Protein AF-A0A7V3CXF3-F1 (afdb_monomer)

Nearest PDB structures (foldseek):
  3x17-assembly2_A  TM=8.374E-01  e=2.819E-24  uncultured bacterium
  5u2o-assembly1_A  TM=8.347E-01  e=1.249E-23  Thermobacillus composti KWC4
  1ia6-assembly1_A  TM=8.194E-01  e=7.425E-21  Ruminiclostridium cellulolyticum
  1ia7-assembly1_A  TM=7.893E-01  e=3.977E-21  Ruminiclostridium cellulolyticum
  3wc3-assembly1_A  TM=7.893E-01  e=5.871E-19  Eisenia fetida

Mean predicted aligned error: 3.69 Å

Solvent-accessible surface area (backbone atoms only — not comparable to full-atom values): 25284 Å² total; per-residue (Å²): 58,27,35,63,88,79,66,44,77,74,51,86,82,77,86,73,71,71,68,39,61,56,66,78,37,77,69,36,75,80,84,88,59,80,89,67,74,72,70,46,47,30,27,46,64,59,92,94,48,67,54,73,76,47,75,43,63,80,59,82,45,64,63,51,29,62,33,24,51,47,29,55,37,50,28,33,26,12,95,58,79,32,45,96,54,66,69,20,43,84,36,35,22,52,21,34,32,44,95,91,42,78,40,84,56,65,54,76,49,50,37,27,45,28,40,44,38,57,77,38,30,42,39,62,49,43,30,49,23,27,32,34,36,51,45,36,32,73,74,41,42,84,61,42,58,53,46,88,85,68,79,89,52,28,50,51,57,59,53,26,44,41,33,50,55,20,51,56,33,24,52,71,46,94,93,40,28,47,39,23,31,45,62,75,66,66,74,74,73,59,88,51,50,64,64,68,40,88,50,34,77,63,17,43,20,19,40,38,63,14,30,34,54,34,8,36,44,13,22,28,24,17,51,46,18,51,48,28,42,75,73,66,69,37,55,71,63,13,49,50,28,38,51,52,17,54,58,52,45,69,42,56,89,79,44,49,58,66,43,61,56,55,87,66,67,91,53,52,93,57,26,34,24,30,34,8,27,13,22,40,29,40,18,76,64,65,72,44,66,67,30,43,52,49,13,50,55,24,39,70,71,41,49,56,62,79,62,34,53,96,61,40,50,28,62,58,27,26,55,60,41,24,79,78,46,60,73,36,48,51,38,48,48,53,29,50,54,57,28,50,63,38,15,77,79,43,93,52,22,50,34,65,80,56,33,80,36,31,42,40,25,29,42,36,49,30,40,46,47,53,54,47,34,73,76,65,46,88,71,94,52,61,65,39,22,50,23,22,52,37,31,44,56,21,48,44,80,79,51,38,5,35,36,22,90,40,69,97,39,43,48,76,35,44,16,28,33,59,30,54,82,68,74,51,46,60,21,36,32,33,16,26,33,20,28,36,66,67,52,61,74,66,64,64,78,64,87,71,78,74,89,53,62,73,49,37,36,65,58,48,27,68,50,79,34,48,60,33,61,58,25,14,23,28,34,50,52,43,28,23,51,43,30,40,41,39,35,70,65,38,77,114

Secondary structure (DSSP, 8-state):
-EETTT--B-------S----BTTBS-------TT----EEEE-EETTEEPPPEEE-TTTTTTHHHHHHHHHHHHB-SSS--SSS----TTEEEEEEETTEEE--------SB--SSSS-EEHHHHHHHHHHHHHHHHH-HHHH---SS-SSS-HHHHHHHHHHHHHHHHS-BTTBEEEEES-GGGGGS-S--GGG-TTTT-EEEEEE--HHHHHHHHHHHHHHHHHHHHTS--HHHHHHHHHHHHHHHGGGGTS-S----SSSTT--S-SHHHHHHHHHHHHHHH--HHHHHHHHHHHHHH---SS-SSS--HHHHHHHHHTTSGGGHHHHHHHHHHHHHHGGGSTT---S---TTHHHHHHHHHHHHHHHHHHHSS-S-HHHHHHHHHHHTT-STT--BSBTT-SSSB--S-S-HHHHHHT--TT-B----B-HHHHHHTT---SS--TTGGG--SS-B----TT-TTTS---HHHHHHHHHHHHHHS--

Foldseek 3Di:
DAFPPPRHDDDDDDFDDFLADAQLRGTDGDDDPVVPQDWGWDWDDDPPDIDDIDTRDQFQLPPLLVLLLLLLLCFKEAPLNRDLADHFLQQWACWEAEPNDIDRDRFGLTIFGQFWQFNKDFLLSLLLLLLLLLCLCVVCVVLQQDDPVPPNGGSSVSSSVRSVVSQLRQPVDQQKGFGMKAAPVRVVPDFDGRRPPPCSNPIHTYIDAALQSLLSLLLSLLSQLCCCVPPVVNNVSSVVSLVVSVRSLVCHVPHHHWDCIGHNPPTAPGNLLSLLSSLLSNCVRPVDVVSVVSNVVSLVVLAAQLFDDSRRRNLNSLLSVCVVVVCSLVSLVVSLVQLQVQLSVDSLRGSDFFDQQSLLRLLVNLLSVVSSCVNPPDDPRVSSNVSSVVCCQQSALQSEHQFFPHDPHYQQQAQHNSSVVVSHRRRFGWSAWAAPVVQVVVVQPFDDPAPSVSRDDRRGDAGSTNSPCRGRMGGSSSSSSSSSNSSVSRDD

Structure (mmCIF, N/CA/C/O backbone):
data_AF-A0A7V3CXF3-F1
#
_entry.id   AF-A0A7V3CXF3-F1
#
loop_
_atom_site.group_PDB
_atom_site.id
_atom_site.type_symbol
_atom_site.label_atom_id
_atom_site.label_alt_id
_atom_site.label_comp_id
_atom_site.label_asym_id
_atom_site.label_entity_id
_atom_site.label_seq_id
_atom_site.pdbx_PDB_ins_code
_atom_site.Cartn_x
_atom_site.Cartn_y
_atom_site.Cartn_z
_atom_site.occupancy
_atom_site.B_iso_or_equiv
_atom_site.auth_seq_id
_atom_site.auth_comp_id
_atom_site.auth_asym_id
_atom_site.auth_atom_id
_atom_site.pdbx_PDB_model_num
ATOM 1 N N . LEU A 1 1 ? -23.046 -2.459 29.192 1.00 96.31 1 LEU A N 1
ATOM 2 C CA . LEU A 1 1 ? -22.482 -3.523 28.338 1.00 96.31 1 LEU A CA 1
ATOM 3 C C . LEU A 1 1 ? -23.139 -4.835 28.716 1.00 96.31 1 LEU A C 1
ATOM 5 O O . LEU A 1 1 ? -23.207 -5.139 29.905 1.00 96.31 1 LEU A O 1
ATOM 9 N N . TYR A 1 2 ? -23.632 -5.564 27.727 1.00 97.75 2 TYR A N 1
ATOM 10 C CA . TYR A 1 2 ? -24.371 -6.812 27.895 1.00 97.75 2 TYR A CA 1
ATOM 11 C C . TYR A 1 2 ? -23.725 -7.911 27.053 1.00 97.75 2 TYR A C 1
ATOM 13 O O . TYR A 1 2 ? -23.184 -7.617 25.987 1.00 97.75 2 TYR A O 1
ATOM 21 N N . GLU A 1 3 ? -23.772 -9.154 27.523 1.00 97.31 3 GLU A N 1
ATOM 22 C CA . GLU A 1 3 ? -23.402 -10.328 26.725 1.00 97.31 3 GLU A CA 1
ATOM 23 C C . GLU A 1 3 ? -24.569 -10.704 25.803 1.00 97.31 3 GLU A C 1
ATOM 25 O O . GLU A 1 3 ? -25.704 -10.855 26.249 1.00 97.31 3 GLU A O 1
ATOM 30 N N . SER A 1 4 ? -24.298 -10.851 24.506 1.00 95.31 4 SER A N 1
ATOM 31 C CA . SER A 1 4 ? -25.329 -10.928 23.461 1.00 95.31 4 SER A CA 1
ATOM 32 C C . SER A 1 4 ? -26.201 -12.180 23.551 1.00 95.31 4 SER A C 1
ATOM 34 O O . SER A 1 4 ? -27.377 -12.118 23.213 1.00 95.31 4 SER A O 1
ATOM 36 N N . ARG A 1 5 ? -25.649 -13.314 24.005 1.00 92.69 5 ARG A N 1
ATOM 37 C CA . ARG A 1 5 ? -26.392 -14.586 24.089 1.00 92.69 5 ARG A CA 1
ATOM 38 C C . ARG A 1 5 ? -27.307 -14.657 25.307 1.00 92.69 5 ARG A C 1
ATOM 40 O O . ARG A 1 5 ? -28.454 -15.063 25.184 1.00 92.69 5 ARG A O 1
ATOM 47 N N . SER A 1 6 ? -26.793 -14.286 26.476 1.00 94.75 6 SER A N 1
ATOM 48 C CA . SER A 1 6 ? -27.526 -14.387 27.742 1.00 94.75 6 SER A CA 1
ATOM 49 C C . SER A 1 6 ? -28.366 -13.146 28.054 1.00 94.75 6 SER A C 1
ATOM 51 O O . SER A 1 6 ? -29.237 -13.206 28.913 1.00 94.75 6 SER A O 1
ATOM 53 N N . ASN A 1 7 ? -28.098 -12.014 27.388 1.00 93.38 7 ASN A N 1
ATOM 54 C CA . ASN A 1 7 ? -28.567 -10.680 27.778 1.00 93.38 7 ASN A CA 1
ATOM 55 C C . ASN A 1 7 ? -28.180 -10.290 29.218 1.00 93.38 7 ASN A C 1
ATOM 57 O O . ASN A 1 7 ? -28.751 -9.357 29.786 1.00 93.38 7 ASN A O 1
ATOM 61 N N . ASN A 1 8 ? -27.176 -10.949 29.805 1.00 95.88 8 ASN A N 1
ATOM 62 C CA . ASN A 1 8 ? -26.684 -10.597 31.129 1.00 95.88 8 ASN A CA 1
ATOM 63 C C . ASN A 1 8 ? -25.902 -9.285 31.074 1.00 95.88 8 ASN A C 1
ATOM 65 O O . ASN A 1 8 ? -25.060 -9.064 30.197 1.00 95.88 8 ASN A O 1
ATOM 69 N N . LYS A 1 9 ? -26.159 -8.411 32.048 1.00 96.19 9 LYS A N 1
ATOM 70 C CA . LYS A 1 9 ? -25.417 -7.163 32.218 1.00 96.19 9 LYS A CA 1
ATOM 71 C C . LYS A 1 9 ? -24.015 -7.474 32.744 1.00 96.19 9 LYS A C 1
ATOM 73 O O . LYS A 1 9 ? -23.868 -8.015 33.831 1.00 96.19 9 LYS A O 1
ATOM 78 N N . ILE A 1 10 ? -22.993 -7.095 31.981 1.00 96.38 10 ILE A N 1
ATOM 79 C CA . ILE A 1 10 ? -21.582 -7.372 32.296 1.00 96.38 10 ILE A CA 1
ATOM 80 C C . ILE A 1 10 ? -20.945 -6.212 33.051 1.00 96.38 10 ILE A C 1
ATOM 82 O O . ILE A 1 10 ? -20.228 -6.410 34.023 1.00 96.38 10 ILE A O 1
ATOM 86 N N . SER A 1 11 ? -21.194 -4.987 32.592 1.00 95.56 11 SER A N 1
ATOM 87 C CA . SER A 1 11 ? -20.655 -3.782 33.217 1.00 95.56 11 SER A CA 1
ATOM 88 C C . SER A 1 11 ? -21.504 -2.558 32.872 1.00 95.56 11 SER A C 1
ATOM 90 O O . SER A 1 11 ? -22.204 -2.535 31.849 1.00 95.56 11 SER A O 1
ATOM 92 N N . SER A 1 12 ? -21.442 -1.538 33.725 1.00 94.38 12 SER A N 1
ATOM 93 C CA . SER A 1 12 ? -22.037 -0.218 33.493 1.00 94.38 12 SER A CA 1
ATOM 94 C C . SER A 1 12 ? -20.931 0.796 33.251 1.00 94.38 12 SER A C 1
ATOM 96 O O . SER A 1 12 ? -19.895 0.745 33.904 1.00 94.38 12 SER A O 1
ATOM 98 N N . PHE A 1 13 ? -21.177 1.729 32.340 1.00 93.44 13 PHE A N 1
ATOM 99 C CA . PHE A 1 13 ? -20.264 2.822 32.041 1.00 93.44 13 PHE A CA 1
ATOM 100 C C . PHE A 1 13 ? -21.049 4.123 32.122 1.00 93.44 13 PHE A C 1
ATOM 102 O O . PHE A 1 13 ? -22.197 4.170 31.676 1.00 93.44 13 PHE A O 1
ATOM 109 N N . THR A 1 14 ? -20.429 5.151 32.685 1.00 90.31 14 THR A N 1
ATOM 110 C CA . THR A 1 14 ? -20.984 6.502 32.728 1.00 90.31 14 THR A CA 1
ATOM 111 C C . THR A 1 14 ? -20.320 7.323 31.635 1.00 90.31 14 THR A C 1
ATOM 113 O O . THR A 1 14 ? -19.108 7.236 31.432 1.00 90.31 14 THR A O 1
ATOM 116 N N . PHE A 1 15 ? -21.113 8.107 30.910 1.00 88.00 15 PHE A N 1
ATOM 117 C CA . PHE A 1 15 ? -20.568 9.109 30.007 1.00 88.00 15 PHE A CA 1
ATOM 118 C C . PHE A 1 15 ? -19.926 10.210 30.847 1.00 88.00 15 PHE A C 1
ATOM 120 O O . PHE A 1 15 ? -20.622 10.963 31.518 1.00 88.00 15 PHE A O 1
ATOM 127 N N . ASN A 1 16 ? -18.596 10.247 30.845 1.00 83.56 16 ASN A N 1
ATOM 128 C CA . ASN A 1 16 ? -17.837 11.229 31.607 1.00 83.56 16 ASN A CA 1
ATOM 129 C C . ASN A 1 16 ? -17.717 12.528 30.792 1.00 83.56 16 ASN A C 1
ATOM 131 O O . ASN A 1 16 ? -18.638 13.336 30.737 1.00 83.56 16 ASN A O 1
ATOM 135 N N . HIS A 1 17 ? -16.583 12.722 30.118 1.00 89.38 17 HIS A N 1
ATOM 136 C CA . HIS A 1 17 ? -16.267 13.961 29.417 1.00 89.38 17 HIS A CA 1
ATOM 137 C C . HIS A 1 17 ? -16.883 14.006 28.010 1.00 89.38 17 HIS A C 1
ATOM 139 O O . HIS A 1 17 ? -16.576 13.146 27.177 1.00 89.38 17 HIS A O 1
ATOM 145 N N . ASN A 1 18 ? -17.716 15.021 27.747 1.00 92.06 18 ASN A N 1
ATOM 146 C CA . ASN A 1 18 ? -18.178 15.345 26.397 1.00 92.06 18 ASN A CA 1
ATOM 147 C C . ASN A 1 18 ? -16.980 15.785 25.543 1.00 92.06 18 ASN A C 1
ATOM 149 O O . ASN A 1 18 ? -16.303 16.747 25.885 1.00 92.06 18 ASN A O 1
ATOM 153 N N . GLN A 1 19 ? -16.755 15.100 24.427 1.00 90.06 19 GLN A N 1
ATOM 154 C CA . GLN A 1 19 ? -15.694 15.375 23.455 1.00 90.06 19 GLN A CA 1
ATOM 155 C C . GLN A 1 19 ? -16.075 16.485 22.460 1.00 90.06 19 GLN A C 1
ATOM 157 O O . GLN A 1 19 ? -15.346 16.730 21.505 1.00 90.06 19 GLN A O 1
ATOM 162 N N . GLY A 1 20 ? -17.224 17.135 22.665 1.00 90.38 20 GLY A N 1
ATOM 163 C CA . GLY A 1 20 ? -17.731 18.207 21.817 1.00 90.38 20 GLY A CA 1
ATOM 164 C C . GLY A 1 20 ? -18.677 17.710 20.728 1.00 90.38 20 GLY A C 1
ATOM 165 O O . GLY A 1 20 ? -19.193 16.586 20.774 1.00 90.38 20 GLY A O 1
ATOM 166 N N . SER A 1 21 ? -18.931 18.579 19.756 1.00 90.31 21 SER A N 1
ATOM 167 C CA . SER A 1 21 ? -19.761 18.260 18.604 1.00 90.31 21 SER A CA 1
ATOM 168 C C . SER A 1 21 ? -18.962 17.555 17.506 1.00 90.31 21 SER A C 1
ATOM 170 O O . SER A 1 21 ? -17.755 17.741 17.361 1.00 90.31 21 SER A O 1
ATOM 172 N N . TYR A 1 22 ? -19.648 16.741 16.712 1.00 89.44 22 TYR A N 1
ATOM 173 C CA . TYR A 1 22 ? -19.110 16.161 15.488 1.00 89.44 22 TYR A CA 1
ATOM 174 C C . TYR A 1 22 ? -20.177 16.221 14.398 1.00 89.44 22 TYR A C 1
ATOM 176 O O . TYR A 1 22 ? -21.242 15.630 14.559 1.00 89.44 22 TYR A O 1
ATOM 184 N N . GLY A 1 23 ? -19.922 16.924 13.293 1.00 85.75 23 GLY A N 1
ATOM 185 C CA . GLY A 1 23 ? -20.941 17.150 12.262 1.00 85.75 23 GLY A CA 1
ATOM 186 C C . GLY A 1 23 ? -22.230 17.713 12.866 1.00 85.75 23 GLY A C 1
ATOM 187 O O . GLY A 1 23 ? -22.199 18.721 13.565 1.00 85.75 23 GLY A O 1
ATOM 188 N N . ASN A 1 24 ? -23.352 17.019 12.657 1.00 85.56 24 ASN A N 1
ATOM 189 C CA . ASN A 1 24 ? -24.656 17.403 13.212 1.00 85.56 24 ASN A CA 1
ATOM 190 C C . ASN A 1 24 ? -24.915 16.882 14.643 1.00 85.56 24 ASN A C 1
ATOM 192 O O . ASN A 1 24 ? -25.997 17.089 15.194 1.00 85.56 24 ASN A O 1
ATOM 196 N N . PHE A 1 25 ? -23.962 16.172 15.251 1.00 88.88 25 PHE A N 1
ATOM 197 C CA . PHE A 1 25 ? -24.082 15.641 16.608 1.00 88.88 25 PHE A CA 1
ATOM 198 C C . PHE A 1 25 ? -23.555 16.664 17.616 1.00 88.88 25 PHE A C 1
ATOM 200 O O . PHE A 1 25 ? -22.371 16.977 17.619 1.00 88.88 25 PHE A O 1
ATOM 207 N N . MET A 1 26 ? -24.425 17.162 18.499 1.00 90.88 26 MET A N 1
ATOM 208 C CA . MET A 1 26 ? -24.084 18.176 19.515 1.00 90.88 26 MET A CA 1
ATOM 209 C C . MET A 1 26 ? -23.173 17.651 20.637 1.00 90.88 26 MET A C 1
ATOM 211 O O . MET A 1 26 ? -22.471 18.426 21.283 1.00 90.88 26 MET A O 1
ATOM 215 N N . PHE A 1 27 ? -23.206 16.341 20.886 1.00 91.94 27 PHE A N 1
ATOM 216 C CA . PHE A 1 27 ? -22.497 15.707 21.992 1.00 91.94 27 PHE A CA 1
ATOM 217 C C . PHE A 1 27 ? -21.865 14.402 21.531 1.00 91.94 27 PHE A C 1
ATOM 219 O O . PHE A 1 27 ? -22.528 13.574 20.901 1.00 91.94 27 PHE A O 1
ATOM 226 N N . SER A 1 28 ? -20.607 14.202 21.905 1.00 92.25 28 SER A N 1
ATOM 227 C CA . SER A 1 28 ? -19.829 13.024 21.539 1.00 92.25 28 SER A CA 1
ATOM 228 C C . SER A 1 28 ? -19.158 12.456 22.781 1.00 92.25 28 SER A C 1
ATOM 230 O O . SER A 1 28 ? -18.563 13.187 23.566 1.00 92.25 28 SER A O 1
ATOM 232 N N . TYR A 1 29 ? -19.227 11.141 22.975 1.00 91.88 29 TYR A N 1
ATOM 233 C CA . TYR A 1 29 ? -18.668 10.482 24.157 1.00 91.88 29 TYR A CA 1
ATOM 234 C C . TYR A 1 29 ? -17.882 9.239 23.759 1.00 91.88 29 TYR A C 1
ATOM 236 O O . TYR A 1 29 ? -18.259 8.520 22.835 1.00 91.88 29 TYR A O 1
ATOM 244 N N . VAL A 1 30 ? -16.807 8.961 24.497 1.00 90.88 30 VAL A N 1
ATOM 245 C CA . VAL A 1 30 ? -15.996 7.750 24.337 1.00 90.88 30 VAL A CA 1
ATOM 246 C C . VAL A 1 30 ? -16.149 6.890 25.583 1.00 90.88 30 VAL A C 1
ATOM 248 O O . VAL A 1 30 ? -16.007 7.374 26.704 1.00 90.88 30 VAL A O 1
ATOM 251 N N . ILE A 1 31 ? -16.425 5.604 25.378 1.00 91.31 31 ILE A N 1
ATOM 252 C CA . ILE A 1 31 ? -16.395 4.599 26.439 1.00 91.31 31 ILE A CA 1
ATOM 253 C C . ILE A 1 31 ? -15.106 3.795 26.287 1.00 91.31 31 ILE A C 1
ATOM 255 O O . ILE A 1 31 ? -14.908 3.132 25.269 1.00 91.31 31 ILE A O 1
ATOM 259 N N . ASP A 1 32 ? -14.263 3.820 27.317 1.00 91.31 32 ASP A N 1
ATOM 260 C CA . ASP A 1 32 ? -13.175 2.859 27.474 1.00 91.31 32 ASP A CA 1
ATOM 261 C C . ASP A 1 32 ? -13.681 1.649 28.267 1.00 91.31 32 ASP A C 1
ATOM 263 O O . ASP A 1 32 ? -14.006 1.736 29.454 1.00 91.31 32 ASP A O 1
ATOM 267 N N . PHE A 1 33 ? -13.768 0.510 27.585 1.00 94.50 33 PHE A N 1
ATOM 268 C CA . PHE A 1 33 ? -14.167 -0.767 28.165 1.00 94.50 33 PHE A CA 1
ATOM 269 C C . PHE A 1 33 ? -13.016 -1.779 28.189 1.00 94.50 33 PHE A C 1
ATOM 271 O O . PHE A 1 33 ? -13.271 -2.972 28.326 1.00 94.50 33 PHE A O 1
ATOM 278 N N . SER A 1 34 ? -11.758 -1.329 28.125 1.00 93.06 34 SER A N 1
ATOM 279 C CA . SER A 1 34 ? -10.562 -2.190 28.072 1.00 93.06 34 SER A CA 1
ATOM 280 C C . SER A 1 34 ? -10.416 -3.126 29.278 1.00 93.06 34 SER A C 1
ATOM 282 O O . SER A 1 34 ? -9.748 -4.152 29.194 1.00 93.06 34 SER A O 1
ATOM 284 N N . LYS A 1 35 ? -11.072 -2.813 30.406 1.00 94.56 35 LYS A N 1
ATOM 285 C CA . LYS A 1 35 ? -11.153 -3.710 31.575 1.00 94.56 35 LYS A CA 1
ATOM 286 C C . LYS A 1 35 ? -11.996 -4.967 31.319 1.00 94.56 35 LYS A C 1
ATOM 288 O O . LYS A 1 35 ? -11.904 -5.923 32.082 1.00 94.56 35 LYS A O 1
ATOM 293 N N . VAL A 1 36 ? -12.826 -4.976 30.277 1.00 95.12 36 VAL A N 1
ATOM 294 C CA . VAL A 1 36 ? -13.612 -6.141 29.862 1.00 95.12 36 VAL A CA 1
ATOM 295 C C . VAL A 1 36 ? -12.777 -6.952 28.880 1.00 95.12 36 VAL A C 1
ATOM 297 O O . VAL A 1 36 ? -12.648 -6.593 27.717 1.00 95.12 36 VAL A O 1
ATOM 300 N N . ASN A 1 37 ? -12.208 -8.051 29.364 1.00 94.38 37 ASN A N 1
ATOM 301 C CA . ASN A 1 37 ? -11.302 -8.917 28.603 1.00 94.38 37 ASN A CA 1
ATOM 302 C C . ASN A 1 37 ? -11.827 -10.354 28.443 1.00 94.38 37 ASN A C 1
ATOM 304 O O . ASN A 1 37 ? -11.186 -11.180 27.795 1.00 94.38 37 ASN A O 1
ATOM 308 N N . LYS A 1 38 ? -12.997 -10.663 29.020 1.00 95.62 38 LYS A N 1
ATOM 309 C CA . LYS A 1 38 ? -13.645 -11.960 28.832 1.00 95.62 38 LYS A CA 1
ATOM 310 C C . LYS A 1 38 ? -14.015 -12.113 27.357 1.00 95.62 38 LYS A C 1
ATOM 312 O O . LYS A 1 38 ? -14.607 -11.215 26.761 1.00 95.62 38 LYS A O 1
ATOM 317 N N . LYS A 1 39 ? -13.659 -13.262 26.779 1.00 96.56 39 LYS A N 1
ATOM 318 C CA . LYS A 1 39 ? -14.028 -13.603 25.406 1.00 96.56 39 LYS A CA 1
ATOM 319 C C . LYS A 1 39 ? -15.537 -13.787 25.304 1.00 96.56 39 LYS A C 1
ATOM 321 O O . LYS A 1 39 ? -16.145 -14.433 26.159 1.00 96.56 39 LYS A O 1
ATOM 326 N N . GLY A 1 40 ? -16.127 -13.250 24.246 1.00 96.44 40 GLY A N 1
ATOM 327 C CA . GLY A 1 40 ? -17.567 -13.298 24.044 1.00 96.44 40 GLY A CA 1
ATOM 328 C C . GLY A 1 40 ? -18.043 -12.318 22.987 1.00 96.44 40 GLY A C 1
ATOM 329 O O . GLY A 1 40 ? -17.259 -11.624 22.339 1.00 96.44 40 GLY A O 1
ATOM 330 N N . GLU A 1 41 ? -19.356 -12.273 22.821 1.00 97.00 41 GLU A N 1
ATOM 331 C CA . GLU A 1 41 ? -20.027 -11.324 21.945 1.00 97.00 41 GLU A CA 1
ATOM 332 C C . GLU A 1 41 ? -20.873 -10.385 22.795 1.00 97.00 41 GLU A C 1
ATOM 334 O O . GLU A 1 41 ? -21.667 -10.833 23.624 1.00 97.00 41 GLU A O 1
ATOM 339 N N . TYR A 1 42 ? -20.729 -9.083 22.590 1.00 97.44 42 TYR A N 1
ATOM 340 C CA . TYR A 1 42 ? -21.271 -8.053 23.465 1.00 97.44 42 TYR A CA 1
ATOM 341 C C . TYR A 1 42 ? -21.984 -6.961 22.681 1.00 97.44 42 TYR A C 1
ATOM 343 O O . TYR A 1 42 ? -21.714 -6.759 21.503 1.00 97.44 42 TYR A O 1
ATOM 351 N N . TYR A 1 43 ? -22.855 -6.220 23.359 1.00 96.69 43 TYR A N 1
ATOM 352 C CA . TYR A 1 43 ? -23.434 -4.982 22.845 1.00 96.69 43 TYR A CA 1
ATOM 353 C C . TYR A 1 43 ? -23.567 -3.931 23.958 1.00 96.69 43 TYR A C 1
ATOM 355 O O . TYR A 1 43 ? -23.687 -4.240 25.154 1.00 96.69 43 TYR A O 1
ATOM 363 N N . PHE A 1 44 ? -23.546 -2.655 23.578 1.00 96.25 44 PHE A N 1
ATOM 364 C CA . PHE A 1 44 ? -23.897 -1.546 24.460 1.00 96.25 44 PHE A CA 1
ATOM 365 C C . PHE A 1 44 ? -25.393 -1.260 24.376 1.00 96.25 44 PHE A C 1
ATOM 367 O O . PHE A 1 44 ? -25.991 -1.344 23.309 1.00 96.25 44 PHE A O 1
ATOM 374 N N . GLN A 1 45 ? -25.995 -0.889 25.503 1.00 95.88 45 GLN A N 1
ATOM 375 C CA . GLN A 1 45 ? -27.376 -0.422 25.554 1.00 95.88 45 GLN A CA 1
ATOM 376 C C . GLN A 1 45 ? -27.441 0.864 26.367 1.00 95.88 45 GLN A C 1
ATOM 378 O O . GLN A 1 45 ? -26.900 0.918 27.475 1.00 95.88 45 GLN A O 1
ATOM 383 N N . PHE A 1 46 ? -28.116 1.866 25.809 1.00 92.81 46 PHE A N 1
ATOM 384 C CA . PHE A 1 46 ? -28.386 3.158 26.429 1.00 92.81 46 PHE A CA 1
ATOM 385 C C . PHE A 1 46 ? -29.869 3.502 26.243 1.00 92.81 46 PHE A C 1
ATOM 387 O O . PHE A 1 46 ? -30.350 3.667 25.120 1.00 92.81 46 PHE A O 1
ATOM 394 N N . GLY A 1 47 ? -30.623 3.541 27.345 1.00 91.56 47 GLY A N 1
ATOM 395 C CA . GLY A 1 47 ? -32.084 3.601 27.294 1.00 91.56 47 GLY A CA 1
ATOM 396 C C . GLY A 1 47 ? -32.664 2.441 26.473 1.00 91.56 47 GLY A C 1
ATOM 397 O O . GLY A 1 47 ? -32.395 1.269 26.756 1.00 91.56 47 GLY A O 1
ATOM 398 N N . LYS A 1 48 ? -33.440 2.777 25.436 1.00 94.75 48 LYS A N 1
ATOM 399 C CA . LYS A 1 48 ? -34.027 1.814 24.485 1.00 94.75 48 LYS A CA 1
ATOM 400 C C . LYS A 1 48 ? -33.104 1.470 23.305 1.00 94.75 48 LYS A C 1
ATOM 402 O O . LYS A 1 48 ? -33.423 0.561 22.547 1.00 94.75 48 LYS A O 1
ATOM 407 N N . GLN A 1 49 ? -31.984 2.177 23.138 1.00 94.44 49 GLN A N 1
ATOM 408 C CA . GLN A 1 49 ? -31.078 2.001 22.001 1.00 94.44 49 GLN A CA 1
ATOM 409 C C . GLN A 1 49 ? -30.024 0.933 22.294 1.00 94.44 49 GLN A C 1
ATOM 411 O O . GLN A 1 49 ? -29.475 0.885 23.398 1.00 94.44 49 GLN A O 1
ATOM 416 N N . LYS A 1 50 ? -29.713 0.105 21.294 1.00 94.75 50 LYS A N 1
ATOM 417 C CA . LYS A 1 50 ? -28.649 -0.907 21.343 1.00 94.75 50 LYS A CA 1
ATOM 418 C C . LYS A 1 50 ? -27.627 -0.640 20.241 1.00 94.75 50 LYS A C 1
ATOM 420 O O . LYS A 1 50 ? -28.006 -0.293 19.126 1.00 94.75 50 LYS A O 1
ATOM 425 N N . SER A 1 51 ? -26.343 -0.820 20.544 1.00 92.56 51 SER A N 1
ATOM 426 C CA . SER A 1 51 ? -25.310 -0.895 19.511 1.00 92.56 51 SER A CA 1
ATOM 427 C C . SER A 1 51 ? -25.447 -2.193 18.718 1.00 92.56 51 SER A C 1
ATOM 429 O O . SER A 1 51 ? -26.108 -3.139 19.152 1.00 92.56 51 SER A O 1
ATOM 431 N N . PHE A 1 52 ? -24.733 -2.284 17.598 1.00 90.94 52 PHE A N 1
ATOM 432 C CA . PHE A 1 52 ? -24.447 -3.583 16.999 1.00 90.94 52 PHE A CA 1
ATOM 433 C C . PHE A 1 52 ? -23.631 -4.454 17.959 1.00 90.94 52 PHE A C 1
ATOM 435 O O . PHE A 1 52 ? -22.888 -3.939 18.806 1.00 90.94 52 PHE A O 1
ATOM 442 N N . SER A 1 53 ? -23.786 -5.769 17.816 1.00 93.56 53 SER A N 1
ATOM 443 C CA . SER A 1 53 ? -22.961 -6.736 18.528 1.00 93.56 53 SER A CA 1
ATOM 444 C C . SER A 1 53 ? -21.526 -6.719 18.001 1.00 93.56 53 SER A C 1
ATOM 446 O O . SER A 1 53 ? -21.293 -6.567 16.800 1.00 93.56 53 SER A O 1
ATOM 448 N N . PHE A 1 54 ? -20.565 -6.890 18.903 1.00 93.69 54 PHE A N 1
ATOM 449 C CA . PHE A 1 54 ? -19.138 -6.974 18.606 1.00 93.69 54 PHE A CA 1
ATOM 450 C C . PHE A 1 54 ? -18.483 -8.085 19.426 1.00 93.69 54 PHE A C 1
ATOM 452 O O . PHE A 1 54 ? -18.973 -8.468 20.489 1.00 93.69 54 PHE A O 1
ATOM 459 N N . LYS A 1 55 ? -17.362 -8.612 18.933 1.00 94.69 55 LYS A N 1
ATOM 460 C CA . LYS A 1 55 ? -16.647 -9.724 19.567 1.00 94.69 55 LYS A CA 1
ATOM 461 C C . LYS A 1 55 ? -15.417 -9.232 20.319 1.00 94.69 55 LYS A C 1
ATOM 463 O O . LYS A 1 55 ? -14.687 -8.379 19.826 1.00 94.69 55 LYS A O 1
ATOM 468 N N . ILE A 1 56 ? -15.164 -9.840 21.472 1.00 96.00 56 ILE A N 1
ATOM 469 C CA . ILE A 1 56 ? -13.861 -9.843 22.140 1.00 96.00 56 ILE A CA 1
ATOM 470 C C . ILE A 1 56 ? -13.323 -11.265 21.985 1.00 96.00 56 ILE A C 1
ATOM 472 O O . ILE A 1 56 ? -13.922 -12.215 22.490 1.00 96.00 56 ILE A O 1
ATOM 476 N N . SER A 1 57 ? -12.247 -11.422 21.219 1.00 94.94 57 SER A N 1
ATOM 477 C CA . SER A 1 57 ? -11.609 -12.710 20.933 1.00 94.94 57 SER A CA 1
ATOM 478 C C . SER A 1 57 ? -10.163 -12.492 20.490 1.00 94.94 57 SER A C 1
ATOM 480 O O . SER A 1 57 ? -9.808 -11.396 20.056 1.00 94.94 57 SER A O 1
ATOM 482 N N . ASP A 1 58 ? -9.352 -13.546 20.531 1.00 93.25 58 ASP A N 1
ATOM 483 C CA . ASP A 1 58 ? -7.949 -13.504 20.092 1.00 93.25 58 ASP A CA 1
ATOM 484 C C . ASP A 1 58 ? -7.816 -13.477 18.563 1.00 93.25 58 ASP A C 1
ATOM 486 O O . ASP A 1 58 ? -6.738 -13.202 18.041 1.00 93.25 58 ASP A O 1
ATOM 490 N N . ASN A 1 59 ? -8.908 -13.760 17.849 1.00 91.94 59 ASN A N 1
ATOM 491 C CA . ASN A 1 59 ? -8.913 -14.015 16.416 1.00 91.94 59 ASN A CA 1
ATOM 492 C C . ASN A 1 59 ? -9.837 -13.096 15.599 1.00 91.94 59 ASN A C 1
ATOM 494 O O . ASN A 1 59 ? -10.262 -13.434 14.499 1.00 91.94 59 ASN A O 1
ATOM 498 N N . VAL A 1 60 ? -10.147 -11.904 16.114 1.00 93.50 60 VAL A N 1
ATOM 499 C CA . VAL A 1 60 ? -11.070 -10.955 15.457 1.00 93.50 60 VAL A CA 1
ATOM 500 C C . VAL A 1 60 ? -10.580 -10.413 14.105 1.00 93.50 60 VAL A C 1
ATOM 502 O O . VAL A 1 60 ? -11.373 -9.821 13.378 1.00 93.50 60 VAL A O 1
ATOM 505 N N . PHE A 1 61 ? -9.304 -10.617 13.762 1.00 94.81 61 PHE A N 1
ATOM 506 C CA . PHE A 1 61 ? -8.703 -10.193 12.490 1.00 94.81 61 PHE A CA 1
ATOM 507 C C . PHE A 1 61 ? -8.399 -11.356 11.533 1.00 94.81 61 PHE A C 1
ATOM 509 O O . PHE A 1 61 ? -7.853 -11.126 10.452 1.00 94.81 61 PHE A O 1
ATOM 516 N N . GLU A 1 62 ? -8.718 -12.600 11.909 1.00 92.38 62 GLU A N 1
ATOM 517 C CA . GLU A 1 62 ? -8.535 -13.752 11.020 1.00 92.38 62 GLU A CA 1
ATOM 518 C C . GLU A 1 62 ? -9.309 -13.571 9.707 1.00 92.38 62 GLU A C 1
ATOM 520 O O . GLU A 1 62 ? -10.417 -13.037 9.675 1.00 92.38 62 GLU A O 1
ATOM 525 N N . GLY A 1 63 ? -8.700 -14.008 8.603 1.00 93.19 63 GLY A N 1
ATOM 526 C CA . GLY A 1 63 ? -9.283 -13.938 7.263 1.00 93.19 63 GLY A CA 1
ATOM 527 C C . GLY A 1 63 ? -9.157 -12.584 6.556 1.00 93.19 63 GLY A C 1
ATOM 528 O O . GLY A 1 63 ? -9.259 -12.563 5.332 1.00 93.19 63 GLY A O 1
ATOM 529 N N . ILE A 1 64 ? -8.874 -11.475 7.261 1.00 96.38 64 ILE A N 1
ATOM 530 C CA . ILE A 1 64 ? -8.743 -10.148 6.623 1.00 96.38 64 ILE A CA 1
ATOM 531 C C . ILE A 1 64 ? -7.604 -10.145 5.598 1.00 96.38 64 ILE A C 1
ATOM 533 O O . ILE A 1 64 ? -7.830 -9.828 4.435 1.00 96.38 64 ILE A O 1
ATOM 537 N N . ALA A 1 65 ? -6.392 -10.539 6.007 1.00 96.00 65 ALA A N 1
ATOM 538 C CA . ALA A 1 65 ? -5.233 -10.586 5.110 1.00 96.00 65 ALA A CA 1
ATOM 539 C C . ALA A 1 65 ? -5.447 -11.543 3.926 1.00 96.00 65 ALA A C 1
ATOM 541 O O . ALA A 1 65 ? -5.058 -11.226 2.807 1.00 96.00 65 ALA A O 1
ATOM 542 N N . ASP A 1 66 ? -6.113 -12.676 4.163 1.00 94.69 66 ASP A N 1
ATOM 543 C CA . ASP A 1 66 ? -6.414 -13.649 3.118 1.00 94.69 66 ASP A CA 1
ATOM 544 C C . ASP A 1 66 ? -7.357 -13.058 2.050 1.00 94.69 66 ASP A C 1
ATOM 546 O O . ASP A 1 66 ? -7.103 -13.206 0.859 1.00 94.69 66 ASP A O 1
ATOM 550 N N . SER A 1 67 ? -8.419 -12.351 2.456 1.00 96.56 67 SER A N 1
ATOM 551 C CA . SER A 1 67 ? -9.337 -11.699 1.512 1.00 96.56 67 SER A CA 1
ATOM 552 C C . SER A 1 67 ? -8.676 -10.520 0.798 1.00 96.56 67 SER A C 1
ATOM 554 O O . SER A 1 67 ? -8.854 -10.355 -0.403 1.00 96.56 67 SER A O 1
ATOM 556 N N . LEU A 1 68 ? -7.854 -9.733 1.501 1.00 97.81 68 LEU A N 1
ATOM 557 C CA . LEU A 1 68 ? -7.055 -8.669 0.882 1.00 97.81 68 LEU A CA 1
ATOM 558 C C . LEU A 1 68 ? -6.099 -9.214 -0.193 1.00 97.81 68 LEU A C 1
ATOM 560 O O . LEU A 1 68 ? -5.818 -8.501 -1.152 1.00 97.81 68 LEU A O 1
ATOM 564 N N . LEU A 1 69 ? -5.616 -10.454 -0.056 1.00 97.56 69 LEU A N 1
ATOM 565 C CA . LEU A 1 69 ? -4.814 -11.133 -1.077 1.00 97.56 69 LEU A CA 1
ATOM 566 C C . LEU A 1 69 ? -5.669 -11.604 -2.268 1.00 97.56 69 LEU A C 1
ATOM 568 O O . LEU A 1 69 ? -5.206 -11.568 -3.403 1.00 97.56 69 LEU A O 1
ATOM 572 N N . GLU A 1 70 ? -6.931 -11.993 -2.051 1.00 97.69 70 GLU A N 1
ATOM 573 C CA . GLU A 1 70 ? -7.864 -12.296 -3.151 1.00 97.69 70 GLU A CA 1
ATOM 574 C C . GLU A 1 70 ? -8.106 -11.085 -4.058 1.00 97.69 70 GLU A C 1
ATOM 576 O O . GLU A 1 70 ? -8.273 -11.275 -5.261 1.00 97.69 70 GLU A O 1
ATOM 581 N N . PHE A 1 71 ? -8.058 -9.857 -3.526 1.00 98.56 71 PHE A N 1
ATOM 582 C CA . PHE A 1 71 ? -8.112 -8.644 -4.348 1.00 98.56 71 PHE A CA 1
ATOM 583 C C . PHE A 1 71 ? -7.008 -8.637 -5.412 1.00 98.56 71 PHE A C 1
ATOM 585 O O . PHE A 1 71 ? -7.301 -8.417 -6.580 1.00 98.56 71 PHE A O 1
ATOM 592 N N . PHE A 1 72 ? -5.763 -8.976 -5.057 1.00 98.75 72 PHE A N 1
ATOM 593 C CA . PHE A 1 72 ? -4.673 -9.064 -6.037 1.00 98.75 72 PHE A CA 1
ATOM 594 C C . PHE A 1 72 ? -4.971 -10.078 -7.140 1.00 98.75 72 PHE A C 1
ATOM 596 O O . PHE A 1 72 ? -4.719 -9.793 -8.306 1.00 98.75 72 PHE A O 1
ATOM 603 N N . LYS A 1 73 ? -5.582 -11.220 -6.796 1.00 98.38 73 LYS A N 1
ATOM 604 C CA . LYS A 1 73 ? -6.014 -12.216 -7.785 1.00 98.38 73 LYS A CA 1
ATOM 605 C C . LYS A 1 73 ? -7.078 -11.665 -8.734 1.00 98.38 73 LYS A C 1
ATOM 607 O O . LYS A 1 73 ? -7.081 -12.064 -9.893 1.00 98.38 73 LYS A O 1
ATOM 612 N N . VAL A 1 74 ? -7.954 -10.769 -8.271 1.00 98.69 74 VAL A N 1
ATOM 613 C CA . VAL A 1 74 ? -8.915 -10.049 -9.129 1.00 98.69 74 VAL A CA 1
ATOM 614 C C . VAL A 1 74 ? -8.215 -9.023 -10.020 1.00 98.69 74 VAL A C 1
ATOM 616 O O . VAL A 1 74 ? -8.648 -8.832 -11.145 1.00 98.69 74 VAL A O 1
ATOM 619 N N . GLN A 1 75 ? -7.124 -8.408 -9.558 1.00 98.88 75 GLN A N 1
ATOM 620 C CA . GLN A 1 75 ? -6.363 -7.430 -10.346 1.00 98.88 75 GLN A CA 1
ATOM 621 C C . GLN A 1 75 ? -5.463 -8.050 -11.416 1.00 98.88 75 GLN A C 1
ATOM 623 O O . GLN A 1 75 ? -4.882 -7.331 -12.225 1.00 98.88 75 GLN A O 1
ATOM 628 N N . ARG A 1 76 ? -5.252 -9.366 -11.390 1.00 98.81 76 ARG A N 1
ATOM 629 C CA . ARG A 1 76 ? -4.308 -10.057 -12.272 1.00 98.81 76 ARG A CA 1
ATOM 630 C C . ARG A 1 76 ? -4.633 -9.802 -13.751 1.00 98.81 76 ARG A C 1
ATOM 632 O O . ARG A 1 76 ? -5.734 -10.051 -14.216 1.00 98.81 76 ARG A O 1
ATOM 639 N N . CYS A 1 77 ? -3.646 -9.351 -14.517 1.00 98.75 77 CYS A N 1
ATOM 640 C CA . CYS A 1 77 ? -3.773 -9.084 -15.951 1.00 98.75 77 CYS A CA 1
ATOM 641 C C . CYS A 1 77 ? -3.004 -10.136 -16.774 1.00 98.75 77 CYS A C 1
ATOM 643 O O . CYS A 1 77 ? -2.048 -10.728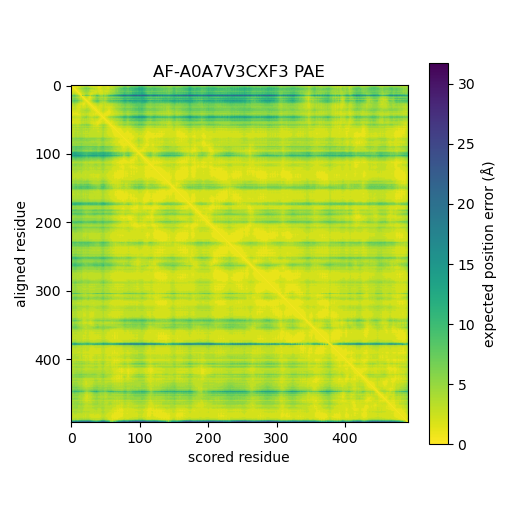 -16.273 1.00 98.75 77 CYS A O 1
ATOM 645 N N . GLY A 1 78 ? -3.362 -10.376 -18.039 1.00 98.19 78 GLY A N 1
ATOM 646 C CA . GLY A 1 78 ? -2.666 -11.333 -18.912 1.00 98.19 78 GLY A CA 1
ATOM 647 C C . GLY A 1 78 ? -2.815 -12.802 -18.490 1.00 98.19 78 GLY A C 1
ATOM 648 O O . GLY A 1 78 ? -3.788 -13.194 -17.848 1.00 98.19 78 GLY A O 1
ATOM 649 N N . TYR A 1 79 ? -1.841 -13.638 -18.865 1.00 97.44 79 TYR A N 1
ATOM 650 C CA . TYR A 1 79 ? -1.827 -15.087 -18.601 1.00 97.44 79 TYR A CA 1
ATOM 651 C C . TYR A 1 79 ? -1.451 -15.430 -17.148 1.00 97.44 79 TYR A C 1
ATOM 653 O O . TYR A 1 79 ? -0.478 -16.131 -16.882 1.00 97.44 79 TYR A O 1
ATOM 661 N N . THR A 1 80 ? -2.208 -14.907 -16.189 1.00 97.69 80 THR A N 1
ATOM 662 C CA . THR A 1 80 ? -1.901 -14.964 -14.747 1.00 97.69 80 THR A CA 1
ATOM 663 C C . THR A 1 80 ? -2.953 -15.725 -13.937 1.00 97.69 80 THR A C 1
ATOM 665 O O . THR A 1 80 ? -2.866 -15.789 -12.711 1.00 97.69 80 THR A O 1
ATOM 668 N N . SER A 1 81 ? -3.919 -16.356 -14.615 1.00 96.88 81 SER A N 1
ATOM 669 C CA . SER A 1 81 ? -5.076 -17.030 -14.004 1.00 96.88 81 SER A CA 1
ATOM 670 C C . SER A 1 81 ? -5.849 -16.105 -13.049 1.00 96.88 81 SER A C 1
ATOM 672 O O . SER A 1 81 ? -5.845 -16.334 -11.834 1.00 96.88 81 SER A O 1
ATOM 674 N N . PRO A 1 82 ? -6.455 -15.023 -13.572 1.00 97.88 82 PRO A N 1
ATOM 675 C CA . PRO A 1 82 ? -7.187 -14.071 -12.752 1.00 97.88 82 PRO A CA 1
ATOM 676 C C . PRO A 1 82 ? -8.424 -14.665 -12.078 1.00 97.88 82 PRO A C 1
ATOM 678 O O . PRO A 1 82 ? -9.049 -15.614 -12.552 1.00 97.88 82 PRO A O 1
ATOM 681 N N . LEU A 1 83 ? -8.800 -14.063 -10.954 1.00 97.81 83 LEU A N 1
ATOM 682 C CA . LEU A 1 83 ? -10.047 -14.342 -10.260 1.00 97.81 83 LEU A CA 1
ATOM 683 C C . LEU A 1 83 ? -11.153 -13.437 -10.820 1.00 97.81 83 LEU A C 1
ATOM 685 O O . LEU A 1 83 ? -10.979 -12.233 -10.946 1.00 97.81 83 LEU A O 1
ATOM 689 N N . MET A 1 84 ? -12.336 -14.009 -11.069 1.00 98.12 84 MET A N 1
ATOM 690 C CA . MET A 1 84 ? -13.561 -13.289 -11.466 1.00 98.12 84 MET A CA 1
ATOM 691 C C . MET A 1 84 ? -13.583 -12.683 -12.879 1.00 98.12 84 MET A C 1
ATOM 693 O O . MET A 1 84 ? -14.584 -12.057 -13.243 1.00 98.12 84 MET A O 1
ATOM 697 N N . HIS A 1 85 ? -12.576 -12.923 -13.707 1.00 98.56 85 HIS A N 1
ATOM 698 C CA . HIS A 1 85 ? -12.586 -12.570 -15.125 1.00 98.56 85 HIS A CA 1
ATOM 699 C C . HIS A 1 85 ? -11.679 -13.511 -15.925 1.00 98.56 85 HIS A C 1
ATOM 701 O O . HIS A 1 85 ? -10.922 -14.276 -15.330 1.00 98.56 85 HIS A O 1
ATOM 707 N N . ASP A 1 86 ? -11.788 -13.482 -17.252 1.00 98.38 86 ASP A N 1
ATOM 708 C CA . ASP A 1 86 ? -10.943 -14.294 -18.133 1.00 98.38 86 ASP A CA 1
ATOM 709 C C . ASP A 1 86 ? -9.607 -13.582 -18.420 1.00 98.38 86 ASP A C 1
ATOM 711 O O . ASP A 1 86 ? -9.394 -12.431 -18.032 1.00 98.38 86 ASP A O 1
ATOM 715 N N . VAL A 1 87 ? -8.685 -14.259 -19.111 1.00 98.31 87 VAL A N 1
ATOM 716 C CA . VAL A 1 87 ? -7.429 -13.647 -19.579 1.00 98.31 87 VAL A CA 1
ATOM 717 C C . VAL A 1 87 ? -7.724 -12.373 -20.383 1.00 98.31 87 VAL A C 1
ATOM 719 O O . VAL A 1 87 ? -8.562 -12.374 -21.281 1.00 98.31 87 VAL A O 1
ATOM 722 N N . CYS A 1 88 ? -7.002 -11.291 -20.084 1.00 98.38 88 CYS A N 1
ATOM 723 C CA . CYS A 1 88 ? -7.218 -9.967 -20.670 1.00 98.38 88 CYS A CA 1
ATOM 724 C C . CYS A 1 88 ? -5.907 -9.295 -21.105 1.00 98.38 88 CYS A C 1
ATOM 726 O O . CYS A 1 88 ? -4.834 -9.657 -20.626 1.00 98.38 88 CYS A O 1
ATOM 728 N N . HIS A 1 89 ? -6.009 -8.280 -21.972 1.00 97.88 89 HIS A N 1
ATOM 729 C CA . HIS A 1 89 ? -4.902 -7.403 -22.399 1.00 97.88 89 HIS A CA 1
ATOM 730 C C . HIS A 1 89 ? -3.616 -8.146 -22.814 1.00 97.88 89 HIS A C 1
ATOM 732 O O . HIS A 1 89 ? -2.505 -7.809 -22.413 1.00 97.88 89 HIS A O 1
ATOM 738 N N . ILE A 1 90 ? -3.759 -9.167 -23.661 1.00 96.62 90 ILE A N 1
ATOM 739 C CA . ILE A 1 90 ? -2.626 -9.940 -24.204 1.00 96.62 90 ILE A CA 1
ATOM 740 C C . ILE A 1 90 ? -1.797 -9.164 -25.245 1.00 96.62 90 ILE A C 1
ATOM 742 O O . ILE A 1 90 ? -0.835 -9.695 -25.790 1.00 96.62 90 ILE A O 1
ATOM 746 N N . SER A 1 91 ? -2.175 -7.915 -25.522 1.00 95.62 91 SER A N 1
ATOM 747 C CA . SER A 1 91 ? -1.503 -6.989 -26.437 1.00 95.62 91 SER A CA 1
ATOM 748 C C . SER A 1 91 ? -1.122 -5.688 -25.724 1.00 95.62 91 SER A C 1
ATOM 750 O O . SER A 1 91 ? -1.272 -4.600 -26.266 1.00 95.62 91 SER A O 1
ATOM 752 N N . ASP A 1 92 ? -0.653 -5.784 -24.480 1.00 97.06 92 ASP A N 1
ATOM 753 C CA . ASP A 1 92 ? -0.058 -4.640 -23.789 1.00 97.06 92 ASP A CA 1
ATOM 754 C C . ASP A 1 92 ? 1.197 -4.126 -24.519 1.00 97.06 92 ASP A C 1
ATOM 756 O O . ASP A 1 92 ? 1.969 -4.913 -25.063 1.00 97.06 92 ASP A O 1
ATOM 760 N N . ALA A 1 93 ? 1.414 -2.805 -24.483 1.00 96.94 93 ALA A N 1
ATOM 761 C CA . ALA A 1 93 ? 2.500 -2.105 -25.176 1.00 96.94 93 AL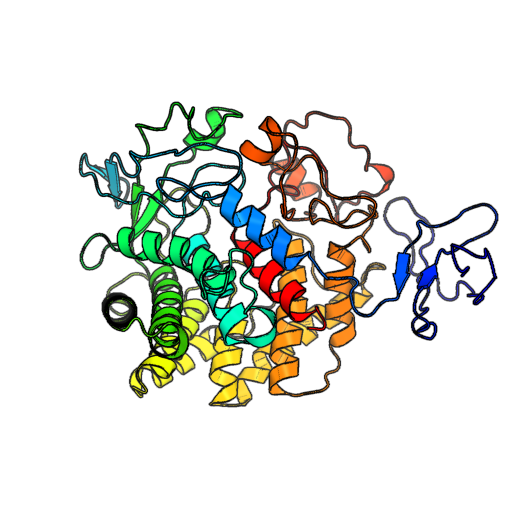A A CA 1
ATOM 762 C C . ALA A 1 93 ? 2.469 -2.267 -26.710 1.00 96.94 93 ALA A C 1
ATOM 764 O O . ALA A 1 93 ? 3.484 -2.576 -27.342 1.00 96.94 93 ALA A O 1
ATOM 765 N N . THR A 1 94 ? 1.310 -1.996 -27.325 1.00 96.50 94 THR A N 1
ATOM 766 C CA . THR A 1 94 ? 1.145 -1.944 -28.796 1.00 96.50 94 THR A CA 1
ATOM 767 C C . THR A 1 94 ? 1.931 -0.814 -29.467 1.00 96.50 94 THR A C 1
ATOM 769 O O . THR A 1 94 ? 2.145 -0.827 -30.677 1.00 96.50 94 THR A O 1
ATOM 772 N N . SER A 1 95 ? 2.368 0.170 -28.688 1.00 97.44 95 SER A N 1
ATOM 773 C CA . SER A 1 95 ? 3.302 1.218 -29.086 1.00 97.44 95 SER A CA 1
ATOM 774 C C . SER A 1 95 ? 4.064 1.714 -27.859 1.00 97.44 95 SER A C 1
ATOM 776 O O . SER A 1 95 ? 3.608 1.534 -26.725 1.00 97.44 95 SER A O 1
ATOM 778 N N . LEU A 1 96 ? 5.221 2.347 -28.072 1.00 98.06 96 LEU A N 1
ATOM 779 C CA . LEU A 1 96 ? 6.005 2.958 -26.996 1.00 98.06 96 LEU A CA 1
ATOM 780 C C . LEU A 1 96 ? 6.004 4.475 -27.098 1.00 98.06 96 LEU A C 1
ATOM 782 O O . LEU A 1 96 ? 6.323 5.018 -28.156 1.00 98.06 96 LEU A O 1
ATOM 786 N N . ILE A 1 97 ? 5.723 5.140 -25.980 1.00 97.81 97 ILE A N 1
ATOM 787 C CA . ILE A 1 97 ? 5.768 6.592 -25.824 1.00 97.81 97 ILE A CA 1
ATOM 788 C C . ILE A 1 97 ? 6.967 6.955 -24.948 1.00 97.81 97 ILE A C 1
ATOM 790 O O . ILE A 1 97 ? 7.017 6.622 -23.766 1.00 97.81 97 ILE A O 1
ATOM 794 N N . GLU A 1 98 ? 7.924 7.684 -25.511 1.00 95.75 98 GLU A N 1
ATOM 795 C CA . GLU A 1 98 ? 9.109 8.164 -24.796 1.00 95.75 98 GLU A CA 1
ATOM 796 C C . GLU A 1 98 ? 9.310 9.649 -25.092 1.00 95.75 98 GLU A C 1
ATOM 798 O O . GLU A 1 98 ? 9.306 10.070 -26.250 1.00 95.75 98 GLU A O 1
ATOM 803 N N . ASN A 1 99 ? 9.455 10.471 -24.047 1.00 91.06 99 ASN A N 1
ATOM 804 C CA . ASN A 1 99 ? 9.588 11.930 -24.175 1.00 91.06 99 ASN A CA 1
ATOM 805 C C . ASN A 1 99 ? 8.492 12.568 -25.061 1.00 91.06 99 ASN A C 1
ATOM 807 O O . ASN A 1 99 ? 8.767 13.446 -25.879 1.00 91.06 99 ASN A O 1
ATOM 811 N N . GLY A 1 100 ? 7.253 12.080 -24.928 1.00 89.94 100 GLY A N 1
ATOM 812 C CA . GLY A 1 100 ? 6.090 12.551 -25.689 1.00 89.94 100 GLY A CA 1
ATOM 813 C C . GLY A 1 100 ? 6.030 12.083 -27.147 1.00 89.94 100 GLY A C 1
ATOM 814 O O . GLY A 1 100 ? 5.121 12.484 -27.868 1.00 89.94 100 GLY A O 1
ATOM 815 N N . LYS A 1 101 ? 6.967 11.241 -27.602 1.00 94.25 101 LYS A N 1
ATOM 816 C CA . LYS A 1 101 ? 6.990 10.705 -28.967 1.00 94.25 101 LYS A CA 1
ATOM 817 C C . LYS A 1 101 ? 6.584 9.239 -28.970 1.00 94.25 101 LYS A C 1
ATOM 819 O O . LYS A 1 101 ? 7.206 8.427 -28.290 1.00 94.25 101 LYS A O 1
ATOM 824 N N . ALA A 1 102 ? 5.566 8.915 -29.761 1.00 94.75 102 ALA A N 1
ATOM 825 C CA . ALA A 1 102 ? 5.141 7.543 -29.989 1.00 94.75 102 ALA A CA 1
ATOM 826 C C . ALA A 1 102 ? 6.008 6.863 -31.061 1.00 94.75 102 ALA A C 1
ATOM 828 O O . ALA A 1 102 ? 6.403 7.477 -32.053 1.00 94.75 102 ALA A O 1
ATOM 829 N N . THR A 1 103 ? 6.269 5.574 -30.875 1.00 94.62 103 THR A N 1
ATOM 830 C CA . THR A 1 103 ? 6.926 4.691 -31.842 1.00 94.62 103 THR A CA 1
ATOM 831 C C . THR A 1 103 ? 6.093 3.427 -32.015 1.00 94.62 103 THR A C 1
ATOM 833 O O . THR A 1 103 ? 5.459 2.971 -31.067 1.00 94.62 103 THR A O 1
ATOM 836 N N . GLN A 1 104 ? 6.139 2.810 -33.196 1.00 92.00 104 GLN A N 1
ATOM 837 C CA . GLN A 1 104 ? 5.456 1.534 -33.462 1.00 92.00 104 GLN A CA 1
ATOM 838 C C . GLN A 1 104 ? 6.200 0.315 -32.884 1.00 92.00 104 GLN A C 1
ATOM 840 O O . GLN A 1 104 ? 5.902 -0.823 -33.235 1.00 92.00 104 GLN A O 1
ATOM 845 N N . LYS A 1 105 ? 7.203 0.532 -32.021 1.00 94.44 105 LYS A N 1
ATOM 846 C CA . LYS A 1 105 ? 7.884 -0.563 -31.330 1.00 94.44 105 LYS A CA 1
ATOM 847 C C . LYS A 1 105 ? 6.907 -1.196 -30.340 1.00 94.44 105 LYS A C 1
ATOM 849 O O . LYS A 1 105 ? 6.278 -0.483 -29.566 1.00 94.44 105 LYS A O 1
ATOM 854 N N . THR A 1 106 ? 6.842 -2.521 -30.343 1.00 95.12 106 THR A N 1
ATOM 855 C CA . THR A 1 106 ? 6.085 -3.323 -29.377 1.00 95.12 106 THR A CA 1
ATOM 856 C C . THR A 1 106 ? 7.041 -4.098 -28.482 1.00 95.12 106 THR A C 1
ATOM 858 O O . THR A 1 106 ? 8.116 -4.506 -28.933 1.00 95.12 106 THR A O 1
ATOM 861 N N . VAL A 1 107 ? 6.654 -4.343 -27.233 1.00 96.38 107 VAL A N 1
ATOM 862 C CA . VAL A 1 107 ? 7.384 -5.232 -26.315 1.00 96.38 107 VAL A CA 1
ATOM 863 C C . VAL A 1 107 ? 6.401 -6.067 -25.498 1.00 96.38 107 VAL A C 1
ATOM 865 O O . VAL A 1 107 ? 5.285 -5.626 -25.256 1.00 96.38 107 VAL A O 1
ATOM 868 N N . ASP A 1 108 ? 6.795 -7.269 -25.070 1.00 96.62 108 ASP A N 1
ATOM 869 C CA . ASP A 1 108 ? 5.950 -8.060 -24.170 1.00 96.62 108 ASP A CA 1
ATOM 870 C C . ASP A 1 108 ? 6.055 -7.522 -22.741 1.00 96.62 108 ASP A C 1
ATOM 872 O O . ASP A 1 108 ? 7.089 -7.645 -22.086 1.00 96.62 108 ASP A O 1
ATOM 876 N N . VAL A 1 109 ? 4.957 -6.940 -22.265 1.00 97.25 109 VAL A N 1
ATOM 877 C CA . VAL A 1 109 ? 4.790 -6.447 -20.887 1.00 97.25 109 VAL A CA 1
ATOM 878 C C . VAL A 1 109 ? 3.496 -7.012 -20.277 1.00 97.25 109 VAL A C 1
ATOM 880 O O . VAL A 1 109 ? 2.897 -6.452 -19.354 1.00 97.25 109 VAL A O 1
ATOM 883 N N . THR A 1 110 ? 3.040 -8.158 -20.791 1.00 97.56 110 THR A N 1
ATOM 884 C CA . THR A 1 110 ? 1.855 -8.863 -20.290 1.00 97.56 110 THR A CA 1
ATOM 885 C C . THR A 1 110 ? 2.051 -9.343 -18.844 1.00 97.56 110 THR A C 1
ATOM 887 O O . THR A 1 110 ? 3.169 -9.438 -18.325 1.00 97.56 110 THR A O 1
ATOM 890 N N . GLY A 1 111 ? 0.949 -9.619 -18.142 1.00 98.25 111 GLY A N 1
ATOM 891 C CA . GLY A 1 111 ? 0.988 -9.984 -16.723 1.00 98.25 111 GLY A CA 1
ATOM 892 C C . GLY A 1 111 ? 0.798 -8.792 -15.782 1.00 98.25 111 GLY A C 1
ATOM 893 O O . GLY A 1 111 ? 0.376 -7.709 -16.203 1.00 98.25 111 GLY A O 1
ATOM 894 N N . GLY A 1 112 ? 1.165 -8.987 -14.515 1.00 98.56 112 GLY A N 1
ATOM 895 C CA . GLY A 1 112 ? 1.068 -7.966 -13.472 1.00 98.56 112 GLY A CA 1
ATOM 896 C C . GLY A 1 112 ? -0.365 -7.749 -13.002 1.00 98.56 112 GLY A C 1
ATOM 897 O O . GLY A 1 112 ? -1.210 -8.638 -13.132 1.00 98.56 112 GLY A O 1
ATOM 898 N N . TRP A 1 113 ? -0.625 -6.556 -12.474 1.00 98.88 113 TRP A N 1
ATOM 899 C CA . TRP A 1 113 ? -1.924 -6.177 -11.934 1.00 98.88 113 TRP A CA 1
ATOM 900 C C . TRP A 1 113 ? -2.441 -4.895 -12.580 1.00 98.88 113 TRP A C 1
ATOM 902 O O . TRP A 1 113 ? -1.657 -3.989 -12.865 1.00 98.88 113 TRP A O 1
ATOM 912 N N . HIS A 1 114 ? -3.755 -4.814 -12.772 1.00 98.81 114 HIS A N 1
ATOM 913 C CA . HIS A 1 114 ? -4.456 -3.538 -12.875 1.00 98.81 114 HIS A CA 1
ATOM 914 C C . HIS A 1 114 ? -4.243 -2.755 -11.572 1.00 98.81 114 HIS A C 1
ATOM 916 O O . HIS A 1 114 ? -4.332 -3.326 -10.480 1.00 98.81 114 HIS A O 1
ATOM 922 N N . ASP A 1 115 ? -3.910 -1.472 -11.670 1.00 98.38 115 ASP A N 1
ATOM 923 C CA . ASP A 1 115 ? -3.478 -0.673 -10.519 1.00 98.38 115 ASP A CA 1
ATOM 924 C C . ASP A 1 115 ? -4.599 -0.458 -9.496 1.00 98.38 115 ASP A C 1
ATOM 926 O O . ASP A 1 115 ? -4.394 -0.592 -8.280 1.00 98.38 115 ASP A O 1
ATOM 930 N N . ALA A 1 116 ? -5.790 -0.149 -10.005 1.00 97.81 116 ALA A N 1
ATOM 931 C CA . ALA A 1 116 ? -6.925 0.253 -9.196 1.00 97.81 116 ALA A CA 1
ATOM 932 C C . ALA A 1 116 ? -8.253 -0.241 -9.798 1.00 97.81 116 ALA A C 1
ATOM 934 O O . ALA A 1 116 ? -8.370 -1.409 -10.175 1.00 97.81 116 ALA A O 1
ATOM 935 N N . GLY A 1 117 ? -9.280 0.611 -9.852 1.00 97.44 117 GLY A N 1
ATOM 936 C CA . GLY A 1 117 ? -10.547 0.289 -10.506 1.00 97.44 117 GLY A CA 1
ATOM 937 C C . GLY A 1 117 ? -10.472 0.299 -12.035 1.00 97.44 117 GLY A C 1
ATOM 938 O O . GLY A 1 117 ? -11.323 -0.320 -12.688 1.00 97.44 117 GLY A O 1
ATOM 939 N N . ASP A 1 118 ? -9.468 0.986 -12.581 1.00 97.25 118 ASP A N 1
ATOM 940 C CA . ASP A 1 118 ? -9.107 1.038 -13.998 1.00 97.25 118 ASP A CA 1
ATOM 941 C C . ASP A 1 118 ? -8.289 -0.189 -14.442 1.00 97.25 118 ASP A C 1
ATOM 943 O O . ASP A 1 118 ? -8.014 -1.089 -13.648 1.00 97.25 118 ASP A O 1
ATOM 947 N N . TYR A 1 119 ? -7.924 -0.256 -15.725 1.00 98.25 119 TYR A N 1
ATOM 948 C CA . TYR A 1 119 ? -7.031 -1.302 -16.241 1.00 98.25 119 TYR A CA 1
ATOM 949 C C . TYR A 1 119 ? -5.624 -0.812 -16.567 1.00 98.25 119 TYR A C 1
ATOM 951 O O . TYR A 1 119 ? -4.896 -1.480 -17.311 1.00 98.25 119 TYR A O 1
ATOM 959 N N . VAL A 1 120 ? -5.211 0.331 -16.023 1.00 98.12 120 VAL A N 1
ATOM 960 C CA . VAL A 1 120 ? -3.854 0.854 -16.194 1.00 98.12 120 VAL A CA 1
ATOM 961 C C . VAL A 1 120 ? -2.893 0.048 -15.318 1.00 98.12 120 VAL A C 1
ATOM 963 O O . VAL A 1 120 ? -3.244 -0.422 -14.237 1.00 98.12 120 VAL A O 1
ATOM 966 N N . LYS A 1 121 ? -1.662 -0.162 -15.794 1.00 98.62 121 LYS A N 1
ATOM 967 C CA . LYS A 1 121 ? -0.601 -0.825 -15.014 1.00 98.62 121 LYS A CA 1
ATOM 968 C C . LYS A 1 121 ? 0.555 0.130 -14.825 1.00 98.62 121 LYS A C 1
ATOM 970 O O . LYS A 1 121 ? 1.005 0.734 -15.796 1.00 98.62 121 LYS A O 1
ATOM 975 N N . ILE A 1 122 ? 1.056 0.253 -13.601 1.00 98.56 122 ILE A N 1
ATOM 976 C CA . ILE A 1 122 ? 2.024 1.293 -13.242 1.00 98.56 122 ILE A CA 1
ATOM 977 C C . ILE A 1 122 ? 3.216 0.665 -12.523 1.00 98.56 122 ILE A C 1
ATOM 979 O O . ILE A 1 122 ? 3.066 -0.121 -11.584 1.00 98.56 122 ILE A O 1
ATOM 983 N N . LEU A 1 123 ? 4.427 1.017 -12.964 1.00 98.56 123 LEU A N 1
ATOM 984 C CA . LEU A 1 123 ? 5.668 0.451 -12.433 1.00 98.56 123 LEU A CA 1
ATOM 985 C C . LEU A 1 123 ? 5.839 0.764 -10.957 1.00 98.56 123 LEU A C 1
ATOM 987 O O . LEU A 1 123 ? 6.177 -0.114 -10.167 1.00 98.56 123 LEU A O 1
ATOM 991 N N . ASN A 1 124 ? 5.601 2.021 -10.596 1.00 98.06 124 ASN A N 1
ATOM 992 C CA . ASN A 1 124 ? 5.847 2.521 -9.254 1.00 98.06 124 ASN A CA 1
ATOM 993 C C . ASN A 1 124 ? 5.005 1.775 -8.207 1.00 98.06 124 ASN A C 1
ATOM 995 O O . ASN A 1 124 ? 5.523 1.287 -7.201 1.00 98.06 124 ASN A O 1
ATOM 999 N N . THR A 1 125 ? 3.710 1.629 -8.478 1.00 98.56 125 THR A N 1
ATOM 1000 C CA . THR A 1 125 ? 2.758 0.959 -7.591 1.00 98.56 125 THR A CA 1
ATOM 1001 C C . THR A 1 125 ? 2.921 -0.552 -7.607 1.00 98.56 125 THR A C 1
ATOM 1003 O O . THR A 1 125 ? 2.854 -1.168 -6.543 1.00 98.56 125 THR A O 1
ATOM 1006 N N . THR A 1 126 ? 3.212 -1.155 -8.764 1.00 98.88 126 THR A N 1
ATOM 1007 C CA . THR A 1 126 ? 3.485 -2.595 -8.868 1.00 98.88 126 THR A CA 1
ATOM 1008 C C . THR A 1 126 ? 4.753 -2.963 -8.105 1.00 98.88 126 THR A C 1
ATOM 1010 O O . THR A 1 126 ? 4.735 -3.908 -7.316 1.00 98.88 126 THR A O 1
ATOM 1013 N N . ALA A 1 127 ? 5.836 -2.194 -8.262 1.00 98.88 127 ALA A N 1
ATOM 1014 C CA . ALA A 1 127 ? 7.079 -2.395 -7.520 1.00 98.88 127 ALA A CA 1
ATOM 1015 C C . ALA A 1 127 ? 6.858 -2.235 -6.012 1.00 98.88 127 ALA A C 1
ATOM 1017 O O . ALA A 1 127 ? 7.213 -3.126 -5.244 1.00 98.88 127 ALA A O 1
ATOM 1018 N N . PHE A 1 128 ? 6.197 -1.157 -5.583 1.00 98.88 128 PHE A N 1
ATOM 1019 C CA . PHE A 1 128 ? 5.873 -0.949 -4.172 1.00 98.88 128 PHE A CA 1
ATOM 1020 C C . PHE A 1 128 ? 5.012 -2.077 -3.588 1.00 98.88 128 PHE A C 1
ATOM 1022 O O . PHE A 1 128 ? 5.326 -2.606 -2.522 1.00 98.88 128 PHE A O 1
ATOM 1029 N N . SER A 1 129 ? 3.948 -2.474 -4.286 1.00 98.94 129 SER A N 1
ATOM 1030 C CA . SER A 1 129 ? 3.029 -3.514 -3.811 1.00 98.94 129 SER A CA 1
ATOM 1031 C C . SER A 1 129 ? 3.730 -4.866 -3.729 1.00 98.94 129 SER A C 1
ATOM 1033 O O . SER A 1 129 ? 3.624 -5.551 -2.715 1.00 98.94 129 SER A O 1
ATOM 1035 N N . THR A 1 130 ? 4.542 -5.200 -4.736 1.00 98.94 130 THR A N 1
ATOM 1036 C CA . THR A 1 130 ? 5.396 -6.395 -4.726 1.00 98.94 130 THR A CA 1
ATOM 1037 C C . THR A 1 130 ? 6.358 -6.362 -3.543 1.00 98.94 130 THR A C 1
ATOM 1039 O O . THR A 1 130 ? 6.412 -7.321 -2.776 1.00 98.94 130 THR A O 1
ATOM 1042 N N . TYR A 1 131 ? 7.068 -5.247 -3.332 1.00 98.94 131 TYR A N 1
ATOM 1043 C CA . TYR A 1 131 ? 7.955 -5.079 -2.182 1.00 98.94 131 TYR A CA 1
ATOM 1044 C C . TYR A 1 131 ? 7.209 -5.299 -0.864 1.00 98.94 131 TYR A C 1
ATOM 1046 O O . TYR A 1 131 ? 7.708 -6.010 -0.002 1.00 98.94 131 TYR A O 1
ATOM 1054 N N . MET A 1 132 ? 6.011 -4.738 -0.703 1.00 98.94 132 MET A N 1
ATOM 1055 C CA . MET A 1 132 ? 5.214 -4.875 0.517 1.00 98.94 132 MET A CA 1
ATOM 1056 C C . MET A 1 132 ? 4.762 -6.318 0.786 1.00 98.94 132 MET A C 1
ATOM 1058 O O . MET A 1 132 ? 4.824 -6.754 1.937 1.00 98.94 132 MET A O 1
ATOM 1062 N N . LEU A 1 133 ? 4.370 -7.077 -0.245 1.00 98.94 133 LEU A N 1
ATOM 1063 C CA . LEU A 1 133 ? 4.044 -8.507 -0.116 1.00 98.94 133 LEU A CA 1
ATOM 1064 C C . LEU A 1 133 ? 5.273 -9.318 0.327 1.00 98.94 133 LEU A C 1
ATOM 1066 O O . LEU A 1 133 ? 5.205 -10.093 1.284 1.00 98.94 133 LEU A O 1
ATOM 1070 N N . LEU A 1 134 ? 6.422 -9.081 -0.312 1.00 98.94 134 LEU A N 1
ATOM 1071 C CA . LEU A 1 134 ? 7.694 -9.715 0.046 1.00 98.94 134 LEU A CA 1
ATOM 1072 C C . LEU A 1 134 ? 8.150 -9.328 1.456 1.00 98.94 134 LEU A C 1
ATOM 1074 O O . LEU A 1 134 ? 8.602 -10.171 2.230 1.00 98.94 134 LEU A O 1
ATOM 1078 N N . PHE A 1 135 ? 8.014 -8.052 1.805 1.00 98.94 135 PHE A N 1
ATOM 1079 C CA . PHE A 1 135 ? 8.414 -7.505 3.093 1.00 98.94 135 PHE A CA 1
ATOM 1080 C C . PHE A 1 135 ? 7.541 -8.040 4.225 1.00 98.94 135 PHE A C 1
ATOM 1082 O O . PHE A 1 135 ? 8.064 -8.322 5.298 1.00 98.94 135 PHE A O 1
ATOM 1089 N N . ALA A 1 136 ? 6.239 -8.236 4.002 1.00 98.81 136 ALA A N 1
ATOM 1090 C CA . ALA A 1 136 ? 5.362 -8.887 4.971 1.00 98.81 136 ALA A CA 1
ATOM 1091 C C . ALA A 1 136 ? 5.858 -10.298 5.317 1.00 98.81 136 ALA A C 1
ATOM 1093 O O . ALA A 1 136 ? 6.017 -10.619 6.500 1.00 98.81 136 ALA A O 1
ATOM 1094 N N . TYR A 1 137 ? 6.185 -11.098 4.297 1.00 98.56 137 TYR A N 1
ATOM 1095 C CA . TYR A 1 137 ? 6.752 -12.431 4.482 1.00 98.56 137 TYR A CA 1
ATOM 1096 C C . TYR A 1 137 ? 8.118 -12.397 5.185 1.00 98.56 137 TYR A C 1
ATOM 1098 O O . TYR A 1 137 ? 8.308 -13.098 6.175 1.00 98.56 137 TYR A O 1
ATOM 1106 N N . ASP A 1 138 ? 9.050 -11.552 4.740 1.00 98.44 138 ASP A N 1
ATOM 1107 C CA . ASP A 1 138 ? 10.383 -11.422 5.350 1.00 98.44 138 ASP A CA 1
ATOM 1108 C C . ASP A 1 138 ? 10.330 -10.920 6.806 1.00 98.44 138 ASP A C 1
ATOM 1110 O O . ASP A 1 138 ? 11.095 -11.367 7.662 1.00 98.44 138 ASP A O 1
ATOM 1114 N N . PHE A 1 139 ? 9.401 -10.014 7.121 1.00 98.44 139 PHE A N 1
ATOM 1115 C CA . PHE A 1 139 ? 9.257 -9.420 8.450 1.00 98.44 139 PHE A CA 1
ATOM 1116 C C . PHE A 1 139 ? 8.724 -10.410 9.496 1.00 98.44 139 PHE A C 1
ATOM 1118 O O . PHE A 1 139 ? 9.180 -10.403 10.646 1.00 98.44 139 PHE A O 1
ATOM 1125 N N . ALA A 1 140 ? 7.744 -11.237 9.123 1.00 97.19 140 ALA A N 1
ATOM 1126 C CA . ALA A 1 140 ? 7.079 -12.174 10.027 1.00 97.19 140 ALA A CA 1
ATOM 1127 C C . ALA A 1 140 ? 6.669 -13.468 9.299 1.00 97.19 140 ALA A C 1
ATOM 1129 O O . ALA A 1 140 ? 5.470 -13.735 9.167 1.00 97.19 140 ALA A O 1
ATOM 1130 N N . PRO A 1 141 ? 7.628 -14.305 8.860 1.00 95.44 141 PRO A N 1
ATOM 1131 C CA . PRO A 1 141 ? 7.345 -15.461 8.006 1.00 95.44 141 PRO A CA 1
ATOM 1132 C C . PRO A 1 141 ? 6.296 -16.396 8.610 1.00 95.44 141 PRO A C 1
ATOM 1134 O O . PRO A 1 141 ? 5.403 -16.850 7.903 1.00 95.44 141 PRO A O 1
ATOM 1137 N N . GLN A 1 142 ? 6.298 -16.600 9.927 1.00 94.19 142 GLN A N 1
ATOM 1138 C CA . GLN A 1 142 ? 5.314 -17.427 10.633 1.00 94.19 142 GLN A CA 1
ATOM 1139 C C . GLN A 1 142 ? 3.855 -16.972 10.446 1.00 94.19 142 GLN A C 1
ATOM 1141 O O . GLN A 1 142 ? 2.945 -17.791 10.497 1.00 94.19 142 GLN A O 1
ATOM 1146 N N . LYS A 1 143 ? 3.609 -15.679 10.194 1.00 94.88 143 LYS A N 1
ATOM 1147 C CA . LYS A 1 143 ? 2.254 -15.139 9.980 1.00 94.88 143 LYS A CA 1
ATOM 1148 C C . LYS A 1 143 ? 1.800 -15.239 8.523 1.00 94.88 143 LYS A C 1
ATOM 1150 O O . LYS A 1 143 ? 0.598 -15.306 8.260 1.00 94.88 143 LYS A O 1
ATOM 1155 N N . PHE A 1 144 ? 2.758 -15.287 7.599 1.00 95.94 144 PHE A N 1
ATOM 1156 C CA . PHE A 1 144 ? 2.547 -15.192 6.153 1.00 95.94 144 PHE A CA 1
ATOM 1157 C C . PHE A 1 144 ? 2.964 -16.454 5.376 1.00 95.94 144 PHE A C 1
ATOM 1159 O O . PHE A 1 144 ? 2.938 -16.440 4.154 1.00 95.94 144 PHE A O 1
ATOM 1166 N N . SER A 1 145 ? 3.310 -17.551 6.059 1.00 94.00 145 SER A N 1
ATOM 1167 C CA . SER A 1 145 ? 3.651 -18.848 5.438 1.00 94.00 145 SER A CA 1
ATOM 1168 C C . SER A 1 145 ? 2.430 -19.730 5.150 1.00 94.00 145 SER A C 1
ATOM 1170 O O . SER A 1 145 ? 2.562 -20.945 5.046 1.00 94.00 145 SER A O 1
ATOM 1172 N N . PHE A 1 146 ? 1.228 -19.153 5.088 1.00 91.62 146 PHE A N 1
ATOM 1173 C CA . PHE A 1 146 ? 0.040 -19.929 4.749 1.00 91.62 146 PHE A CA 1
ATOM 1174 C C . PHE A 1 146 ? 0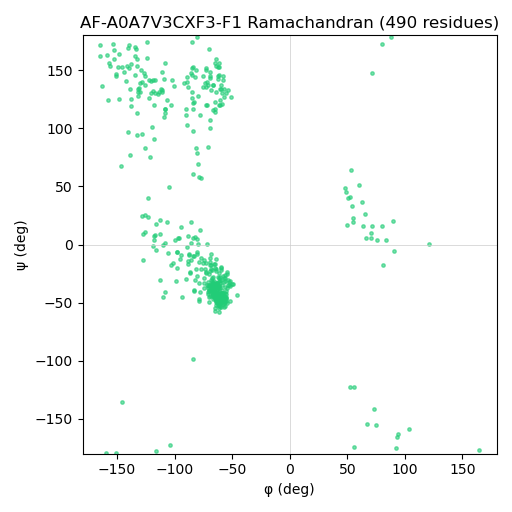.085 -20.325 3.271 1.00 91.62 146 PHE A C 1
ATOM 1176 O O . PHE A 1 146 ? 0.426 -19.512 2.415 1.00 91.62 146 PHE A O 1
ATOM 1183 N N . ASP A 1 147 ? -0.277 -21.573 3.011 1.00 93.31 147 ASP A N 1
ATOM 1184 C CA . ASP A 1 147 ? -0.320 -22.189 1.690 1.00 93.31 147 ASP A CA 1
ATOM 1185 C C . ASP A 1 147 ? -1.675 -22.898 1.576 1.00 93.31 147 ASP A C 1
ATOM 1187 O O . ASP A 1 147 ? -1.880 -23.999 2.103 1.00 93.31 147 ASP A O 1
ATOM 1191 N N . LYS A 1 148 ? -2.663 -22.207 0.999 1.00 91.44 148 LYS A N 1
ATOM 1192 C CA . LYS A 1 148 ? -4.034 -22.738 0.917 1.00 91.44 148 LYS A CA 1
ATOM 1193 C C . LYS A 1 148 ? -4.187 -23.730 -0.226 1.00 91.44 148 LYS A C 1
ATOM 1195 O O . LYS A 1 148 ? -5.066 -24.592 -0.152 1.00 91.44 148 LYS A O 1
ATOM 1200 N N . ASN A 1 149 ? -3.377 -23.596 -1.274 1.00 90.94 149 ASN A N 1
ATOM 1201 C CA . ASN A 1 149 ? -3.435 -24.460 -2.451 1.00 90.94 149 ASN A CA 1
ATOM 1202 C C . ASN A 1 149 ? -2.573 -25.735 -2.299 1.00 90.94 149 ASN A C 1
ATOM 1204 O O . ASN A 1 149 ? -2.732 -26.661 -3.094 1.00 90.94 149 ASN A O 1
ATOM 1208 N N . LYS A 1 150 ? -1.765 -25.819 -1.231 1.00 94.00 150 LYS A N 1
ATOM 1209 C CA . LYS A 1 150 ? -0.923 -26.953 -0.823 1.00 94.00 150 LYS A CA 1
ATOM 1210 C C . LYS A 1 150 ? 0.171 -27.300 -1.832 1.00 94.00 150 LYS A C 1
ATOM 1212 O O . LYS A 1 150 ? 0.463 -28.482 -2.033 1.00 94.00 150 LYS A O 1
ATOM 1217 N N . ASN A 1 151 ? 0.766 -26.305 -2.482 1.00 92.56 151 ASN A N 1
ATOM 1218 C CA . ASN A 1 151 ? 1.856 -26.513 -3.439 1.00 92.56 151 ASN A CA 1
ATOM 1219 C C . ASN A 1 151 ? 3.265 -26.318 -2.836 1.00 92.56 151 ASN A C 1
ATOM 1221 O O . ASN A 1 151 ? 4.258 -26.424 -3.558 1.00 92.56 151 ASN A O 1
ATOM 1225 N N . ASN A 1 152 ? 3.356 -26.110 -1.520 1.00 92.38 152 ASN A N 1
ATOM 1226 C CA . ASN A 1 152 ? 4.560 -25.838 -0.731 1.00 92.38 152 ASN A CA 1
ATOM 1227 C C . ASN A 1 152 ? 5.183 -24.450 -0.947 1.00 92.38 152 ASN A C 1
ATOM 1229 O O . ASN A 1 152 ? 6.328 -24.223 -0.547 1.00 92.38 152 ASN A O 1
ATOM 1233 N N . VAL A 1 153 ? 4.448 -23.509 -1.537 1.00 95.44 153 VAL A N 1
ATOM 1234 C CA . VAL A 1 153 ? 4.838 -22.103 -1.649 1.00 95.44 153 VAL A CA 1
ATOM 1235 C C . VAL A 1 153 ? 3.817 -21.262 -0.883 1.00 95.44 153 VAL A C 1
ATOM 1237 O O . VAL A 1 153 ? 2.618 -21.419 -1.074 1.00 95.44 153 VAL A O 1
ATOM 1240 N N . PRO A 1 154 ? 4.249 -20.346 0.001 1.00 97.00 154 PRO A N 1
ATOM 1241 C CA . PRO A 1 154 ? 3.324 -19.413 0.629 1.00 97.00 154 PRO A CA 1
ATOM 1242 C C . PRO A 1 154 ? 2.530 -18.615 -0.415 1.00 97.00 154 PRO A C 1
ATOM 1244 O O . PRO A 1 154 ? 3.136 -17.976 -1.279 1.00 97.00 154 PRO A O 1
ATOM 1247 N N . ASP A 1 155 ? 1.201 -18.560 -0.279 1.00 97.19 155 ASP A N 1
ATOM 1248 C CA . ASP A 1 155 ? 0.299 -17.883 -1.229 1.00 97.19 155 ASP A CA 1
ATOM 1249 C C . ASP A 1 155 ? 0.734 -16.423 -1.499 1.00 97.19 155 ASP A C 1
ATOM 1251 O O . ASP A 1 155 ? 0.599 -15.904 -2.606 1.00 97.19 155 ASP A O 1
ATOM 1255 N N . ILE A 1 156 ? 1.274 -15.736 -0.482 1.00 98.31 156 ILE A N 1
ATOM 1256 C CA . ILE A 1 156 ? 1.759 -14.352 -0.608 1.00 98.31 156 ILE A CA 1
ATOM 1257 C C . ILE A 1 156 ? 2.980 -14.229 -1.532 1.00 98.31 156 ILE A C 1
ATOM 1259 O O . ILE A 1 156 ? 3.138 -13.212 -2.206 1.00 98.31 156 ILE A O 1
ATOM 1263 N N . LEU A 1 157 ? 3.845 -15.249 -1.571 1.00 98.56 157 LEU A N 1
ATOM 1264 C CA . LEU A 1 157 ? 5.023 -15.279 -2.438 1.00 98.56 157 LEU A CA 1
ATOM 1265 C C . LEU A 1 157 ? 4.646 -15.646 -3.870 1.00 98.56 157 LEU A C 1
ATOM 1267 O O . LEU A 1 157 ? 5.247 -15.115 -4.802 1.00 98.56 157 LEU A O 1
ATOM 1271 N N . GLU A 1 158 ? 3.629 -16.488 -4.058 1.00 97.88 158 GLU A N 1
ATOM 1272 C CA . GLU A 1 158 ? 3.040 -16.710 -5.381 1.00 97.88 158 GLU A CA 1
ATOM 1273 C C . GLU A 1 158 ? 2.451 -15.429 -5.952 1.00 97.88 158 GLU A C 1
ATOM 1275 O O . GLU A 1 158 ? 2.678 -15.107 -7.116 1.00 97.88 158 GLU A O 1
ATOM 1280 N N . GLU A 1 159 ? 1.712 -14.675 -5.137 1.00 98.75 159 GLU A N 1
ATOM 1281 C CA . GLU A 1 159 ? 1.175 -13.397 -5.584 1.00 98.75 159 GLU A CA 1
ATOM 1282 C C . GLU A 1 159 ? 2.318 -12.424 -5.881 1.00 98.75 159 GLU A C 1
ATOM 1284 O O . GLU A 1 159 ? 2.377 -11.868 -6.973 1.00 98.75 159 GLU A O 1
ATOM 1289 N N . ALA A 1 160 ? 3.309 -12.295 -4.992 1.00 98.81 160 ALA A N 1
ATOM 1290 C CA . ALA A 1 160 ? 4.477 -11.453 -5.251 1.00 98.81 160 ALA A CA 1
ATOM 1291 C C . ALA A 1 160 ? 5.223 -11.840 -6.544 1.00 98.81 160 ALA A C 1
ATOM 1293 O O . ALA A 1 160 ? 5.750 -10.962 -7.228 1.00 98.81 160 ALA A O 1
ATOM 1294 N N . LYS A 1 161 ? 5.230 -13.124 -6.929 1.00 98.69 161 LYS A N 1
ATOM 1295 C CA . LYS A 1 161 ? 5.818 -13.591 -8.192 1.00 98.69 161 LYS A CA 1
ATOM 1296 C C . LYS A 1 161 ? 5.132 -12.995 -9.423 1.00 98.69 161 LYS A C 1
ATOM 1298 O O . LYS A 1 161 ? 5.833 -12.686 -10.381 1.00 98.69 161 LYS A O 1
ATOM 1303 N N . ILE A 1 162 ? 3.816 -12.759 -9.390 1.00 98.88 162 ILE A N 1
ATOM 1304 C CA . ILE A 1 162 ? 3.085 -12.082 -10.480 1.00 98.88 162 ILE A CA 1
ATOM 1305 C C . ILE A 1 162 ? 3.641 -10.673 -10.710 1.00 98.88 162 ILE A C 1
ATOM 1307 O O . ILE A 1 162 ? 3.902 -10.281 -11.850 1.00 98.88 162 ILE A O 1
ATOM 1311 N N . GLY A 1 163 ? 3.869 -9.935 -9.622 1.00 98.88 163 GLY A N 1
ATOM 1312 C CA . GLY A 1 163 ? 4.488 -8.614 -9.661 1.00 98.88 163 GLY A CA 1
ATOM 1313 C C . GLY A 1 163 ? 5.934 -8.661 -10.150 1.00 98.88 163 GLY A C 1
ATOM 1314 O O . GLY A 1 163 ? 6.296 -7.915 -11.056 1.00 98.88 163 GLY A O 1
ATOM 1315 N N . LEU A 1 164 ? 6.751 -9.578 -9.619 1.00 98.94 164 LEU A N 1
ATOM 1316 C CA . LEU A 1 164 ? 8.150 -9.744 -10.038 1.00 98.94 164 LEU A CA 1
ATOM 1317 C C . LEU A 1 164 ? 8.283 -10.090 -11.524 1.00 98.94 164 LEU A C 1
ATOM 1319 O O . LEU A 1 164 ? 9.123 -9.511 -12.209 1.00 98.94 164 LEU A O 1
ATOM 1323 N N . ASP A 1 165 ? 7.438 -10.982 -12.039 1.00 98.81 165 ASP A N 1
ATOM 1324 C CA . ASP A 1 165 ? 7.445 -11.357 -13.455 1.00 98.81 165 ASP A CA 1
ATOM 1325 C C . ASP A 1 165 ? 7.105 -10.179 -14.356 1.00 98.81 165 ASP A C 1
ATOM 1327 O O . ASP A 1 165 ? 7.725 -9.990 -15.404 1.00 98.81 165 ASP A O 1
ATOM 1331 N N . TRP A 1 166 ? 6.147 -9.353 -13.942 1.00 98.81 166 TRP A N 1
ATOM 1332 C CA . TRP A 1 166 ? 5.831 -8.140 -14.675 1.00 98.81 166 TRP A CA 1
ATOM 1333 C C . TRP A 1 166 ? 6.959 -7.105 -14.590 1.00 98.81 166 TRP A C 1
ATOM 1335 O O . TRP A 1 166 ? 7.293 -6.504 -15.606 1.00 98.81 166 TRP A O 1
ATOM 1345 N N . LEU A 1 167 ? 7.612 -6.942 -13.435 1.00 98.88 167 LEU A N 1
ATOM 1346 C CA . LEU A 1 167 ? 8.761 -6.039 -13.290 1.00 98.88 167 LEU A CA 1
ATOM 1347 C C . LEU A 1 167 ? 9.953 -6.471 -14.159 1.00 98.88 167 LEU A C 1
ATOM 1349 O O . LEU A 1 167 ? 10.586 -5.614 -14.772 1.00 98.88 167 LEU A O 1
ATOM 1353 N N . HIS A 1 168 ? 10.231 -7.774 -14.275 1.00 98.38 168 HIS A N 1
ATOM 1354 C CA . HIS A 1 168 ? 11.251 -8.280 -15.201 1.00 98.38 168 HIS A CA 1
ATOM 1355 C C . HIS A 1 168 ? 10.917 -7.950 -16.658 1.00 98.38 168 HIS A C 1
ATOM 1357 O O . HIS A 1 168 ? 11.795 -7.507 -17.394 1.00 98.38 168 HIS A O 1
ATOM 1363 N N . ARG A 1 169 ? 9.652 -8.102 -17.073 1.00 98.25 169 ARG A N 1
ATOM 1364 C CA . ARG A 1 169 ? 9.209 -7.678 -18.413 1.00 98.25 169 ARG A CA 1
ATOM 1365 C C . ARG A 1 169 ? 9.267 -6.161 -18.594 1.00 98.25 169 ARG A C 1
ATOM 1367 O O . ARG A 1 169 ? 9.610 -5.685 -19.670 1.00 98.25 169 ARG A O 1
ATOM 1374 N N . ALA A 1 170 ? 8.967 -5.393 -17.548 1.00 98.25 170 ALA A N 1
ATOM 1375 C CA . ALA A 1 170 ? 9.031 -3.937 -17.580 1.00 98.25 170 ALA A CA 1
ATOM 1376 C C . ALA A 1 170 ? 10.470 -3.424 -17.745 1.00 98.25 170 ALA A C 1
ATOM 1378 O O . ALA A 1 170 ? 10.663 -2.367 -18.346 1.00 98.25 170 ALA A O 1
ATOM 1379 N N . TYR A 1 171 ? 11.483 -4.172 -17.294 1.00 97.75 171 TYR A N 1
ATOM 1380 C CA . TYR A 1 171 ? 12.887 -3.943 -17.651 1.00 97.75 171 TYR A CA 1
ATOM 1381 C C . TYR A 1 171 ? 13.248 -4.599 -18.995 1.00 97.75 171 TYR A C 1
ATOM 1383 O O . TYR A 1 171 ? 14.105 -5.475 -19.096 1.00 97.75 171 TYR A O 1
ATOM 1391 N N . PHE A 1 172 ? 12.560 -4.160 -20.048 1.00 94.75 172 PHE A N 1
ATOM 1392 C CA . PHE A 1 172 ? 12.583 -4.785 -21.373 1.00 94.75 172 PHE A CA 1
ATOM 1393 C C . PHE A 1 172 ? 13.883 -4.561 -22.165 1.00 94.75 172 PHE A C 1
ATOM 1395 O O . PHE A 1 172 ? 14.188 -5.307 -23.095 1.00 94.75 172 PHE A O 1
ATOM 1402 N N . GLU A 1 173 ? 14.634 -3.503 -21.854 1.00 93.38 173 GLU A N 1
ATOM 1403 C CA . GLU A 1 173 ? 15.847 -3.116 -22.573 1.00 93.38 173 GLU A CA 1
ATOM 1404 C C . GLU A 1 173 ? 16.832 -2.437 -21.616 1.00 93.38 173 GLU A C 1
ATOM 1406 O O . GLU A 1 173 ? 16.450 -1.818 -20.621 1.00 93.38 173 GLU A O 1
ATOM 1411 N N . LYS A 1 174 ? 18.130 -2.530 -21.925 1.00 91.12 174 LYS A N 1
ATOM 1412 C CA . LYS A 1 174 ? 19.187 -1.902 -21.130 1.00 91.12 174 LYS A CA 1
ATOM 1413 C C . LYS A 1 174 ? 18.868 -0.421 -20.886 1.00 91.12 174 LYS A C 1
ATOM 1415 O O . LYS A 1 174 ? 18.678 0.343 -21.826 1.00 91.12 174 LYS A O 1
ATOM 1420 N N . ASN A 1 175 ? 18.892 -0.023 -19.615 1.00 92.25 175 ASN A N 1
ATOM 1421 C CA . ASN A 1 175 ? 18.651 1.344 -19.144 1.00 92.25 175 ASN A CA 1
ATOM 1422 C C . ASN A 1 175 ? 17.243 1.911 -19.413 1.00 92.25 175 ASN A C 1
ATOM 1424 O O . ASN A 1 175 ? 17.068 3.124 -19.308 1.00 92.25 175 ASN A O 1
ATOM 1428 N N . ARG A 1 176 ? 16.247 1.080 -19.746 1.00 95.31 176 ARG A N 1
ATOM 1429 C CA . ARG A 1 176 ? 14.882 1.535 -20.052 1.00 95.31 176 ARG A CA 1
ATOM 1430 C C . ARG A 1 176 ? 13.859 0.722 -19.271 1.00 95.31 176 ARG A C 1
ATOM 1432 O O . ARG A 1 176 ? 13.946 -0.501 -19.224 1.00 95.31 176 ARG A O 1
ATOM 1439 N N . LEU A 1 177 ? 12.890 1.408 -18.672 1.00 97.81 177 LEU A N 1
ATOM 1440 C CA . LEU A 1 177 ? 11.766 0.788 -17.977 1.00 97.81 177 LEU A CA 1
ATOM 1441 C C . LEU A 1 177 ? 10.459 1.185 -18.652 1.00 97.81 177 LEU A C 1
ATOM 1443 O O . LEU A 1 177 ? 10.283 2.342 -19.037 1.00 97.81 177 LEU A O 1
ATOM 1447 N N . ILE A 1 178 ? 9.530 0.239 -18.734 1.00 98.50 178 ILE A N 1
ATOM 1448 C CA . ILE A 1 178 ? 8.116 0.561 -18.898 1.00 98.50 178 ILE A CA 1
ATOM 1449 C C . ILE A 1 178 ? 7.616 1.118 -17.573 1.00 98.50 178 ILE A C 1
ATOM 1451 O O . ILE A 1 178 ? 7.699 0.447 -16.547 1.00 98.50 178 ILE A O 1
ATOM 1455 N N . THR A 1 179 ? 7.120 2.349 -17.583 1.00 98.06 179 THR A N 1
ATOM 1456 C CA . THR A 1 179 ? 6.666 3.051 -16.376 1.00 98.06 179 THR A CA 1
ATOM 1457 C C . THR A 1 179 ? 5.159 2.985 -16.203 1.00 98.06 179 THR A C 1
ATOM 1459 O O . THR A 1 179 ? 4.677 2.919 -15.072 1.00 98.06 179 THR A O 1
ATOM 1462 N N . GLN A 1 180 ? 4.426 2.931 -17.313 1.00 98.50 180 GLN A N 1
ATOM 1463 C CA . GLN A 1 180 ? 2.975 2.826 -17.344 1.00 98.50 180 GLN A CA 1
ATOM 1464 C C . GLN A 1 180 ? 2.523 2.092 -18.610 1.00 98.50 180 GLN A C 1
ATOM 1466 O O . GLN A 1 180 ? 3.119 2.259 -19.672 1.00 98.50 180 GLN A O 1
ATOM 1471 N N . VAL A 1 181 ? 1.459 1.303 -18.505 1.00 98.44 181 VAL A N 1
ATOM 1472 C CA . VAL A 1 181 ? 0.768 0.660 -19.628 1.00 98.44 181 VAL A CA 1
ATOM 1473 C C . VAL A 1 181 ? -0.672 1.125 -19.630 1.00 98.44 181 VAL A C 1
ATOM 1475 O O . VAL A 1 181 ? -1.342 1.004 -18.605 1.00 98.44 181 VAL A O 1
ATOM 1478 N N . GLN A 1 182 ? -1.126 1.557 -20.802 1.00 97.12 182 GLN A N 1
ATOM 1479 C CA . GLN A 1 182 ? -2.365 2.277 -21.057 1.00 97.12 182 GLN A CA 1
ATOM 1480 C C . GLN A 1 182 ? -2.347 3.728 -20.546 1.00 97.12 182 GLN A C 1
ATOM 1482 O O . GLN A 1 182 ? -1.674 4.065 -19.572 1.00 97.12 182 GLN A O 1
ATOM 1487 N N . ASP A 1 183 ? -3.053 4.603 -21.254 1.00 95.06 183 ASP A N 1
ATOM 1488 C CA . ASP A 1 183 ? -3.242 6.015 -20.931 1.00 95.06 183 ASP A CA 1
ATOM 1489 C C . ASP A 1 183 ? -4.648 6.287 -20.350 1.00 95.06 183 ASP A C 1
ATOM 1491 O O . ASP A 1 183 ? -5.406 5.365 -20.050 1.00 95.06 183 ASP A O 1
ATOM 1495 N N . LEU A 1 184 ? -5.001 7.562 -20.152 1.00 93.62 184 LEU A N 1
ATOM 1496 C CA . LEU A 1 184 ? -6.265 7.948 -19.510 1.00 93.62 184 LEU A CA 1
ATOM 1497 C C . LEU A 1 184 ? -7.515 7.627 -20.343 1.00 93.62 184 LEU A C 1
ATOM 1499 O O . LEU A 1 184 ? -8.616 7.709 -19.803 1.00 93.62 184 LEU A O 1
ATOM 1503 N N . ARG A 1 185 ? -7.381 7.200 -21.610 1.00 96.00 185 ARG A N 1
ATOM 1504 C CA . ARG A 1 185 ? -8.526 6.727 -22.407 1.00 96.00 185 ARG A CA 1
ATOM 1505 C C . ARG A 1 185 ? -9.270 5.588 -21.721 1.00 96.00 185 ARG A C 1
ATOM 1507 O O . ARG A 1 185 ? -10.463 5.443 -21.960 1.00 96.00 185 ARG A O 1
ATOM 1514 N N . ASP A 1 186 ? -8.604 4.812 -20.859 1.00 95.44 186 ASP A N 1
ATOM 1515 C CA . ASP A 1 186 ? -9.238 3.751 -20.064 1.00 95.44 186 ASP A CA 1
ATOM 1516 C C . ASP A 1 186 ? -10.468 4.244 -19.285 1.00 95.44 186 ASP A C 1
ATOM 1518 O O . ASP A 1 186 ? -11.460 3.518 -19.169 1.00 95.44 186 ASP A O 1
ATOM 1522 N N . HIS A 1 187 ? -10.418 5.491 -18.805 1.00 93.31 187 HIS A N 1
ATOM 1523 C CA . HIS A 1 187 ? -11.447 6.109 -17.966 1.00 93.31 187 HIS A CA 1
ATOM 1524 C C . HIS A 1 187 ? -12.677 6.561 -18.770 1.00 93.31 187 HIS A C 1
ATOM 1526 O O . HIS A 1 187 ? -13.769 6.663 -18.211 1.00 93.31 187 HIS A O 1
ATOM 1532 N N . ASP A 1 188 ? -12.531 6.752 -20.084 1.00 93.75 188 ASP A N 1
ATOM 1533 C CA . ASP A 1 188 ? -13.584 7.265 -20.973 1.00 93.75 188 ASP A CA 1
ATOM 1534 C C . ASP A 1 188 ? -14.394 6.155 -21.668 1.00 93.75 188 ASP A C 1
ATOM 1536 O O . ASP A 1 188 ? -15.426 6.422 -22.286 1.00 93.75 188 ASP A O 1
ATOM 1540 N N . VAL A 1 189 ? -13.963 4.892 -21.565 1.00 94.94 189 VAL A N 1
ATOM 1541 C CA . VAL A 1 189 ? -14.645 3.748 -22.207 1.00 94.94 189 VAL A CA 1
ATOM 1542 C C . VAL A 1 189 ? -15.945 3.371 -21.489 1.00 94.94 189 VAL A C 1
ATOM 1544 O O . VAL A 1 189 ? -16.881 2.846 -22.097 1.00 94.94 189 VAL A O 1
ATOM 1547 N N . GLY A 1 190 ? -16.004 3.626 -20.182 1.00 93.69 190 GLY A N 1
ATOM 1548 C CA . GLY A 1 190 ? -17.067 3.164 -19.299 1.00 93.69 190 GLY A CA 1
ATOM 1549 C C . GLY A 1 190 ? -16.820 1.772 -18.706 1.00 93.69 190 GLY A C 1
ATOM 1550 O O . GLY A 1 190 ? -15.813 1.110 -18.955 1.00 93.69 190 GLY A O 1
ATOM 1551 N N . TRP A 1 191 ? -17.768 1.337 -17.872 1.00 96.00 191 TRP A N 1
ATOM 1552 C CA . TRP A 1 191 ? -17.679 0.104 -17.090 1.00 96.00 191 TRP A CA 1
ATOM 1553 C C . TRP A 1 191 ? -17.692 -1.147 -17.977 1.00 96.00 191 TRP A C 1
ATOM 1555 O O . TRP A 1 191 ? -18.711 -1.452 -18.602 1.00 96.00 191 TRP A O 1
ATOM 1565 N N . ARG A 1 192 ? -16.602 -1.920 -17.977 1.00 97.75 192 ARG A N 1
ATOM 1566 C CA . ARG A 1 192 ? -16.485 -3.159 -18.767 1.00 97.75 192 ARG A CA 1
ATOM 1567 C C . ARG A 1 192 ? -15.769 -4.270 -18.009 1.00 97.75 192 ARG A C 1
ATOM 1569 O O . ARG A 1 192 ? -15.246 -4.044 -16.930 1.00 97.75 192 ARG A O 1
ATOM 1576 N N . MET A 1 193 ? -15.823 -5.485 -18.549 1.00 98.38 193 MET A N 1
ATOM 1577 C CA . MET A 1 193 ? -14.939 -6.576 -18.125 1.00 98.38 193 MET A CA 1
ATOM 1578 C C . MET A 1 193 ? -13.622 -6.460 -18.906 1.00 98.38 193 MET A C 1
ATOM 1580 O O . MET A 1 193 ? -13.684 -6.085 -20.082 1.00 98.38 193 MET A O 1
ATOM 1584 N N . PRO A 1 194 ? -12.458 -6.797 -18.325 1.00 98.31 194 PRO A N 1
ATOM 1585 C CA . PRO A 1 194 ? -11.169 -6.561 -18.976 1.00 98.31 194 PRO A CA 1
ATOM 1586 C C . PRO A 1 194 ? -10.959 -7.448 -20.215 1.00 98.31 194 PRO A C 1
ATOM 1588 O O . PRO A 1 194 ? -10.345 -7.023 -21.187 1.00 98.31 194 PRO A O 1
ATOM 1591 N N . GLU A 1 195 ? -11.524 -8.658 -20.252 1.00 97.94 195 GLU A N 1
ATOM 1592 C CA . GLU A 1 195 ? -11.509 -9.532 -21.436 1.00 97.94 195 GLU A CA 1
ATOM 1593 C C . GLU A 1 195 ? -12.373 -9.002 -22.596 1.00 97.94 195 GLU A C 1
ATOM 1595 O O . GLU A 1 195 ? -12.293 -9.499 -23.718 1.00 97.94 195 GLU A O 1
ATOM 1600 N N . LYS A 1 196 ? -13.196 -7.980 -22.333 1.00 97.56 196 LYS A N 1
ATOM 1601 C CA . LYS A 1 196 ? -14.033 -7.276 -23.316 1.00 97.56 196 LYS A CA 1
ATOM 1602 C C . LYS A 1 196 ? -13.628 -5.810 -23.474 1.00 97.56 196 LYS A C 1
ATOM 1604 O O . LYS A 1 196 ? -14.427 -5.018 -23.970 1.00 97.56 196 LYS A O 1
ATOM 1609 N N . ASP A 1 197 ? -12.429 -5.436 -23.031 1.00 97.75 197 ASP A N 1
ATOM 1610 C CA . ASP A 1 197 ? -11.922 -4.077 -23.191 1.00 97.75 197 ASP A CA 1
ATOM 1611 C C . ASP A 1 197 ? -11.733 -3.754 -24.689 1.00 97.75 197 ASP A C 1
ATOM 1613 O O . ASP A 1 197 ? -10.898 -4.390 -25.338 1.00 97.75 197 ASP A O 1
ATOM 1617 N N . PRO A 1 198 ? -12.454 -2.770 -25.267 1.00 97.06 198 PRO A N 1
ATOM 1618 C CA . PRO A 1 198 ? -12.245 -2.366 -26.656 1.00 97.06 198 PRO A CA 1
ATOM 1619 C C . PRO A 1 198 ? -10.855 -1.763 -26.893 1.00 97.06 198 PRO A C 1
ATOM 1621 O O . PRO A 1 198 ? -10.382 -1.775 -28.027 1.00 97.06 198 PRO A O 1
ATOM 1624 N N . LEU A 1 199 ? -10.171 -1.290 -25.844 1.00 96.50 199 LEU A N 1
ATOM 1625 C CA . LEU A 1 199 ? -8.775 -0.869 -25.929 1.00 96.50 199 LEU A CA 1
ATOM 1626 C C . LEU A 1 199 ? -7.804 -2.055 -25.891 1.00 96.50 199 LEU A C 1
ATOM 1628 O O . LEU A 1 199 ? -6.606 -1.839 -25.965 1.00 96.50 199 LEU A O 1
ATOM 1632 N N . GLY A 1 200 ? -8.267 -3.308 -25.801 1.00 93.19 200 GLY A N 1
ATOM 1633 C CA . GLY A 1 200 ? -7.426 -4.495 -25.605 1.00 93.19 200 GLY A CA 1
ATOM 1634 C C . GLY A 1 200 ? -6.296 -4.694 -26.624 1.00 93.19 200 GLY A C 1
ATOM 1635 O O . GLY A 1 200 ? -5.298 -5.329 -26.287 1.00 93.19 200 GLY A O 1
ATOM 1636 N N . PHE A 1 201 ? -6.431 -4.117 -27.824 1.00 93.88 201 PHE A N 1
ATOM 1637 C CA . PHE A 1 201 ? -5.437 -4.131 -28.908 1.00 93.88 201 PHE A CA 1
ATOM 1638 C C . PHE A 1 201 ? -4.837 -2.744 -29.214 1.00 93.88 201 PHE A C 1
ATOM 1640 O O . PHE A 1 201 ? -4.128 -2.582 -30.204 1.00 93.88 201 PHE A O 1
ATOM 1647 N N . ASP A 1 202 ? -5.111 -1.743 -28.378 1.00 95.75 202 ASP A N 1
ATOM 1648 C CA . ASP A 1 202 ? -4.535 -0.398 -28.439 1.00 95.75 202 ASP A CA 1
ATOM 1649 C C . ASP A 1 202 ? -4.198 0.084 -27.019 1.00 95.75 202 ASP A C 1
ATOM 1651 O O . ASP A 1 202 ? -4.923 0.852 -26.380 1.00 95.75 202 ASP A O 1
ATOM 1655 N N . ARG A 1 203 ? -3.084 -0.443 -26.503 1.00 97.25 203 ARG A N 1
ATOM 1656 C CA . ARG A 1 203 ? -2.597 -0.209 -25.140 1.00 97.25 203 ARG A CA 1
ATOM 1657 C C . ARG A 1 203 ? -1.157 0.298 -25.214 1.00 97.25 203 ARG A C 1
ATOM 1659 O O . ARG A 1 203 ? -0.231 -0.512 -25.109 1.00 97.25 203 ARG A O 1
ATOM 1666 N N . PRO A 1 204 ? -0.931 1.605 -25.438 1.00 97.69 204 PRO A N 1
ATOM 1667 C CA . PRO A 1 204 ? 0.413 2.169 -25.471 1.00 97.69 204 PRO A CA 1
ATOM 1668 C C . PRO A 1 204 ? 1.106 1.993 -24.121 1.00 97.69 204 PRO A C 1
ATOM 1670 O O . PRO A 1 204 ? 0.461 1.940 -23.073 1.00 97.69 204 PRO A O 1
ATOM 1673 N N . ALA A 1 205 ? 2.432 1.936 -24.135 1.00 98.31 205 ALA A N 1
ATOM 1674 C CA . ALA A 1 205 ? 3.233 1.923 -22.923 1.00 98.31 205 ALA A CA 1
ATOM 1675 C C . ALA A 1 205 ? 4.218 3.090 -22.899 1.00 98.31 205 ALA A C 1
ATOM 1677 O O . ALA A 1 205 ? 4.816 3.457 -23.910 1.00 98.31 205 ALA A O 1
ATOM 1678 N N . TYR A 1 206 ? 4.395 3.671 -21.723 1.00 98.44 206 TYR A N 1
ATOM 1679 C CA . TYR A 1 206 ? 5.309 4.774 -21.489 1.00 98.44 206 TYR A CA 1
ATOM 1680 C C . TYR A 1 206 ? 6.668 4.248 -21.059 1.00 98.44 206 TYR A C 1
ATOM 1682 O O . TYR A 1 206 ? 6.764 3.311 -20.264 1.00 98.44 206 TYR A O 1
ATOM 1690 N N . VAL A 1 207 ? 7.717 4.871 -21.586 1.00 98.25 207 VAL A N 1
ATOM 1691 C CA . VAL A 1 207 ? 9.106 4.540 -21.280 1.00 98.25 207 VAL A CA 1
ATOM 1692 C C . VAL A 1 207 ? 9.736 5.681 -20.495 1.00 98.25 207 VAL A C 1
ATOM 1694 O O . VAL A 1 207 ? 9.617 6.853 -20.867 1.00 98.25 207 VAL A O 1
ATOM 1697 N N . GLY A 1 208 ? 10.438 5.334 -19.423 1.00 96.69 208 GLY A N 1
ATOM 1698 C CA . GLY A 1 208 ? 11.105 6.296 -18.557 1.00 96.69 208 GLY A CA 1
ATOM 1699 C C . GLY A 1 208 ? 12.124 5.646 -17.637 1.00 96.69 208 GLY A C 1
ATOM 1700 O O . GLY A 1 208 ? 12.246 4.423 -17.564 1.00 96.69 208 GLY A O 1
ATOM 1701 N N . ILE A 1 209 ? 12.893 6.485 -16.949 1.00 97.12 209 ILE A N 1
ATOM 1702 C CA . ILE A 1 209 ? 13.840 6.068 -15.915 1.00 97.12 209 ILE A CA 1
ATOM 1703 C C . ILE A 1 209 ? 14.230 7.269 -15.046 1.00 97.12 209 ILE A C 1
ATOM 1705 O O . ILE A 1 209 ? 14.500 8.367 -15.539 1.00 97.12 209 ILE A O 1
ATOM 1709 N N . GLY A 1 210 ? 14.271 7.058 -13.733 1.00 97.62 210 GLY A N 1
ATOM 1710 C CA . GLY A 1 210 ? 14.647 8.073 -12.751 1.00 97.62 210 GLY A CA 1
ATOM 1711 C C . GLY A 1 210 ? 14.956 7.439 -11.403 1.00 97.62 210 GLY A C 1
ATOM 1712 O O . GLY A 1 210 ? 14.587 6.286 -11.159 1.00 97.62 210 GLY A O 1
ATOM 1713 N N . LYS A 1 211 ? 15.647 8.170 -10.523 1.00 98.50 211 LYS A N 1
ATOM 1714 C CA . LYS A 1 211 ? 16.066 7.646 -9.209 1.00 98.50 211 LYS A CA 1
ATOM 1715 C C . LYS A 1 211 ? 14.881 7.141 -8.382 1.00 98.50 211 LYS A C 1
ATOM 1717 O O . LYS A 1 211 ? 15.001 6.114 -7.717 1.00 98.50 211 LYS A O 1
ATOM 1722 N N . ASN A 1 212 ? 13.729 7.808 -8.460 1.00 96.88 212 ASN A N 1
ATOM 1723 C CA . ASN A 1 212 ? 12.504 7.374 -7.785 1.00 96.88 212 ASN A CA 1
ATOM 1724 C C . ASN A 1 212 ? 12.058 5.955 -8.191 1.00 96.88 212 ASN A C 1
ATOM 1726 O O . ASN A 1 212 ? 11.733 5.149 -7.321 1.00 96.88 212 ASN A O 1
ATOM 1730 N N . LEU A 1 213 ? 12.120 5.615 -9.482 1.00 98.12 213 LEU A N 1
ATOM 1731 C CA . LEU A 1 213 ? 11.762 4.284 -9.989 1.00 98.12 213 LEU A CA 1
ATOM 1732 C C . LEU A 1 213 ? 12.874 3.255 -9.744 1.00 98.12 213 LEU A C 1
ATOM 1734 O O . LEU A 1 213 ? 12.603 2.131 -9.320 1.00 98.12 213 LEU A O 1
ATOM 1738 N N . ILE A 1 214 ? 14.133 3.657 -9.948 1.00 98.38 214 ILE A N 1
ATOM 1739 C CA . ILE A 1 214 ? 15.319 2.824 -9.699 1.00 98.38 214 ILE A CA 1
ATOM 1740 C C . ILE A 1 214 ? 15.332 2.313 -8.259 1.00 98.38 214 ILE A C 1
ATOM 1742 O O . ILE A 1 214 ? 15.585 1.128 -8.033 1.00 98.38 214 ILE A O 1
ATOM 1746 N N . GLY A 1 215 ? 15.066 3.192 -7.291 1.00 98.56 215 GLY A N 1
ATOM 1747 C CA . GLY A 1 215 ? 15.118 2.860 -5.873 1.00 98.56 215 GLY A CA 1
ATOM 1748 C C . GLY A 1 215 ? 14.152 1.737 -5.497 1.00 98.56 215 GLY A C 1
ATOM 1749 O O . GLY A 1 215 ? 14.577 0.711 -4.964 1.00 98.56 215 GLY A O 1
ATOM 1750 N N . ILE A 1 216 ? 12.867 1.886 -5.839 1.00 98.75 216 ILE A N 1
ATOM 1751 C CA . ILE A 1 216 ? 11.847 0.888 -5.487 1.00 98.75 216 ILE A CA 1
ATOM 1752 C C . ILE A 1 216 ? 11.987 -0.408 -6.296 1.00 98.75 216 ILE A C 1
ATOM 1754 O O . ILE A 1 216 ? 11.820 -1.493 -5.737 1.00 98.75 216 ILE A O 1
ATOM 1758 N N . TYR A 1 217 ? 12.378 -0.331 -7.574 1.00 98.88 217 TYR A N 1
ATOM 1759 C CA . TYR A 1 217 ? 12.675 -1.518 -8.381 1.00 98.88 217 TYR A CA 1
ATOM 1760 C C . TYR A 1 217 ? 13.818 -2.328 -7.757 1.00 98.88 217 TYR A C 1
ATOM 1762 O O . TYR A 1 217 ? 13.690 -3.529 -7.516 1.00 98.88 217 TYR A O 1
ATOM 1770 N N . SER A 1 218 ? 14.926 -1.654 -7.431 1.00 98.88 218 SER A N 1
ATOM 1771 C CA . SER A 1 218 ? 16.118 -2.294 -6.867 1.00 98.88 218 SER A CA 1
ATOM 1772 C C . SER A 1 218 ? 15.842 -2.886 -5.488 1.00 98.88 218 SER A C 1
ATOM 1774 O O . SER A 1 218 ? 16.323 -3.980 -5.196 1.00 98.88 218 SER A O 1
ATOM 1776 N N . ALA A 1 219 ? 15.034 -2.211 -4.663 1.00 98.94 219 ALA A N 1
ATOM 1777 C CA . ALA A 1 219 ? 14.587 -2.729 -3.372 1.00 98.94 219 ALA A CA 1
ATOM 1778 C C . ALA A 1 219 ? 13.813 -4.043 -3.523 1.00 98.94 219 ALA A C 1
ATOM 1780 O O . ALA A 1 219 ? 14.129 -5.039 -2.872 1.00 98.94 219 ALA A O 1
ATOM 1781 N N . THR A 1 220 ? 12.828 -4.044 -4.423 1.00 98.94 220 THR A N 1
ATOM 1782 C CA . THR A 1 220 ? 11.945 -5.186 -4.689 1.00 98.94 220 THR A CA 1
ATOM 1783 C C . THR A 1 220 ? 12.737 -6.395 -5.167 1.00 98.94 220 THR A C 1
ATOM 1785 O O . THR A 1 220 ? 12.663 -7.468 -4.568 1.00 98.94 220 THR A O 1
ATOM 1788 N N . MET A 1 221 ? 13.560 -6.205 -6.198 1.00 98.94 221 MET A N 1
ATOM 1789 C CA . MET A 1 221 ? 14.364 -7.275 -6.784 1.00 98.94 221 MET A CA 1
ATOM 1790 C C . MET A 1 221 ? 15.438 -7.801 -5.819 1.00 98.94 221 MET A C 1
ATOM 1792 O O . MET A 1 221 ? 15.689 -9.004 -5.759 1.00 98.94 221 MET A O 1
ATOM 1796 N N . SER A 1 222 ? 16.042 -6.931 -5.005 1.00 98.94 222 SER A N 1
ATOM 1797 C CA . SER A 1 222 ? 17.040 -7.351 -4.011 1.00 98.94 222 SER A CA 1
ATOM 1798 C C . SER A 1 222 ? 16.429 -8.182 -2.886 1.00 98.94 222 SER A C 1
ATOM 1800 O O . SER A 1 222 ? 17.048 -9.157 -2.455 1.00 98.94 222 SER A O 1
ATOM 1802 N N . LEU A 1 223 ? 15.226 -7.830 -2.423 1.00 98.94 223 LEU A N 1
ATOM 1803 C CA . LEU A 1 223 ? 14.496 -8.615 -1.428 1.00 98.94 223 LEU A CA 1
ATOM 1804 C C . LEU A 1 223 ? 14.034 -9.962 -2.009 1.00 98.94 223 LEU A C 1
ATOM 1806 O O . LEU A 1 223 ? 14.186 -10.992 -1.349 1.00 98.94 223 LEU A O 1
ATOM 1810 N N . ALA A 1 224 ? 13.558 -9.974 -3.258 1.00 98.94 224 ALA A N 1
ATOM 1811 C CA . ALA A 1 224 ? 13.211 -11.202 -3.971 1.00 98.94 224 ALA A CA 1
ATOM 1812 C C . ALA A 1 224 ? 14.408 -12.154 -4.093 1.00 98.94 224 ALA A C 1
ATOM 1814 O O . ALA A 1 224 ? 14.270 -13.335 -3.788 1.00 98.94 224 ALA A O 1
ATOM 1815 N N . TYR A 1 225 ? 15.603 -11.654 -4.429 1.00 98.88 225 TYR A N 1
ATOM 1816 C CA . TYR A 1 225 ? 16.815 -12.480 -4.460 1.00 98.88 225 TYR A CA 1
ATOM 1817 C C . TYR A 1 225 ? 17.017 -13.263 -3.156 1.00 98.88 225 TYR A C 1
ATOM 1819 O O . TYR A 1 225 ? 17.228 -14.474 -3.200 1.00 98.88 225 TYR A O 1
ATOM 1827 N N . ARG A 1 226 ? 16.913 -12.607 -1.993 1.00 98.56 226 ARG A N 1
ATOM 1828 C CA . ARG A 1 226 ? 17.124 -13.291 -0.706 1.00 98.56 226 ARG A CA 1
ATOM 1829 C C . ARG A 1 226 ? 16.045 -14.333 -0.439 1.00 98.56 226 ARG A C 1
ATOM 1831 O O . ARG A 1 226 ? 16.373 -15.461 -0.088 1.00 98.56 226 ARG A O 1
ATOM 1838 N N . ILE A 1 227 ? 14.775 -13.995 -0.673 1.00 98.56 227 ILE A N 1
ATOM 1839 C CA . ILE A 1 227 ? 13.655 -14.922 -0.455 1.00 98.56 227 ILE A CA 1
ATOM 1840 C C . ILE A 1 227 ? 13.759 -16.142 -1.382 1.00 98.56 227 ILE A C 1
ATOM 1842 O O . ILE A 1 227 ? 13.704 -17.276 -0.906 1.00 98.56 227 ILE A O 1
ATOM 1846 N N . TRP A 1 228 ? 13.957 -15.949 -2.689 1.00 98.44 228 TRP A N 1
ATOM 1847 C CA . TRP A 1 228 ? 14.015 -17.068 -3.637 1.00 98.44 228 TRP A CA 1
ATOM 1848 C C . TRP A 1 228 ? 15.256 -17.933 -3.444 1.00 98.44 228 TRP A C 1
ATOM 1850 O O . TRP A 1 228 ? 15.173 -19.152 -3.587 1.00 98.44 228 TRP A O 1
ATOM 1860 N N . LYS A 1 229 ? 16.389 -17.333 -3.067 1.00 97.69 229 LYS A N 1
ATOM 1861 C CA . LYS A 1 229 ? 17.615 -18.079 -2.778 1.00 97.69 229 LYS A CA 1
ATOM 1862 C C . LYS A 1 229 ? 17.503 -18.893 -1.491 1.00 97.69 229 LYS A C 1
ATOM 1864 O O . LYS A 1 229 ? 17.843 -20.068 -1.490 1.00 97.69 229 LYS A O 1
ATOM 1869 N N . GLU A 1 230 ? 17.057 -18.276 -0.399 1.00 94.00 230 GLU A N 1
ATOM 1870 C CA . GLU A 1 230 ? 17.127 -18.882 0.938 1.00 94.00 230 GLU A CA 1
ATOM 1871 C C . GLU A 1 230 ? 15.894 -19.707 1.306 1.00 94.00 230 GLU A C 1
ATOM 1873 O O . GLU A 1 230 ? 16.001 -20.628 2.114 1.00 94.00 230 GLU A O 1
ATOM 1878 N N . LYS A 1 231 ? 14.714 -19.358 0.777 1.00 92.69 231 LYS A N 1
ATOM 1879 C CA . LYS A 1 231 ? 13.437 -19.972 1.179 1.00 92.69 231 LYS A CA 1
ATOM 1880 C C . LYS A 1 231 ? 12.852 -20.887 0.123 1.00 92.69 231 LYS A C 1
ATOM 1882 O O . LYS A 1 231 ? 12.361 -21.950 0.478 1.00 92.69 231 LYS A O 1
ATOM 1887 N N . LEU A 1 232 ? 12.923 -20.496 -1.147 1.00 94.12 232 LEU A N 1
ATOM 1888 C CA . LEU A 1 232 ? 12.360 -21.289 -2.244 1.00 94.12 232 LEU A CA 1
ATOM 1889 C C . LEU A 1 232 ? 13.397 -22.163 -2.961 1.00 94.12 232 LEU A C 1
ATOM 1891 O O . LEU A 1 232 ? 13.019 -22.964 -3.807 1.00 94.12 232 LEU A O 1
ATOM 1895 N N . ASN A 1 233 ? 14.685 -22.026 -2.620 1.00 94.75 233 ASN A N 1
ATOM 1896 C CA . ASN A 1 233 ? 15.795 -22.750 -3.241 1.00 94.75 233 ASN A CA 1
ATOM 1897 C C . ASN A 1 233 ? 15.754 -22.703 -4.782 1.00 94.75 233 ASN A C 1
ATOM 1899 O O . ASN A 1 233 ? 15.930 -23.718 -5.453 1.00 94.75 233 ASN A O 1
ATOM 1903 N N . PHE A 1 234 ? 15.505 -21.512 -5.338 1.00 96.62 234 PHE A N 1
ATOM 1904 C CA . PHE A 1 234 ? 15.437 -21.289 -6.782 1.00 96.62 234 PHE A CA 1
ATOM 1905 C C . PHE A 1 234 ? 16.480 -20.241 -7.221 1.00 96.62 234 PHE A C 1
ATOM 1907 O O . PHE A 1 234 ? 16.152 -19.064 -7.431 1.00 96.62 234 PHE A O 1
ATOM 1914 N N . PRO A 1 235 ? 17.768 -20.632 -7.281 1.00 96.69 235 PRO A N 1
ATOM 1915 C CA . PRO A 1 235 ? 18.884 -19.704 -7.438 1.00 96.69 235 PRO A CA 1
ATOM 1916 C C . PRO A 1 235 ? 18.927 -19.010 -8.802 1.00 96.69 235 PRO A C 1
ATOM 1918 O O . PRO A 1 235 ? 19.414 -17.884 -8.875 1.00 96.69 235 PRO A O 1
ATOM 1921 N N . GLU A 1 236 ? 18.426 -19.621 -9.875 1.00 97.88 236 GLU A N 1
ATOM 1922 C CA . GLU A 1 236 ? 18.414 -19.033 -11.219 1.00 97.88 236 GLU A CA 1
ATOM 1923 C C . GLU A 1 236 ? 17.586 -17.746 -11.238 1.00 97.88 236 GLU A C 1
ATOM 1925 O O . GLU A 1 236 ? 18.094 -16.683 -11.603 1.00 97.88 236 GLU A O 1
ATOM 1930 N N . PHE A 1 237 ? 16.342 -17.826 -10.759 1.00 98.19 237 PHE A N 1
ATOM 1931 C CA . PHE A 1 237 ? 15.462 -16.666 -10.645 1.00 98.19 237 PHE A CA 1
ATOM 1932 C C . PHE A 1 237 ? 16.003 -15.651 -9.635 1.00 98.19 237 PHE A C 1
ATOM 1934 O O . PHE A 1 237 ? 16.060 -14.458 -9.926 1.00 98.19 237 PHE A O 1
ATOM 1941 N N . ALA A 1 238 ? 16.487 -16.112 -8.476 1.00 98.69 238 ALA A N 1
ATOM 1942 C CA . ALA A 1 238 ? 17.082 -15.222 -7.485 1.00 98.69 238 ALA A CA 1
ATOM 1943 C C . ALA A 1 238 ? 18.233 -14.393 -8.087 1.00 98.69 238 ALA A C 1
ATOM 1945 O O . ALA A 1 238 ? 18.276 -13.169 -7.935 1.00 98.69 238 ALA A O 1
ATOM 1946 N N . ASN A 1 239 ? 19.160 -15.045 -8.793 1.00 98.56 239 ASN A N 1
ATOM 1947 C CA . ASN A 1 239 ? 20.301 -14.387 -9.423 1.00 98.56 239 ASN A CA 1
ATOM 1948 C C . ASN A 1 239 ? 19.863 -13.420 -10.529 1.00 98.56 239 ASN A C 1
ATOM 1950 O O . ASN A 1 239 ? 20.476 -12.363 -10.676 1.00 98.56 239 ASN A O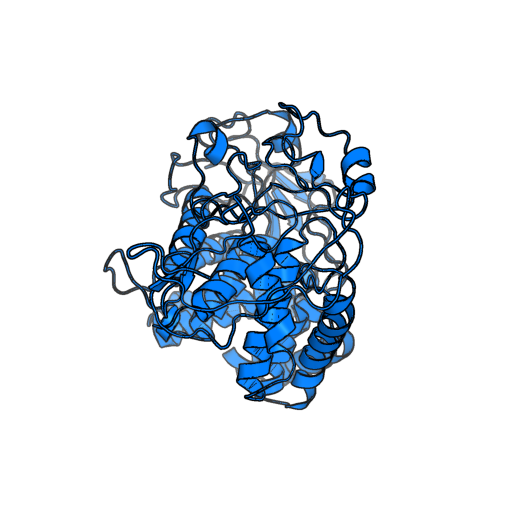 1
ATOM 1954 N N . GLN A 1 240 ? 18.797 -13.734 -11.272 1.00 98.38 240 GLN A N 1
ATOM 1955 C CA . GLN A 1 240 ? 18.198 -12.798 -12.223 1.00 98.38 240 GLN A CA 1
ATOM 1956 C C . GLN A 1 240 ? 17.717 -11.523 -11.517 1.00 98.38 240 GLN A C 1
ATOM 1958 O O . GLN A 1 240 ? 18.114 -10.429 -11.923 1.00 98.38 240 GLN A O 1
ATOM 1963 N N . CYS A 1 241 ? 16.961 -11.643 -10.418 1.00 98.81 241 CYS A N 1
ATOM 1964 C CA . CYS A 1 241 ? 16.523 -10.487 -9.632 1.00 98.81 241 CYS A CA 1
ATOM 1965 C C . CYS A 1 241 ? 17.711 -9.642 -9.151 1.00 98.81 241 CYS A C 1
ATOM 1967 O O . CYS A 1 241 ? 17.727 -8.426 -9.347 1.00 98.81 241 CYS A O 1
ATOM 1969 N N . LEU A 1 242 ? 18.744 -10.263 -8.569 1.00 98.81 242 LEU A N 1
ATOM 1970 C CA . LEU A 1 242 ? 19.908 -9.517 -8.078 1.00 98.81 242 LEU A CA 1
ATOM 1971 C C . LEU A 1 242 ? 20.664 -8.805 -9.208 1.00 98.81 242 LEU A C 1
ATOM 1973 O O . LEU A 1 242 ? 21.063 -7.649 -9.048 1.00 98.81 242 LEU A O 1
ATOM 1977 N N . ASN A 1 243 ? 20.850 -9.476 -10.345 1.00 98.44 243 ASN A N 1
ATOM 1978 C CA . ASN A 1 243 ? 21.522 -8.902 -11.507 1.00 98.44 243 ASN A CA 1
ATOM 1979 C C . ASN A 1 243 ? 20.767 -7.681 -12.041 1.00 98.44 243 ASN A C 1
ATOM 1981 O O . ASN A 1 243 ? 21.388 -6.654 -12.325 1.00 98.44 243 ASN A O 1
ATOM 1985 N N . ASP A 1 244 ? 19.443 -7.766 -12.152 1.00 98.31 244 ASP A N 1
ATOM 1986 C CA . ASP A 1 244 ? 18.616 -6.654 -12.619 1.00 98.31 244 ASP A CA 1
ATOM 1987 C C . ASP A 1 244 ? 18.628 -5.495 -11.619 1.00 98.31 244 ASP A C 1
ATOM 1989 O O . ASP A 1 244 ? 18.821 -4.346 -12.022 1.00 98.31 244 ASP A O 1
ATOM 1993 N N . ALA A 1 245 ? 18.535 -5.785 -10.315 1.00 98.75 245 ALA A N 1
ATOM 1994 C CA . ALA A 1 245 ? 18.649 -4.783 -9.256 1.00 98.75 245 ALA A CA 1
ATOM 1995 C C . ALA A 1 245 ? 19.977 -4.014 -9.342 1.00 98.75 245 ALA A C 1
ATOM 1997 O O . ALA A 1 245 ? 19.991 -2.784 -9.342 1.00 98.75 245 ALA A O 1
ATOM 1998 N N . GLN A 1 246 ? 21.103 -4.723 -9.462 1.00 98.69 246 GLN A N 1
ATOM 1999 C CA . GLN A 1 246 ? 22.427 -4.101 -9.549 1.00 98.69 246 GLN A CA 1
ATOM 2000 C C . GLN A 1 246 ? 22.602 -3.286 -10.834 1.00 98.69 246 GLN A C 1
ATOM 2002 O O . GLN A 1 246 ? 23.141 -2.177 -10.779 1.00 98.69 246 GLN A O 1
ATOM 2007 N N . LYS A 1 247 ? 22.141 -3.807 -11.980 1.00 98.06 247 LYS A N 1
ATOM 2008 C CA . LYS A 1 247 ? 22.217 -3.108 -13.272 1.00 98.06 247 LYS A CA 1
ATOM 2009 C C . LYS A 1 247 ? 21.421 -1.809 -13.242 1.00 98.06 247 LYS A C 1
ATOM 2011 O O . LYS A 1 247 ? 21.986 -0.764 -13.554 1.00 98.06 247 LYS A O 1
ATOM 2016 N N . ILE A 1 248 ? 20.157 -1.852 -12.827 1.00 97.62 248 ILE A N 1
ATOM 2017 C CA . ILE A 1 248 ? 19.313 -0.654 -12.770 1.00 97.62 248 ILE A CA 1
ATOM 2018 C C . ILE A 1 248 ? 19.848 0.342 -11.739 1.00 97.62 248 ILE A C 1
ATOM 2020 O O . ILE A 1 248 ? 19.997 1.521 -12.055 1.00 97.62 248 ILE A O 1
ATOM 2024 N N . TYR A 1 249 ? 20.222 -0.114 -10.540 1.00 98.62 249 TYR A N 1
ATOM 2025 C CA . TYR A 1 249 ? 20.761 0.773 -9.508 1.00 98.62 249 TYR A CA 1
ATOM 2026 C C . TYR A 1 249 ? 22.045 1.489 -9.943 1.00 98.62 249 TYR A C 1
ATOM 2028 O O . TYR A 1 249 ? 22.259 2.644 -9.570 1.00 98.62 249 TYR A O 1
ATOM 2036 N N . SER A 1 250 ? 22.887 0.850 -10.767 1.00 97.75 250 SER A N 1
ATOM 2037 C CA . SER A 1 250 ? 24.119 1.463 -11.293 1.00 97.75 250 SER A CA 1
ATOM 2038 C C . SER A 1 250 ? 23.873 2.737 -12.113 1.00 97.75 250 SER A C 1
ATOM 2040 O O . SER A 1 250 ? 24.772 3.568 -12.248 1.00 97.75 250 SER A O 1
ATOM 2042 N N . LEU A 1 251 ? 22.645 2.935 -12.603 1.00 97.38 251 LEU A N 1
ATOM 2043 C CA . LEU A 1 251 ? 22.251 4.097 -13.392 1.00 97.38 251 LEU A CA 1
ATOM 2044 C C . LEU A 1 251 ? 21.948 5.331 -12.544 1.00 97.38 251 LEU A C 1
ATOM 2046 O O . LEU A 1 251 ? 21.760 6.405 -13.108 1.00 97.38 251 LEU A O 1
ATOM 2050 N N . ASN A 1 252 ? 21.933 5.225 -11.209 1.00 95.12 252 ASN A N 1
ATOM 2051 C CA . ASN A 1 252 ? 21.482 6.311 -10.334 1.00 95.12 252 ASN A CA 1
ATOM 2052 C C . ASN A 1 252 ? 22.232 7.642 -10.541 1.00 95.12 252 ASN A C 1
ATOM 2054 O O . ASN A 1 252 ? 21.639 8.699 -10.350 1.00 95.12 252 ASN A O 1
ATOM 2058 N N . LYS A 1 253 ? 23.499 7.611 -10.978 1.00 94.88 253 LYS A N 1
ATOM 2059 C CA . LYS A 1 253 ? 24.304 8.817 -11.248 1.00 94.88 253 LYS A CA 1
ATOM 2060 C C . LYS A 1 253 ? 24.083 9.415 -12.642 1.00 94.88 253 LYS A C 1
ATOM 2062 O O . LYS A 1 253 ? 24.580 10.502 -12.910 1.00 94.88 253 LYS A O 1
ATOM 2067 N N . PHE A 1 254 ? 23.370 8.712 -13.521 1.00 96.50 254 PHE A N 1
ATOM 2068 C CA . PHE A 1 254 ? 23.232 9.029 -14.948 1.00 96.50 254 PHE A CA 1
ATOM 2069 C C . PHE A 1 254 ? 21.788 9.325 -15.370 1.00 96.50 254 PHE A C 1
ATOM 2071 O O . PHE A 1 254 ? 21.520 9.507 -16.555 1.00 96.50 254 PHE A O 1
ATOM 2078 N N . VAL A 1 255 ? 20.854 9.353 -14.420 1.00 97.00 255 VAL A N 1
ATOM 2079 C CA . VAL A 1 255 ? 19.434 9.610 -14.674 1.00 97.00 255 VAL A CA 1
ATOM 2080 C C . VAL A 1 255 ? 18.943 10.791 -13.849 1.00 97.00 255 VAL A C 1
ATOM 2082 O O . VAL A 1 255 ? 19.543 11.161 -12.838 1.00 97.00 255 VAL A O 1
ATOM 2085 N N . LYS A 1 256 ? 17.821 11.367 -14.277 1.00 96.81 256 LYS A N 1
ATOM 2086 C CA . LYS A 1 256 ? 17.106 12.399 -13.524 1.00 96.81 256 LYS A CA 1
ATOM 2087 C C . LYS A 1 256 ? 16.628 11.878 -12.167 1.00 96.81 256 LYS A C 1
ATOM 2089 O O . LYS A 1 256 ? 16.400 10.683 -11.970 1.00 96.81 256 LYS A O 1
ATOM 2094 N N . ASP A 1 257 ? 16.433 12.809 -11.248 1.00 97.81 257 ASP A N 1
ATOM 2095 C CA . ASP A 1 257 ? 15.974 12.524 -9.892 1.00 97.81 257 ASP A CA 1
ATOM 2096 C C . ASP A 1 257 ? 14.562 11.926 -9.876 1.00 97.81 257 ASP A C 1
ATOM 2098 O O . ASP A 1 257 ? 14.346 10.850 -9.315 1.00 97.81 257 ASP A O 1
ATOM 2102 N N . ILE A 1 258 ? 13.622 12.591 -10.548 1.00 97.62 258 ILE A N 1
ATOM 2103 C CA . ILE A 1 258 ? 12.227 12.165 -10.653 1.00 97.62 258 ILE A CA 1
ATOM 2104 C C . ILE A 1 258 ? 11.899 11.888 -12.116 1.00 97.62 258 ILE A C 1
ATOM 2106 O O . ILE A 1 258 ? 11.985 12.774 -12.968 1.00 97.62 258 ILE A O 1
ATOM 2110 N N . ASP A 1 259 ? 11.513 10.650 -12.409 1.00 96.75 259 ASP A N 1
ATOM 2111 C CA . ASP A 1 259 ? 10.810 10.326 -13.639 1.00 96.75 259 ASP A CA 1
ATOM 2112 C C . ASP A 1 259 ? 9.309 10.566 -13.475 1.00 96.75 259 ASP A C 1
ATOM 2114 O O . ASP A 1 259 ? 8.698 10.134 -12.499 1.00 96.75 259 ASP A O 1
ATOM 2118 N N . SER A 1 260 ? 8.753 11.276 -14.453 1.00 95.56 260 SER A N 1
ATOM 2119 C CA . SER A 1 260 ? 7.341 11.625 -14.568 1.00 95.56 260 SER A CA 1
ATOM 2120 C C . SER A 1 260 ? 6.763 11.186 -15.919 1.00 95.56 260 SER A C 1
ATOM 2122 O O . SER A 1 260 ? 5.863 11.841 -16.445 1.00 95.56 260 SER A O 1
ATOM 2124 N N . SER A 1 261 ? 7.348 10.164 -16.551 1.00 95.75 261 SER A N 1
ATOM 2125 C CA . SER A 1 261 ? 6.749 9.555 -17.743 1.00 95.75 261 SER A CA 1
ATOM 2126 C C . SER A 1 261 ? 5.414 8.896 -17.377 1.00 95.75 261 SER A C 1
ATOM 2128 O O . SER A 1 261 ? 5.185 8.559 -16.217 1.00 95.75 261 SER A O 1
ATOM 2130 N N . GLY A 1 262 ? 4.524 8.739 -18.357 1.00 95.06 262 GLY A N 1
ATOM 2131 C CA . GLY A 1 262 ? 3.142 8.329 -18.108 1.00 95.06 262 GLY A CA 1
ATOM 2132 C C . GLY A 1 262 ? 2.171 9.498 -18.202 1.00 95.06 262 GLY A C 1
ATOM 2133 O O . GLY A 1 262 ? 2.463 10.528 -18.815 1.00 95.06 262 GLY A O 1
ATOM 2134 N N . THR A 1 263 ? 1.007 9.339 -17.581 1.00 94.19 263 THR A N 1
ATOM 2135 C CA . THR A 1 263 ? -0.090 10.320 -17.620 1.00 94.19 263 THR A CA 1
ATOM 2136 C C . THR A 1 263 ? -0.090 11.283 -16.429 1.00 94.19 263 THR A C 1
ATOM 2138 O O . THR A 1 263 ? -1.076 11.970 -16.182 1.00 94.19 263 THR A O 1
ATOM 2141 N N . GLY A 1 264 ? 1.019 11.356 -15.685 1.00 91.81 264 GLY A N 1
ATOM 2142 C CA . GLY A 1 264 ? 1.167 12.238 -14.521 1.00 91.81 264 GLY A CA 1
ATOM 2143 C C . GLY A 1 264 ? 0.603 11.671 -13.214 1.00 91.81 264 GLY A C 1
ATOM 2144 O O . GLY A 1 264 ? 0.645 12.347 -12.187 1.00 91.81 264 GLY A O 1
ATOM 2145 N N . VAL A 1 265 ? 0.118 10.429 -13.227 1.00 91.38 265 VAL A N 1
ATOM 2146 C CA . VAL A 1 265 ? -0.282 9.690 -12.025 1.00 91.38 265 VAL A CA 1
ATOM 2147 C C . VAL A 1 265 ? 0.938 9.072 -11.338 1.00 91.38 265 VAL A C 1
ATOM 2149 O O . VAL A 1 265 ? 1.929 8.741 -11.983 1.00 91.38 265 VAL A O 1
ATOM 2152 N N . TYR A 1 266 ? 0.878 8.924 -10.013 1.00 93.94 266 TYR A N 1
ATOM 2153 C CA . TYR A 1 266 ? 1.930 8.275 -9.218 1.00 93.94 266 TYR A CA 1
ATOM 2154 C C . TYR A 1 266 ? 3.358 8.846 -9.401 1.00 93.94 266 TYR A C 1
ATOM 2156 O O . TYR A 1 266 ? 4.352 8.118 -9.291 1.00 93.94 266 TYR A O 1
ATOM 2164 N N . VAL A 1 267 ? 3.469 10.160 -9.643 1.00 96.31 267 VAL A N 1
ATOM 2165 C CA . VAL A 1 267 ? 4.751 10.879 -9.744 1.00 96.31 267 VAL A CA 1
ATOM 2166 C C . VAL A 1 267 ? 5.266 11.269 -8.361 1.00 96.31 267 VAL A C 1
ATOM 2168 O O . VAL A 1 267 ? 4.659 12.066 -7.645 1.00 96.31 267 VAL A O 1
ATOM 2171 N N . ASP A 1 268 ? 6.419 10.721 -7.991 1.00 96.81 268 ASP A N 1
ATOM 2172 C CA . ASP A 1 268 ? 7.049 10.987 -6.702 1.00 96.81 268 ASP A CA 1
ATOM 2173 C C . ASP A 1 268 ? 7.433 12.457 -6.515 1.00 96.81 268 ASP A C 1
ATOM 2175 O O . ASP A 1 268 ? 7.956 13.107 -7.418 1.00 96.81 268 ASP A O 1
ATOM 2179 N N . LYS A 1 269 ? 7.266 12.964 -5.289 1.00 95.69 269 LYS A N 1
ATOM 2180 C CA . LYS A 1 269 ? 7.787 14.286 -4.897 1.00 95.69 269 LYS A CA 1
ATOM 2181 C C . LYS A 1 269 ? 9.269 14.251 -4.517 1.00 95.69 269 LYS A C 1
ATOM 2183 O O . LYS A 1 269 ? 9.925 15.287 -4.505 1.00 95.69 269 LYS A O 1
ATOM 2188 N N . SER A 1 270 ? 9.785 13.076 -4.159 1.00 96.81 270 SER A N 1
ATOM 2189 C CA . SER A 1 270 ? 11.160 12.867 -3.707 1.00 96.81 270 SER A CA 1
ATOM 2190 C C . SER A 1 270 ? 11.629 11.460 -4.067 1.00 96.81 270 SER A C 1
ATOM 2192 O O . SER A 1 270 ? 10.854 10.510 -4.048 1.00 96.81 270 SER A O 1
ATOM 2194 N N . PHE A 1 271 ? 12.919 11.314 -4.366 1.00 97.94 271 PHE A N 1
ATOM 2195 C CA . PHE A 1 271 ? 13.540 10.022 -4.668 1.00 97.94 271 PHE A CA 1
ATOM 2196 C C . PHE A 1 271 ? 14.341 9.450 -3.491 1.00 97.94 271 PHE A C 1
ATOM 2198 O O . PHE A 1 271 ? 14.671 8.263 -3.502 1.00 97.94 271 PHE A O 1
ATOM 2205 N N . ASN A 1 272 ? 14.673 10.274 -2.489 1.00 98.56 272 ASN A N 1
ATOM 2206 C CA . ASN A 1 272 ? 15.636 9.917 -1.442 1.00 98.56 272 ASN A CA 1
ATOM 2207 C C . ASN A 1 272 ? 15.206 8.665 -0.666 1.00 98.56 272 ASN A C 1
ATOM 2209 O O . ASN A 1 272 ? 15.997 7.743 -0.510 1.00 98.56 272 ASN A O 1
ATOM 2213 N N . GLY A 1 273 ? 13.938 8.573 -0.259 1.00 98.38 273 GLY A N 1
ATOM 2214 C CA . GLY A 1 273 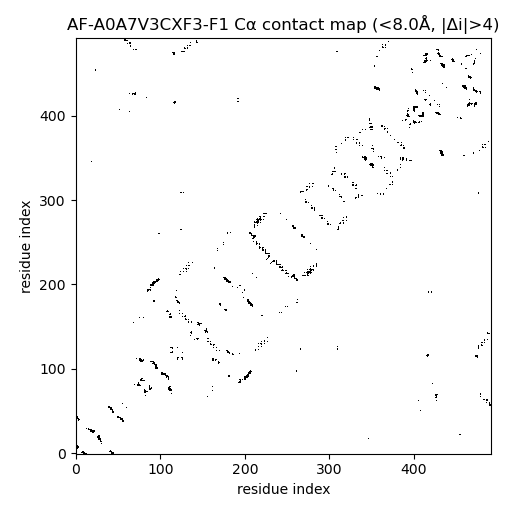? 13.409 7.406 0.451 1.00 98.38 273 GLY A CA 1
ATOM 2215 C C . GLY A 1 273 ? 13.538 6.094 -0.309 1.00 98.38 273 GLY A C 1
ATOM 2216 O O . GLY A 1 273 ? 14.024 5.094 0.220 1.00 98.38 273 GLY A O 1
ATOM 2217 N N . LYS A 1 274 ? 13.129 6.104 -1.581 1.00 98.62 274 LYS A N 1
ATOM 2218 C CA . LYS A 1 274 ? 13.182 4.927 -2.456 1.00 98.62 274 LYS A CA 1
ATOM 2219 C C . LYS A 1 274 ? 14.616 4.532 -2.770 1.00 98.62 274 LYS A C 1
ATOM 2221 O O . LYS A 1 274 ? 14.925 3.344 -2.771 1.00 98.62 274 LYS A O 1
ATOM 2226 N N . MET A 1 275 ? 15.502 5.503 -2.985 1.00 98.88 275 MET A N 1
ATOM 2227 C CA . MET A 1 275 ? 16.929 5.235 -3.162 1.00 98.88 275 MET A CA 1
ATOM 2228 C C . MET A 1 275 ? 17.564 4.664 -1.893 1.00 98.88 275 MET A C 1
ATOM 2230 O O . MET A 1 275 ? 18.303 3.689 -1.989 1.00 98.88 275 MET A O 1
ATOM 2234 N N . ALA A 1 276 ? 17.226 5.193 -0.713 1.00 98.88 276 ALA A N 1
ATOM 2235 C CA . ALA A 1 276 ? 17.675 4.645 0.563 1.00 98.88 276 ALA A CA 1
ATOM 2236 C C . ALA A 1 276 ? 17.223 3.190 0.740 1.00 98.88 276 ALA A C 1
ATOM 2238 O O . ALA A 1 276 ? 18.023 2.337 1.128 1.00 98.88 276 ALA A O 1
ATOM 2239 N N . LEU A 1 277 ? 15.962 2.896 0.401 1.00 98.94 277 LEU A N 1
ATOM 2240 C CA . LEU A 1 277 ? 15.409 1.547 0.457 1.00 98.94 277 LEU A CA 1
ATOM 2241 C C . LEU A 1 277 ? 16.115 0.604 -0.528 1.00 98.94 277 LEU A C 1
ATOM 2243 O O . LEU A 1 277 ? 16.557 -0.472 -0.138 1.00 98.94 277 LEU A O 1
ATOM 2247 N N . GLY A 1 278 ? 16.278 1.016 -1.786 1.00 98.88 278 GLY A N 1
ATOM 2248 C CA . GLY A 1 278 ? 16.983 0.226 -2.797 1.00 98.88 278 GLY A CA 1
ATOM 2249 C C . GLY A 1 278 ? 18.427 -0.075 -2.406 1.00 98.88 278 GLY A C 1
ATOM 2250 O O . GLY A 1 278 ? 18.880 -1.213 -2.523 1.00 98.88 278 GLY A O 1
ATOM 2251 N N . ALA A 1 279 ? 19.132 0.924 -1.878 1.00 98.94 279 ALA A N 1
ATOM 2252 C CA . ALA A 1 279 ? 20.515 0.804 -1.446 1.00 98.94 279 ALA A CA 1
ATOM 2253 C C . ALA A 1 279 ? 20.673 -0.126 -0.232 1.00 98.94 279 ALA A C 1
ATOM 2255 O O . ALA A 1 279 ? 21.529 -1.010 -0.250 1.00 98.94 279 ALA A O 1
ATOM 2256 N N . VAL A 1 280 ? 19.839 0.010 0.810 1.00 98.94 280 VAL A N 1
ATOM 2257 C CA . VAL A 1 280 ? 19.945 -0.871 1.988 1.00 98.94 280 VAL A CA 1
ATOM 2258 C C . VAL A 1 280 ? 19.572 -2.310 1.638 1.00 98.94 280 VAL A C 1
ATOM 2260 O O . VAL A 1 280 ? 20.210 -3.239 2.122 1.00 98.94 280 VAL A O 1
ATOM 2263 N N . GLU A 1 281 ? 18.599 -2.518 0.753 1.00 98.94 281 GLU A N 1
ATOM 2264 C CA . GLU A 1 281 ? 18.227 -3.856 0.296 1.00 98.94 281 GLU A CA 1
ATOM 2265 C C . GLU A 1 281 ? 19.335 -4.511 -0.541 1.00 98.94 281 GLU A C 1
ATOM 2267 O O . GLU A 1 281 ? 19.639 -5.686 -0.337 1.00 98.94 281 GLU A O 1
ATOM 2272 N N . LEU A 1 282 ? 20.010 -3.751 -1.411 1.00 98.94 282 LEU A N 1
ATOM 2273 C CA . LEU A 1 282 ? 21.209 -4.217 -2.116 1.00 98.94 282 LEU A CA 1
ATOM 2274 C C . LEU A 1 282 ? 22.346 -4.544 -1.146 1.00 98.94 282 LEU A C 1
ATOM 2276 O O . LEU A 1 282 ? 22.990 -5.583 -1.290 1.00 98.94 282 LEU A O 1
ATOM 2280 N N . TYR A 1 283 ? 22.575 -3.703 -0.134 1.00 98.94 283 TYR A N 1
ATOM 2281 C CA . TYR A 1 283 ? 23.557 -3.989 0.909 1.00 98.94 283 TYR A CA 1
ATOM 2282 C C . TYR A 1 283 ? 23.249 -5.309 1.620 1.00 98.94 283 TYR A C 1
ATOM 2284 O O . TYR A 1 283 ? 24.132 -6.154 1.719 1.00 98.94 283 TYR A O 1
ATOM 2292 N N . LEU A 1 284 ? 22.005 -5.533 2.046 1.00 98.81 284 LEU A N 1
ATOM 2293 C CA . LEU A 1 284 ? 21.599 -6.780 2.706 1.00 98.81 284 LEU A CA 1
ATOM 2294 C C . LEU A 1 284 ? 21.748 -8.008 1.796 1.00 98.81 284 LEU A C 1
ATOM 2296 O O . LEU A 1 284 ? 21.964 -9.111 2.288 1.00 98.81 284 LEU A O 1
ATOM 2300 N N . SER A 1 285 ? 21.647 -7.832 0.479 1.00 98.75 285 SER A N 1
ATOM 2301 C CA . SER A 1 285 ? 21.778 -8.917 -0.499 1.00 98.75 285 SER A CA 1
ATOM 2302 C C . SER A 1 285 ? 23.220 -9.207 -0.927 1.00 98.75 285 SER A C 1
ATOM 2304 O O . SER A 1 285 ? 23.505 -10.316 -1.380 1.00 98.75 285 SER A O 1
ATOM 2306 N N . THR A 1 286 ? 24.139 -8.242 -0.815 1.00 98.62 286 THR A N 1
ATOM 2307 C CA . THR A 1 286 ? 25.504 -8.371 -1.364 1.00 98.62 286 THR A CA 1
ATOM 2308 C C . THR A 1 286 ? 26.621 -8.099 -0.366 1.00 98.62 286 THR A C 1
ATOM 2310 O O . THR A 1 286 ? 27.781 -8.330 -0.694 1.00 98.62 286 THR A O 1
ATOM 2313 N N . MET A 1 287 ? 26.304 -7.521 0.792 1.00 98.25 287 MET A N 1
ATOM 2314 C CA . MET A 1 287 ? 27.242 -7.046 1.814 1.00 98.25 287 MET A CA 1
ATOM 2315 C C . MET A 1 287 ? 28.297 -6.049 1.301 1.00 98.25 287 MET A C 1
ATOM 2317 O O . MET A 1 287 ? 29.354 -5.888 1.909 1.00 98.25 287 MET A O 1
ATOM 2321 N N . LYS A 1 288 ? 28.034 -5.350 0.185 1.00 98.69 288 LYS A N 1
ATOM 2322 C CA . LYS A 1 288 ? 28.998 -4.403 -0.404 1.00 98.69 288 LYS A CA 1
ATOM 2323 C C . LYS A 1 288 ? 28.901 -3.037 0.303 1.00 98.69 288 LYS A C 1
ATOM 2325 O O . LYS A 1 288 ? 27.823 -2.440 0.277 1.00 98.69 288 LYS A O 1
ATOM 2330 N N . PRO A 1 289 ? 29.990 -2.501 0.894 1.00 98.44 289 PRO A N 1
ATOM 2331 C CA . PRO A 1 289 ? 29.926 -1.296 1.735 1.00 98.44 289 PRO A CA 1
ATOM 2332 C C . PRO A 1 289 ? 29.439 -0.024 1.032 1.00 98.44 289 PRO A C 1
ATOM 2334 O O . PRO A 1 289 ? 28.834 0.835 1.669 1.00 98.44 289 PRO A O 1
ATOM 2337 N N . ASN A 1 290 ? 29.661 0.103 -0.280 1.00 98.38 290 ASN A N 1
ATOM 2338 C CA . ASN A 1 290 ? 29.208 1.261 -1.052 1.00 98.38 290 ASN A CA 1
ATOM 2339 C C . ASN A 1 290 ? 27.678 1.410 -1.032 1.00 98.38 290 ASN A C 1
ATOM 2341 O O . ASN A 1 290 ? 27.185 2.528 -0.943 1.00 98.38 290 ASN A O 1
ATOM 2345 N N . TYR A 1 291 ? 26.929 0.302 -1.042 1.00 98.88 291 TYR A N 1
ATOM 2346 C CA . TYR A 1 291 ? 25.470 0.355 -0.939 1.00 98.88 291 TYR A CA 1
ATOM 2347 C C . TYR A 1 291 ? 25.001 0.806 0.446 1.00 98.88 291 TYR A C 1
ATOM 2349 O O . TYR A 1 291 ? 24.029 1.546 0.541 1.00 98.88 291 TYR A O 1
ATOM 2357 N N . LEU A 1 292 ? 25.704 0.427 1.520 1.00 98.88 292 LEU A N 1
ATOM 2358 C CA . LEU A 1 292 ? 25.390 0.939 2.855 1.00 98.88 292 LEU A CA 1
ATOM 2359 C C . LEU A 1 292 ? 25.671 2.444 2.948 1.00 98.88 292 LEU A C 1
ATOM 2361 O O . LEU A 1 292 ? 24.855 3.178 3.499 1.00 98.88 292 LEU A O 1
ATOM 2365 N N . SER A 1 293 ? 26.785 2.907 2.371 1.00 98.75 293 SER A N 1
ATOM 2366 C CA . SER A 1 293 ? 27.104 4.337 2.298 1.00 98.75 293 SER A CA 1
ATOM 2367 C C . SER A 1 293 ? 25.986 5.110 1.598 1.00 98.75 293 SER A C 1
ATOM 2369 O O . SER A 1 293 ? 25.425 6.029 2.193 1.00 98.75 293 SER A O 1
ATOM 2371 N N . ASP A 1 294 ? 25.598 4.686 0.391 1.00 98.81 294 ASP A N 1
ATOM 2372 C CA . ASP A 1 294 ? 24.488 5.293 -0.352 1.00 98.81 294 ASP A CA 1
ATOM 2373 C C . ASP A 1 294 ? 23.193 5.290 0.474 1.00 98.81 294 ASP A C 1
ATOM 2375 O O . ASP A 1 294 ? 22.524 6.317 0.589 1.00 98.81 294 ASP A O 1
ATOM 2379 N N . ALA A 1 295 ? 22.857 4.152 1.093 1.00 98.94 295 ALA A N 1
ATOM 2380 C CA . ALA A 1 295 ? 21.645 4.008 1.891 1.00 98.94 295 ALA A CA 1
ATOM 2381 C C . ALA A 1 295 ? 21.582 5.031 3.024 1.00 98.94 295 ALA A C 1
ATOM 2383 O O . ALA A 1 295 ? 20.545 5.661 3.224 1.00 98.94 295 ALA A O 1
ATOM 2384 N N . THR A 1 296 ? 22.694 5.226 3.737 1.00 98.88 296 THR A N 1
ATOM 2385 C CA . THR A 1 296 ? 22.759 6.203 4.826 1.00 98.88 296 THR A CA 1
ATOM 2386 C C . THR A 1 296 ? 22.642 7.642 4.330 1.00 98.88 296 THR A C 1
ATOM 2388 O O . THR A 1 296 ? 21.852 8.410 4.875 1.00 98.88 296 THR A O 1
ATOM 2391 N N . THR A 1 297 ? 23.336 7.999 3.244 1.00 98.81 297 THR A N 1
ATOM 2392 C CA . THR A 1 297 ? 23.258 9.340 2.645 1.00 98.81 297 THR A CA 1
ATOM 2393 C C . THR A 1 297 ? 21.838 9.681 2.193 1.00 98.81 297 THR A C 1
ATOM 2395 O O . THR A 1 297 ? 21.329 10.769 2.486 1.00 98.81 297 THR A O 1
ATOM 2398 N N . PHE A 1 298 ? 21.174 8.756 1.499 1.00 98.81 298 PHE A N 1
ATOM 2399 C CA . PHE A 1 298 ? 19.809 8.972 1.036 1.00 98.81 298 PHE A CA 1
ATOM 2400 C C . PHE A 1 298 ? 18.804 8.988 2.192 1.00 98.81 298 PHE A C 1
ATOM 2402 O O . PHE A 1 298 ? 17.914 9.833 2.186 1.00 98.81 298 PHE A O 1
ATOM 2409 N N . ALA A 1 299 ? 18.951 8.127 3.203 1.00 98.81 299 ALA A N 1
ATOM 2410 C CA . ALA A 1 299 ? 18.050 8.101 4.357 1.00 98.81 299 ALA A CA 1
ATOM 2411 C C . ALA A 1 299 ? 18.117 9.399 5.179 1.00 98.81 299 ALA A C 1
ATOM 2413 O O . ALA A 1 299 ? 17.080 9.979 5.503 1.00 98.81 299 ALA A O 1
ATOM 2414 N N . ASP A 1 300 ? 19.322 9.912 5.442 1.00 98.75 300 ASP A N 1
ATOM 2415 C CA . ASP A 1 300 ? 19.509 11.184 6.154 1.00 98.75 300 ASP A CA 1
ATOM 2416 C C . ASP A 1 300 ? 18.934 12.376 5.374 1.00 98.75 300 ASP A C 1
ATOM 2418 O O . ASP A 1 300 ? 18.390 13.317 5.962 1.00 98.75 300 ASP A O 1
ATOM 2422 N N . SER A 1 301 ? 19.005 12.314 4.042 1.00 98.56 301 SER A N 1
ATOM 2423 C CA . SER A 1 301 ? 18.389 13.304 3.153 1.00 98.56 301 SER A CA 1
ATOM 2424 C C . SER A 1 301 ? 16.863 13.187 3.123 1.00 98.56 301 SER A C 1
ATOM 2426 O O . SER A 1 301 ? 16.173 14.201 3.016 1.00 98.56 301 SER A O 1
ATOM 2428 N N . ALA A 1 302 ? 16.329 11.966 3.223 1.00 98.38 302 ALA A N 1
ATOM 2429 C CA . ALA A 1 302 ? 14.899 11.682 3.182 1.00 98.38 302 ALA A CA 1
ATOM 2430 C C . ALA A 1 302 ? 14.176 12.157 4.451 1.00 98.38 302 ALA A C 1
ATOM 2432 O O . ALA A 1 302 ? 13.120 12.779 4.346 1.00 98.38 302 ALA A O 1
ATOM 2433 N N . LYS A 1 303 ? 14.772 11.926 5.632 1.00 98.56 303 LYS A N 1
ATOM 2434 C CA . LYS A 1 303 ? 14.188 12.235 6.952 1.00 98.56 303 LYS A CA 1
ATOM 2435 C C . LYS A 1 303 ? 12.812 11.573 7.159 1.00 98.56 303 LYS A C 1
ATOM 2437 O O . LYS A 1 303 ? 12.348 10.755 6.368 1.00 98.56 303 LYS A O 1
ATOM 2442 N N . SER A 1 304 ? 12.163 11.899 8.274 1.00 98.31 304 SER A N 1
ATOM 2443 C CA . SER A 1 304 ? 10.795 11.481 8.599 1.00 98.31 304 SER A CA 1
ATOM 2444 C C . SER A 1 304 ? 9.777 11.897 7.532 1.00 98.31 304 SER A C 1
ATOM 2446 O O . SER A 1 304 ? 9.769 13.048 7.106 1.00 98.31 304 SER A O 1
ATOM 2448 N N . ASP A 1 305 ? 8.907 10.958 7.149 1.00 93.19 305 ASP A N 1
ATOM 2449 C CA . ASP A 1 305 ? 7.853 11.148 6.145 1.00 93.19 305 ASP A CA 1
ATOM 2450 C C . ASP A 1 305 ? 6.728 12.082 6.635 1.00 93.19 305 ASP A C 1
ATOM 2452 O O . ASP A 1 305 ? 6.167 12.857 5.866 1.00 93.19 305 ASP A O 1
ATOM 2456 N N . TYR A 1 306 ? 6.332 11.955 7.911 1.00 96.38 306 TYR A N 1
ATOM 2457 C CA . TYR A 1 306 ? 5.075 12.487 8.474 1.00 96.38 306 TYR A CA 1
ATOM 2458 C C . TYR A 1 306 ? 3.813 12.130 7.662 1.00 96.38 306 TYR A C 1
ATOM 2460 O O . TYR A 1 306 ? 2.748 12.726 7.833 1.00 96.38 306 TYR A O 1
ATOM 2468 N N . TRP A 1 307 ? 3.933 11.128 6.793 1.00 96.44 307 TRP A N 1
ATOM 2469 C CA . TRP A 1 307 ? 2.917 10.619 5.888 1.00 96.44 307 TRP A CA 1
ATOM 2470 C C . TRP A 1 307 ? 3.205 9.143 5.577 1.00 96.44 307 TRP A C 1
ATOM 2472 O O . TRP A 1 307 ? 4.226 8.591 5.991 1.00 96.44 307 TRP A O 1
ATOM 2482 N N . TRP A 1 308 ? 2.285 8.484 4.882 1.00 97.56 308 TRP A N 1
ATOM 2483 C CA . TRP A 1 308 ? 2.517 7.171 4.289 1.00 97.56 308 TRP A CA 1
ATOM 2484 C C . TRP A 1 308 ? 1.706 7.047 3.006 1.00 97.56 308 TRP A C 1
ATOM 2486 O O . TRP A 1 308 ? 0.485 7.242 3.019 1.00 97.56 308 TRP A O 1
ATOM 2496 N N . SER A 1 309 ? 2.391 6.726 1.912 1.00 96.00 309 SER A N 1
ATOM 2497 C CA . SER A 1 309 ? 1.817 6.547 0.579 1.00 96.00 309 SER A CA 1
ATOM 2498 C C . SER A 1 309 ? 2.757 5.706 -0.294 1.00 96.00 309 SER A C 1
ATOM 2500 O O . SER A 1 309 ? 3.841 5.322 0.134 1.00 96.00 309 SER A O 1
ATOM 2502 N N . TRP A 1 310 ? 2.381 5.467 -1.551 1.00 94.38 310 TRP A N 1
ATOM 2503 C CA . TRP A 1 310 ? 3.284 4.912 -2.568 1.00 94.38 310 TRP A CA 1
ATOM 2504 C C . TRP A 1 310 ? 4.530 5.784 -2.822 1.00 94.38 310 TRP A C 1
ATOM 2506 O O . TRP A 1 310 ? 5.524 5.278 -3.347 1.00 94.38 310 TRP A O 1
ATOM 2516 N N . GLY A 1 311 ? 4.480 7.080 -2.492 1.00 94.00 311 GLY A N 1
ATOM 2517 C CA . GLY A 1 311 ? 5.586 8.027 -2.647 1.00 94.00 311 GLY A CA 1
ATOM 2518 C C . GLY A 1 311 ? 6.392 8.271 -1.369 1.00 94.00 311 GLY A C 1
ATOM 2519 O O . GLY A 1 311 ? 7.553 8.664 -1.447 1.00 94.00 311 GLY A O 1
ATOM 2520 N N . ASP A 1 312 ? 5.814 7.970 -0.205 1.00 95.38 312 ASP A N 1
ATOM 2521 C CA . ASP A 1 312 ? 6.399 8.221 1.117 1.00 95.38 312 ASP A CA 1
ATOM 2522 C C . ASP A 1 312 ? 6.610 6.893 1.844 1.00 95.38 312 ASP A C 1
ATOM 2524 O O . ASP A 1 312 ? 5.715 6.360 2.508 1.00 95.38 312 ASP A O 1
ATOM 2528 N N . VAL A 1 313 ? 7.806 6.334 1.651 1.00 96.12 313 VAL A N 1
ATOM 2529 C CA . VAL A 1 313 ? 8.169 4.971 2.068 1.00 96.12 313 VAL A CA 1
ATOM 2530 C C . VAL A 1 313 ? 9.431 4.940 2.933 1.00 96.12 313 VAL A C 1
ATOM 2532 O O . VAL A 1 313 ? 9.969 3.859 3.196 1.00 96.12 313 VAL A O 1
ATOM 2535 N N . ASN A 1 314 ? 9.928 6.100 3.386 1.00 98.44 314 ASN A N 1
ATOM 2536 C CA . ASN A 1 314 ? 11.240 6.225 4.039 1.00 98.44 314 ASN A CA 1
ATOM 2537 C C . ASN A 1 314 ? 11.312 5.339 5.286 1.00 98.44 314 ASN A C 1
ATOM 2539 O O . ASN A 1 314 ? 12.337 4.724 5.574 1.00 98.44 314 ASN A O 1
ATOM 2543 N N . SER A 1 315 ? 10.187 5.209 5.988 1.00 98.56 315 SER A N 1
ATOM 2544 C CA . SER A 1 315 ? 10.005 4.330 7.144 1.00 98.56 315 SER A CA 1
ATOM 2545 C C . SER A 1 315 ? 10.466 2.876 6.921 1.00 98.56 315 SER A C 1
ATOM 2547 O O . SER A 1 315 ? 10.998 2.261 7.847 1.00 98.56 315 SER A O 1
ATOM 2549 N N . LEU A 1 316 ? 10.339 2.324 5.707 1.00 98.88 316 LEU A N 1
ATOM 2550 C CA . LEU A 1 316 ? 10.850 0.984 5.384 1.00 98.88 316 LEU A CA 1
ATOM 2551 C C . LEU A 1 316 ? 12.385 0.958 5.360 1.00 98.88 316 LEU A C 1
ATOM 2553 O O . LEU A 1 316 ? 12.997 0.065 5.952 1.00 98.88 316 LEU A O 1
ATOM 2557 N N . ALA A 1 317 ? 13.010 1.962 4.737 1.00 98.88 317 ALA A N 1
ATOM 2558 C CA . ALA A 1 317 ? 14.465 2.096 4.689 1.00 98.88 317 ALA A CA 1
ATOM 2559 C C . ALA A 1 317 ? 15.035 2.329 6.093 1.00 98.88 317 ALA A C 1
ATOM 2561 O O . ALA A 1 317 ? 15.995 1.672 6.495 1.00 98.88 317 ALA A O 1
ATOM 2562 N N . HIS A 1 318 ? 14.394 3.200 6.874 1.00 98.88 318 HIS A N 1
ATOM 2563 C CA . HIS A 1 318 ? 14.771 3.473 8.258 1.00 98.88 318 HIS A CA 1
ATOM 2564 C C . HIS A 1 318 ? 14.675 2.234 9.139 1.00 98.88 318 HIS A C 1
ATOM 2566 O O . HIS A 1 318 ? 15.580 1.995 9.929 1.00 98.88 318 HIS A O 1
ATOM 2572 N N . TYR A 1 319 ? 13.634 1.410 8.986 1.00 98.88 319 TYR A N 1
ATOM 2573 C CA . TYR A 1 319 ? 13.541 0.145 9.714 1.00 98.88 319 TYR A CA 1
ATOM 2574 C C . TYR A 1 319 ? 14.702 -0.799 9.374 1.00 98.88 319 TYR A C 1
ATOM 2576 O O . TYR A 1 319 ? 15.327 -1.353 10.280 1.00 98.88 319 TYR A O 1
ATOM 2584 N N . ARG A 1 320 ? 15.026 -0.964 8.084 1.00 98.81 320 ARG A N 1
ATOM 2585 C CA . ARG A 1 320 ? 16.163 -1.793 7.649 1.00 98.81 320 ARG A CA 1
ATOM 2586 C C . ARG A 1 320 ? 17.483 -1.274 8.203 1.00 98.81 320 ARG A C 1
ATOM 2588 O O . ARG A 1 320 ? 18.246 -2.051 8.773 1.00 98.81 320 ARG A O 1
ATOM 2595 N N . LEU A 1 321 ? 17.723 0.029 8.082 1.00 98.88 321 LEU A N 1
ATOM 2596 C CA . LEU A 1 321 ? 18.938 0.671 8.569 1.00 98.88 321 LEU A CA 1
ATOM 2597 C C . LEU A 1 321 ? 19.036 0.642 10.091 1.00 98.88 321 LEU A C 1
ATOM 2599 O O . LEU A 1 321 ? 20.125 0.415 10.595 1.00 98.88 321 LEU A O 1
ATOM 2603 N N . ALA A 1 322 ? 17.937 0.785 10.832 1.00 98.81 322 ALA A N 1
ATOM 2604 C CA . ALA A 1 322 ? 17.937 0.755 12.296 1.00 98.81 322 ALA A CA 1
ATOM 2605 C C . ALA A 1 322 ? 18.419 -0.584 12.873 1.00 98.81 322 ALA A C 1
ATOM 2607 O O . ALA A 1 322 ? 18.953 -0.619 13.979 1.00 98.81 322 ALA A O 1
ATOM 2608 N N . LYS A 1 323 ? 18.295 -1.684 12.116 1.00 98.50 323 LYS A N 1
ATOM 2609 C CA . LYS A 1 323 ? 18.876 -2.984 12.495 1.00 98.50 323 LYS A CA 1
ATOM 2610 C C . LYS A 1 323 ? 20.411 -3.007 12.438 1.00 98.50 323 LYS A C 1
ATOM 2612 O O . LYS A 1 323 ? 21.007 -3.918 12.998 1.00 98.50 323 LYS A O 1
ATOM 2617 N N . ILE A 1 324 ? 21.029 -2.052 11.741 1.00 98.38 324 ILE A N 1
ATOM 2618 C CA . ILE A 1 324 ? 22.483 -1.930 11.546 1.00 98.38 324 ILE A CA 1
ATOM 2619 C C . ILE A 1 324 ? 23.020 -0.718 12.326 1.00 98.38 324 ILE A C 1
ATOM 2621 O O . ILE A 1 324 ? 24.033 -0.804 13.010 1.00 98.38 324 ILE A O 1
ATOM 2625 N N . ILE A 1 325 ? 22.324 0.416 12.228 1.00 98.62 325 ILE A N 1
ATOM 2626 C CA . ILE A 1 325 ? 22.667 1.717 12.799 1.00 98.62 325 ILE A CA 1
ATOM 2627 C C . ILE A 1 325 ? 21.437 2.222 13.582 1.00 98.62 325 ILE A C 1
ATOM 2629 O O . ILE A 1 325 ? 20.546 2.838 12.990 1.00 98.62 325 ILE A O 1
ATOM 2633 N N . PRO A 1 326 ? 21.364 1.995 14.908 1.00 98.50 326 PRO A N 1
ATOM 2634 C CA . PRO A 1 326 ? 20.140 2.182 15.695 1.00 98.50 326 PRO A CA 1
ATOM 2635 C C . PRO A 1 326 ? 19.446 3.547 15.574 1.00 98.50 326 PRO A C 1
ATOM 2637 O O . PRO A 1 326 ? 18.221 3.589 15.587 1.00 98.50 326 PRO A O 1
ATOM 2640 N N . ARG A 1 327 ? 20.183 4.653 15.366 1.00 98.44 327 ARG A N 1
ATOM 2641 C CA . ARG A 1 327 ? 19.608 6.017 15.279 1.00 98.44 327 ARG A CA 1
ATOM 2642 C C . ARG A 1 327 ? 18.489 6.175 14.243 1.00 98.44 327 ARG A C 1
ATOM 2644 O O . ARG A 1 327 ? 17.645 7.050 14.383 1.00 98.44 327 ARG A O 1
ATOM 2651 N N . TYR A 1 328 ? 18.444 5.345 13.198 1.00 98.81 328 TYR A N 1
ATOM 2652 C CA . TYR A 1 328 ? 17.373 5.436 12.200 1.00 98.81 328 TYR A CA 1
ATOM 2653 C C . TYR A 1 328 ? 15.987 5.097 12.772 1.00 98.81 328 TYR A C 1
ATOM 2655 O O . TYR A 1 328 ? 14.980 5.493 12.182 1.00 98.81 328 TYR A O 1
ATOM 2663 N N . SER A 1 329 ? 15.899 4.449 13.943 1.00 98.38 329 SER A N 1
ATOM 2664 C CA . SER A 1 329 ? 14.619 4.290 14.641 1.00 98.38 329 SER A CA 1
ATOM 2665 C C . SER A 1 329 ? 14.009 5.620 15.088 1.00 98.38 329 SER A C 1
ATOM 2667 O O . SER A 1 329 ? 12.796 5.683 15.287 1.00 98.38 329 SER A O 1
ATOM 2669 N N . ASP A 1 330 ? 14.806 6.685 15.213 1.00 98.56 330 ASP A N 1
ATOM 2670 C CA . ASP A 1 330 ? 14.316 8.007 15.611 1.00 98.56 330 ASP A CA 1
ATOM 2671 C C . ASP A 1 330 ? 13.407 8.618 14.540 1.00 98.56 330 ASP A C 1
ATOM 2673 O O . ASP A 1 330 ? 12.411 9.253 14.873 1.00 98.56 330 ASP A O 1
ATOM 2677 N N . TYR A 1 331 ? 13.647 8.351 13.251 1.00 98.75 331 TYR A N 1
ATOM 2678 C CA . TYR A 1 331 ? 12.748 8.832 12.197 1.00 98.75 331 TYR A CA 1
ATOM 2679 C C . TYR A 1 331 ? 11.361 8.178 12.254 1.00 98.75 331 TYR A C 1
ATOM 2681 O O . TYR A 1 331 ? 10.361 8.854 12.001 1.00 98.75 331 TYR A O 1
ATOM 2689 N N . LEU A 1 332 ? 11.291 6.892 12.627 1.00 98.50 332 LEU A N 1
ATOM 2690 C CA . LEU A 1 332 ? 10.025 6.198 12.895 1.00 98.50 332 LEU A CA 1
ATOM 2691 C C . LEU A 1 332 ? 9.330 6.784 14.130 1.00 98.50 332 LEU A C 1
ATOM 2693 O O . LEU A 1 332 ? 8.121 7.010 14.112 1.00 98.50 332 LEU A O 1
ATOM 2697 N N . LYS A 1 333 ? 10.094 7.061 15.193 1.00 98.62 333 LYS A N 1
ATOM 2698 C CA . LYS A 1 333 ? 9.579 7.700 16.409 1.00 98.62 333 LYS A CA 1
ATOM 2699 C C . LYS A 1 333 ? 8.971 9.069 16.101 1.00 98.62 333 LYS A C 1
ATOM 2701 O O . LYS A 1 333 ? 7.833 9.309 16.484 1.00 98.62 333 LYS A O 1
ATOM 2706 N N . ASN A 1 334 ? 9.673 9.919 15.356 1.00 98.62 334 ASN A N 1
ATOM 2707 C CA . ASN A 1 334 ? 9.206 11.254 14.973 1.00 98.62 334 ASN A CA 1
ATOM 2708 C C . ASN A 1 334 ? 7.886 11.204 14.186 1.00 98.62 334 ASN A C 1
ATOM 2710 O O . ASN A 1 334 ? 6.980 11.999 14.440 1.00 98.62 334 ASN A O 1
ATOM 2714 N N . ASN A 1 335 ? 7.748 10.250 13.255 1.00 98.38 335 ASN A N 1
ATOM 2715 C CA . ASN A 1 335 ? 6.485 10.030 12.551 1.00 98.38 335 ASN A CA 1
ATOM 2716 C C . ASN A 1 335 ? 5.360 9.668 13.536 1.00 98.38 335 ASN A C 1
ATOM 2718 O O . ASN A 1 335 ? 4.285 10.266 13.510 1.00 98.38 335 ASN A O 1
ATOM 2722 N N . LEU A 1 336 ? 5.604 8.715 14.440 1.00 98.38 336 LEU A N 1
ATOM 2723 C CA . LEU A 1 336 ? 4.608 8.284 15.423 1.00 98.38 336 LEU A CA 1
ATOM 2724 C C . LEU A 1 336 ? 4.239 9.394 16.414 1.00 98.38 336 LEU A C 1
ATOM 2726 O O . LEU A 1 336 ? 3.064 9.528 16.747 1.00 98.38 336 LEU A O 1
ATOM 2730 N N . GLU A 1 337 ? 5.188 10.225 16.841 1.00 97.94 337 GLU A N 1
ATOM 2731 C CA . GLU A 1 337 ? 4.927 11.409 17.668 1.00 97.94 337 GLU A CA 1
ATOM 2732 C C . GLU A 1 337 ? 4.043 12.424 16.938 1.00 97.94 337 GLU A C 1
ATOM 2734 O O . GLU A 1 337 ? 3.071 12.915 17.522 1.00 97.94 337 GLU A O 1
ATOM 2739 N N . HIS A 1 338 ? 4.317 12.679 15.654 1.00 97.31 338 HIS A N 1
ATOM 2740 C CA . HIS A 1 338 ? 3.491 13.542 14.808 1.00 97.31 338 HIS A CA 1
ATOM 2741 C C . HIS A 1 338 ? 2.036 13.060 14.760 1.00 97.31 338 HIS A C 1
ATOM 2743 O O . HIS A 1 338 ? 1.117 13.824 15.069 1.00 97.31 338 HIS A O 1
ATOM 2749 N N . PHE A 1 339 ? 1.813 11.785 14.433 1.00 97.56 339 PHE A N 1
ATOM 2750 C CA . PHE A 1 339 ? 0.463 11.221 14.355 1.00 97.56 339 PHE A CA 1
ATOM 2751 C C . PHE A 1 339 ? -0.224 11.158 15.725 1.00 97.56 339 PHE A C 1
ATOM 2753 O O . PHE A 1 339 ? -1.419 11.432 15.858 1.00 97.56 339 PHE A O 1
ATOM 2760 N N . ASN A 1 340 ? 0.530 10.821 16.773 1.00 97.31 340 ASN A N 1
ATOM 2761 C CA . ASN A 1 340 ? 0.007 10.701 18.129 1.00 97.31 340 ASN A CA 1
ATOM 2762 C C . ASN A 1 340 ? -0.461 12.049 18.693 1.00 97.31 340 ASN A C 1
ATOM 2764 O O . ASN A 1 340 ? -1.432 12.073 19.448 1.00 97.31 340 ASN A O 1
ATOM 2768 N N . LYS A 1 341 ? 0.172 13.163 18.300 1.00 95.94 341 LYS A N 1
ATOM 2769 C CA . LYS A 1 341 ? -0.276 14.515 18.664 1.00 95.94 341 LYS A CA 1
ATOM 2770 C C . LYS A 1 341 ? -1.673 14.818 18.112 1.00 95.94 341 LYS A C 1
ATOM 2772 O O . LYS A 1 341 ? -2.519 15.306 18.856 1.00 95.94 341 LYS A O 1
ATOM 2777 N N . LYS A 1 342 ? -1.933 14.457 16.851 1.00 93.75 342 LYS A N 1
ATOM 2778 C CA . LYS A 1 342 ? -3.215 14.712 16.171 1.00 93.75 342 LYS A CA 1
ATOM 2779 C C . LYS A 1 342 ? -4.366 13.829 16.649 1.00 93.75 342 LYS A C 1
ATOM 2781 O O . LYS A 1 342 ? -5.525 14.217 16.544 1.00 93.75 342 LYS A O 1
ATOM 2786 N N . LYS A 1 343 ? -4.081 12.644 17.205 1.00 92.56 343 LYS A N 1
ATOM 2787 C CA . LYS A 1 343 ? -5.126 11.667 17.575 1.00 92.56 343 LYS A CA 1
ATOM 2788 C C . LYS A 1 343 ? -6.177 12.229 18.544 1.00 92.56 343 LYS A C 1
ATOM 2790 O O . LYS A 1 343 ? -7.304 11.756 18.544 1.00 92.56 343 LYS A O 1
ATOM 2795 N N . ASN A 1 344 ? -5.808 13.201 19.380 1.00 88.12 344 ASN A N 1
ATOM 2796 C CA . ASN A 1 344 ? -6.697 13.779 20.391 1.00 88.12 344 ASN A CA 1
ATOM 2797 C C . ASN A 1 344 ? -7.504 14.982 19.864 1.00 88.12 344 ASN A C 1
ATOM 2799 O O . ASN A 1 344 ? -8.319 15.524 20.601 1.00 88.12 344 ASN A O 1
ATOM 2803 N N . GLU A 1 345 ? -7.295 15.404 18.614 1.00 90.19 345 GLU A N 1
ATOM 2804 C CA . GLU A 1 345 ? -8.008 16.533 17.992 1.00 90.19 345 GLU A CA 1
ATOM 28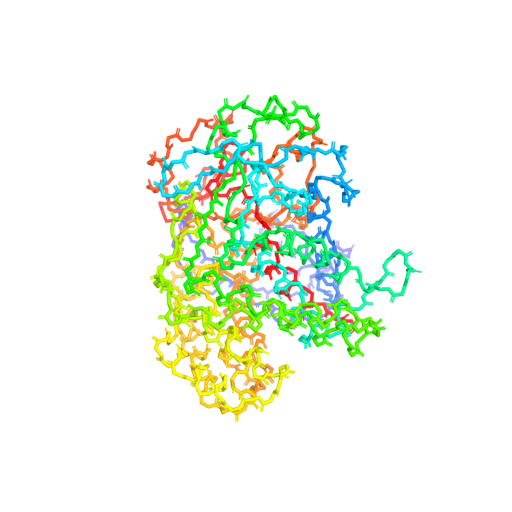05 C C . GLU A 1 345 ? -9.406 16.134 17.484 1.00 90.19 345 GLU A C 1
ATOM 2807 O O . GLU A 1 345 ? -10.187 16.981 17.066 1.00 90.19 345 GLU A O 1
ATOM 2812 N N . ASN A 1 346 ? -9.741 14.839 17.504 1.00 90.75 346 ASN A N 1
ATOM 2813 C CA . ASN A 1 346 ? -11.034 14.322 17.064 1.00 90.75 346 ASN A CA 1
ATOM 2814 C C . ASN A 1 346 ? -11.478 13.113 17.900 1.00 90.75 346 ASN A C 1
ATOM 2816 O O . ASN A 1 346 ? -10.662 12.330 18.385 1.00 90.75 346 ASN A O 1
ATOM 2820 N N . VAL A 1 347 ? -12.795 12.906 18.000 1.00 92.25 347 VAL A N 1
ATOM 2821 C CA . VAL A 1 347 ? -13.395 11.838 18.825 1.00 92.25 347 VAL A CA 1
ATOM 2822 C C . VAL A 1 347 ? -13.042 10.412 18.361 1.00 92.25 347 VAL A C 1
ATOM 2824 O O . VAL A 1 347 ? -13.076 9.454 19.143 1.00 92.25 347 VAL A O 1
ATOM 2827 N N . PHE A 1 348 ? -12.669 10.247 17.091 1.00 94.06 348 PHE A N 1
ATOM 2828 C CA . PHE A 1 348 ? -12.380 8.938 16.508 1.00 94.06 348 PHE A CA 1
ATOM 2829 C C . PHE A 1 348 ? -10.942 8.474 16.740 1.00 94.06 348 PHE A C 1
ATOM 2831 O O . PHE A 1 348 ? -10.672 7.283 16.586 1.00 94.06 348 PHE A O 1
ATOM 2838 N N . GLY A 1 349 ? -10.040 9.353 17.184 1.00 93.62 349 GLY A N 1
ATOM 2839 C CA . GLY A 1 349 ? -8.632 9.004 17.361 1.00 93.62 349 GLY A CA 1
ATOM 2840 C C . GLY A 1 349 ? -7.824 9.028 16.060 1.00 93.62 349 GLY A C 1
ATOM 2841 O O . GLY A 1 349 ? -6.741 8.446 16.011 1.00 93.62 349 GLY A O 1
ATOM 2842 N N . LYS A 1 350 ? -8.347 9.653 14.995 1.00 94.12 350 LYS A N 1
ATOM 2843 C CA . LYS A 1 350 ? -7.707 9.741 13.674 1.00 94.12 350 LYS A CA 1
ATOM 2844 C C . LYS A 1 350 ? -6.421 10.565 13.795 1.00 94.12 350 LYS A C 1
ATOM 2846 O O . LYS A 1 350 ? -6.483 11.755 14.083 1.00 94.12 350 LYS A O 1
ATOM 2851 N N . GLY A 1 351 ? -5.262 9.941 13.588 1.00 95.12 351 GLY A N 1
ATOM 2852 C CA . GLY A 1 351 ? -3.949 10.583 13.756 1.00 95.12 351 GLY A CA 1
ATOM 2853 C C . GLY A 1 351 ? -3.491 11.444 12.575 1.00 95.12 351 GLY A C 1
ATOM 2854 O O . GLY A 1 351 ? -2.361 11.918 12.570 1.00 95.12 351 GLY A O 1
ATOM 2855 N N . VAL A 1 352 ? -4.328 11.626 11.553 1.00 95.44 352 VAL A N 1
ATOM 2856 C CA . VAL A 1 352 ? -3.953 12.286 10.299 1.00 95.44 352 VAL A CA 1
ATOM 2857 C C . VAL A 1 352 ? -5.107 13.121 9.750 1.00 95.44 352 VAL A C 1
ATOM 2859 O O . VAL A 1 352 ? -6.277 12.793 9.943 1.00 95.44 352 VAL A O 1
ATOM 2862 N N . SER A 1 353 ? -4.776 14.213 9.068 1.00 93.38 353 SER A N 1
ATOM 2863 C CA . SER A 1 353 ? -5.747 15.024 8.328 1.00 93.38 353 SER A CA 1
ATOM 2864 C C . SER A 1 353 ? -6.195 14.278 7.067 1.00 93.38 353 SER A C 1
ATOM 2866 O O . SER A 1 353 ? -5.436 13.484 6.518 1.00 93.38 353 SER A O 1
ATOM 2868 N N . THR A 1 354 ? -7.421 14.511 6.606 1.00 94.12 354 THR A N 1
ATOM 2869 C CA . THR A 1 354 ? -7.948 13.828 5.416 1.00 94.12 354 THR A CA 1
ATOM 2870 C C . THR A 1 354 ? -7.313 14.322 4.115 1.00 94.12 354 THR A C 1
ATOM 2872 O O . THR A 1 354 ? -7.170 15.528 3.907 1.00 94.12 354 THR A O 1
ATOM 2875 N N . SER A 1 355 ? -7.042 13.400 3.201 1.00 94.31 355 SER A N 1
ATOM 2876 C CA . SER A 1 355 ? -6.687 13.628 1.799 1.00 94.31 355 SER A CA 1
ATOM 2877 C C . SER A 1 355 ? -7.146 12.431 0.948 1.00 94.31 355 SER A C 1
ATOM 2879 O O . SER A 1 355 ? -7.729 11.477 1.466 1.00 94.31 355 SER A O 1
ATOM 2881 N N . TRP A 1 356 ? -6.889 12.449 -0.362 1.00 94.25 356 TRP A N 1
ATOM 2882 C CA . TRP A 1 356 ? -7.055 11.237 -1.165 1.00 94.25 356 TRP A CA 1
ATOM 2883 C C . TRP A 1 356 ? -6.101 10.146 -0.653 1.00 94.25 356 TRP A C 1
ATOM 2885 O O . TRP A 1 356 ? -4.884 10.336 -0.623 1.00 94.25 356 TRP A O 1
ATOM 2895 N N . GLY A 1 357 ? -6.664 9.015 -0.219 1.00 94.31 357 GLY A N 1
ATOM 2896 C CA . GLY A 1 357 ? -5.901 7.895 0.329 1.00 94.31 357 GLY A CA 1
ATOM 2897 C C . GLY A 1 357 ? -5.682 7.962 1.842 1.00 94.31 357 GLY A C 1
ATOM 2898 O O . GLY A 1 357 ? -4.793 7.279 2.349 1.00 94.31 357 GLY A O 1
ATOM 2899 N N . THR A 1 358 ? -6.486 8.734 2.587 1.00 97.62 358 THR A N 1
ATOM 2900 C CA . THR A 1 358 ? -6.418 8.815 4.062 1.00 97.62 358 THR A CA 1
ATOM 2901 C C . THR A 1 358 ? -6.303 7.448 4.735 1.00 97.62 358 THR A C 1
ATOM 2903 O O . THR A 1 358 ? -5.497 7.278 5.654 1.00 97.62 358 THR A O 1
ATOM 2906 N N . ASN A 1 359 ? -7.078 6.452 4.293 1.00 98.19 359 ASN A N 1
ATOM 2907 C CA . ASN A 1 359 ? -7.044 5.128 4.913 1.00 98.19 359 ASN A CA 1
ATOM 2908 C C . ASN A 1 359 ? -5.709 4.408 4.680 1.00 98.19 359 ASN A C 1
ATOM 2910 O O . ASN A 1 359 ? -5.261 3.667 5.556 1.00 98.19 359 ASN A O 1
ATOM 2914 N N . VAL A 1 360 ? -5.040 4.651 3.548 1.00 98.00 360 VAL A N 1
ATOM 2915 C CA . VAL A 1 360 ? -3.691 4.128 3.281 1.00 98.00 360 VAL A CA 1
ATOM 2916 C C . VAL A 1 360 ? -2.714 4.694 4.307 1.00 98.00 360 VAL A C 1
ATOM 2918 O O . VAL A 1 360 ? -1.933 3.947 4.895 1.00 98.00 360 VAL A O 1
ATOM 2921 N N . THR A 1 361 ? -2.802 5.989 4.611 1.00 98.19 361 THR A N 1
ATOM 2922 C CA . THR A 1 361 ? -1.951 6.599 5.637 1.00 98.19 361 THR A CA 1
ATOM 2923 C C . THR A 1 361 ? -2.276 6.097 7.040 1.00 98.19 361 THR A C 1
ATOM 2925 O O . THR A 1 361 ? -1.355 5.828 7.807 1.00 98.19 361 THR A O 1
ATOM 2928 N N . LEU A 1 362 ? -3.552 5.878 7.374 1.00 98.56 362 LEU A N 1
ATOM 2929 C CA . LEU A 1 362 ? -3.944 5.258 8.647 1.00 98.56 362 LEU A CA 1
ATOM 2930 C C . LEU A 1 362 ? -3.343 3.853 8.817 1.00 98.56 362 LEU A C 1
ATOM 2932 O O . LEU A 1 362 ? -2.826 3.541 9.891 1.00 98.56 362 LEU A O 1
ATOM 2936 N N . LEU A 1 363 ? -3.326 3.028 7.762 1.00 98.62 363 LEU A N 1
ATOM 2937 C CA . LEU A 1 363 ? -2.588 1.758 7.777 1.00 98.62 363 LEU A CA 1
ATOM 2938 C C . LEU A 1 363 ? -1.090 1.980 8.000 1.00 98.62 363 LEU A C 1
ATOM 2940 O O . LEU A 1 363 ? -0.475 1.264 8.789 1.00 98.62 363 LEU A O 1
ATOM 2944 N N . GLY A 1 364 ? -0.518 2.990 7.345 1.00 98.31 364 GLY A N 1
ATOM 2945 C CA . GLY A 1 364 ? 0.870 3.407 7.514 1.00 98.31 364 GLY A CA 1
ATOM 2946 C C . GLY A 1 364 ? 1.246 3.723 8.960 1.00 98.31 364 GLY A C 1
ATOM 2947 O O . GLY A 1 364 ? 2.309 3.308 9.415 1.00 98.31 364 GLY A O 1
ATOM 2948 N N . ILE A 1 365 ? 0.365 4.378 9.721 1.00 98.56 365 ILE A N 1
ATOM 2949 C CA . ILE A 1 365 ? 0.577 4.641 11.156 1.00 98.56 365 ILE A CA 1
ATOM 2950 C C . ILE A 1 365 ? 0.708 3.321 11.923 1.00 98.56 365 ILE A C 1
ATOM 2952 O O . ILE A 1 365 ? 1.648 3.129 12.701 1.00 98.56 365 ILE A O 1
ATOM 2956 N N . THR A 1 366 ? -0.218 2.385 11.698 1.00 98.62 366 THR A N 1
ATOM 2957 C CA . THR A 1 366 ? -0.185 1.070 12.350 1.00 98.62 366 THR A CA 1
ATOM 2958 C C . THR A 1 366 ? 1.052 0.270 11.931 1.00 98.62 366 THR 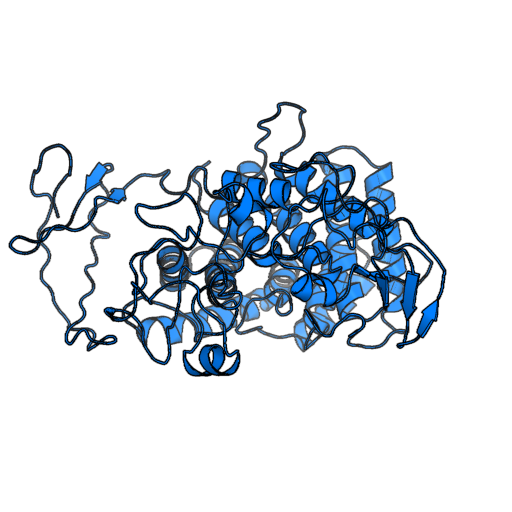A C 1
ATOM 2960 O O . THR A 1 366 ? 1.705 -0.324 12.791 1.00 98.62 366 THR A O 1
ATOM 2963 N N . LEU A 1 367 ? 1.421 0.297 10.647 1.00 98.75 367 LEU A N 1
ATOM 2964 C CA . LEU A 1 367 ? 2.637 -0.321 10.112 1.00 98.75 367 LEU A CA 1
ATOM 2965 C C . LEU A 1 367 ? 3.883 0.227 10.806 1.00 98.75 367 LEU A C 1
ATOM 2967 O O . LEU A 1 367 ? 4.679 -0.545 11.335 1.00 98.75 367 LEU A O 1
ATOM 2971 N N . GLN A 1 368 ? 4.036 1.548 10.872 1.00 98.62 368 GLN A N 1
ATOM 2972 C CA . GLN A 1 368 ? 5.197 2.180 11.497 1.00 98.62 368 GLN A CA 1
ATOM 2973 C C . GLN A 1 368 ? 5.286 1.852 12.989 1.00 98.62 368 GLN A C 1
ATOM 2975 O O . GLN A 1 368 ? 6.382 1.604 13.490 1.00 98.62 368 GLN A O 1
ATOM 2980 N N . ASN A 1 369 ? 4.151 1.746 13.689 1.00 98.56 369 ASN A N 1
ATOM 2981 C CA . ASN A 1 369 ? 4.135 1.288 15.078 1.00 98.56 369 ASN A CA 1
ATOM 2982 C C . ASN A 1 369 ? 4.606 -0.168 15.214 1.00 98.56 369 ASN A C 1
ATOM 2984 O O . ASN A 1 369 ? 5.379 -0.474 16.121 1.00 98.56 369 ASN A O 1
ATOM 2988 N N . ILE A 1 370 ? 4.188 -1.061 14.308 1.00 98.50 370 ILE A N 1
ATOM 2989 C CA . ILE A 1 370 ? 4.650 -2.459 14.267 1.00 98.50 370 ILE A CA 1
ATOM 2990 C C . ILE A 1 370 ? 6.173 -2.513 14.068 1.00 98.50 370 ILE A C 1
ATOM 2992 O O . ILE A 1 370 ? 6.864 -3.209 14.818 1.00 98.50 370 ILE A O 1
ATOM 2996 N N . LEU A 1 371 ? 6.709 -1.745 13.114 1.00 98.62 371 LEU A N 1
ATOM 2997 C CA . LEU A 1 371 ? 8.152 -1.663 12.855 1.00 98.62 371 LEU A CA 1
ATOM 2998 C C . LEU A 1 371 ? 8.916 -1.105 14.061 1.00 98.62 371 LEU A C 1
ATOM 3000 O O . LEU A 1 371 ? 9.905 -1.690 14.502 1.00 98.62 371 LEU A O 1
ATOM 3004 N N . TYR A 1 372 ? 8.434 -0.005 14.637 1.00 98.44 372 TYR A N 1
ATOM 3005 C CA . TYR A 1 372 ? 9.067 0.639 15.784 1.00 98.44 372 TYR A CA 1
ATOM 3006 C C . TYR A 1 372 ? 9.083 -0.274 17.016 1.00 98.44 372 TYR A C 1
ATOM 3008 O O . TYR A 1 372 ? 10.109 -0.390 17.686 1.00 98.44 372 TYR A O 1
ATOM 3016 N N . LYS A 1 373 ? 7.979 -0.982 17.277 1.00 97.69 373 LYS A N 1
ATOM 3017 C CA . LYS A 1 373 ? 7.854 -1.972 18.358 1.00 97.69 373 LYS A CA 1
ATOM 3018 C C . LYS A 1 373 ? 8.787 -3.165 18.163 1.00 97.69 373 LYS A C 1
ATOM 3020 O O . LYS A 1 373 ? 9.337 -3.672 19.136 1.00 97.69 373 LYS A O 1
ATOM 3025 N N . LYS A 1 374 ? 9.010 -3.596 16.917 1.00 97.56 374 LYS A N 1
ATOM 3026 C CA . LYS A 1 374 ? 9.969 -4.665 16.599 1.00 97.56 374 LYS A CA 1
ATOM 3027 C C . LYS A 1 374 ? 11.410 -4.275 16.937 1.00 97.56 374 LYS A C 1
ATOM 3029 O O . LYS A 1 374 ? 12.174 -5.145 17.341 1.00 97.56 374 LYS A O 1
ATOM 3034 N N . LEU A 1 375 ? 11.762 -2.999 16.781 1.00 97.94 375 LEU A N 1
ATOM 3035 C CA . LEU A 1 375 ? 13.097 -2.475 17.085 1.00 97.94 375 LEU A CA 1
ATOM 3036 C C . LEU A 1 375 ? 13.287 -2.149 18.575 1.00 97.94 375 LEU A C 1
ATOM 3038 O O . LEU A 1 375 ? 14.349 -2.416 19.121 1.00 97.94 375 LEU A O 1
ATOM 3042 N N . ASN A 1 376 ? 12.266 -1.584 19.228 1.00 96.88 376 ASN A N 1
ATOM 3043 C CA . ASN A 1 376 ? 12.409 -0.945 20.545 1.00 96.88 376 ASN A CA 1
ATOM 3044 C C . ASN A 1 376 ? 11.625 -1.632 21.675 1.00 96.88 376 ASN A C 1
ATOM 3046 O O . ASN A 1 376 ? 11.715 -1.225 22.831 1.00 96.88 376 ASN A O 1
ATOM 3050 N N . GLY A 1 377 ? 10.829 -2.662 21.377 1.00 93.44 377 GLY A N 1
ATOM 3051 C CA . GLY A 1 377 ? 9.931 -3.274 22.353 1.00 93.44 377 GLY A CA 1
ATOM 3052 C C . GLY A 1 377 ? 8.721 -2.387 22.664 1.00 93.44 377 GLY A C 1
ATOM 3053 O O . GLY A 1 377 ? 8.131 -1.785 21.768 1.00 93.44 377 GLY A O 1
ATOM 3054 N N . LYS A 1 378 ? 8.291 -2.340 23.933 1.00 85.88 378 LYS A N 1
ATOM 3055 C CA . LYS A 1 378 ? 7.109 -1.556 24.343 1.00 85.88 378 LYS A CA 1
ATOM 3056 C C . LYS A 1 378 ? 7.302 -0.072 24.011 1.00 85.88 378 LYS A C 1
ATOM 3058 O O . LYS A 1 378 ? 8.362 0.486 24.263 1.00 85.88 378 LYS A O 1
ATOM 3063 N N . ASN A 1 379 ? 6.255 0.565 23.491 1.00 85.81 379 ASN A N 1
ATOM 3064 C CA . ASN A 1 379 ? 6.275 1.974 23.108 1.00 85.81 379 ASN A CA 1
ATOM 3065 C C . ASN A 1 379 ? 5.020 2.717 23.607 1.00 85.81 379 ASN A C 1
ATOM 3067 O O . ASN A 1 379 ? 4.071 2.099 24.088 1.00 85.81 379 ASN A O 1
ATOM 3071 N N . GLY A 1 380 ? 5.025 4.049 23.496 1.00 91.88 380 GLY A N 1
ATOM 3072 C CA . GLY A 1 380 ? 3.897 4.916 23.865 1.00 91.88 380 GLY A CA 1
ATOM 3073 C C . GLY A 1 380 ? 2.874 5.162 22.746 1.00 91.88 380 GLY A C 1
ATOM 3074 O O . GLY A 1 380 ? 1.988 5.998 22.914 1.00 91.88 380 GLY A O 1
ATOM 3075 N N . PHE A 1 381 ? 2.983 4.473 21.606 1.00 96.88 381 PHE A N 1
ATOM 3076 C CA . PHE A 1 381 ? 2.238 4.772 20.374 1.00 96.88 381 PHE A CA 1
ATOM 3077 C C . PHE A 1 381 ? 1.166 3.729 20.025 1.00 96.88 381 PHE A C 1
ATOM 3079 O O . PHE A 1 381 ? 0.415 3.912 19.066 1.00 96.88 381 PHE A O 1
ATOM 3086 N N . ASP A 1 382 ? 1.014 2.676 20.834 1.00 95.56 382 ASP A N 1
ATOM 3087 C CA . ASP A 1 382 ? -0.003 1.638 20.617 1.00 95.56 382 ASP A CA 1
ATOM 3088 C C . ASP A 1 382 ? -1.424 2.228 20.478 1.00 95.56 382 ASP A C 1
ATOM 3090 O O . ASP A 1 382 ? -2.206 1.747 19.661 1.00 95.56 382 ASP A O 1
ATOM 3094 N N . SER A 1 383 ? -1.753 3.314 21.194 1.00 95.31 383 SER A N 1
ATOM 3095 C CA . SER A 1 383 ? -3.087 3.931 21.098 1.00 95.31 383 SER A CA 1
ATOM 3096 C C . SER A 1 383 ? -3.388 4.540 19.723 1.00 95.31 383 SER A C 1
ATOM 3098 O O . SER A 1 383 ? -4.472 4.308 19.192 1.00 95.31 383 SER A O 1
ATOM 3100 N N . VAL A 1 384 ? -2.446 5.268 19.106 1.00 97.19 384 VAL A N 1
ATOM 3101 C CA . VAL A 1 384 ? -2.677 5.861 17.775 1.00 97.19 384 VAL A CA 1
ATOM 3102 C C . VAL A 1 384 ? -2.723 4.782 16.693 1.00 97.19 384 VAL A C 1
ATOM 3104 O O . VAL A 1 384 ? -3.537 4.862 15.773 1.00 97.19 384 VAL A O 1
ATOM 3107 N N . ALA A 1 385 ? -1.929 3.719 16.839 1.00 97.44 385 ALA A N 1
ATOM 3108 C CA . ALA A 1 385 ? -1.958 2.573 15.937 1.00 97.44 385 ALA A CA 1
ATOM 3109 C C . ALA A 1 385 ? -3.279 1.790 16.026 1.00 97.44 385 ALA A C 1
ATOM 3111 O O . ALA A 1 385 ? -3.833 1.406 14.995 1.00 97.44 385 ALA A O 1
ATOM 3112 N N . VAL A 1 386 ? -3.793 1.576 17.243 1.00 96.44 386 VAL A N 1
ATOM 3113 C CA . VAL A 1 386 ? -5.093 0.936 17.493 1.00 96.44 386 VAL A CA 1
ATOM 3114 C C . VAL A 1 386 ? -6.229 1.777 16.926 1.00 96.44 386 VAL A C 1
ATOM 3116 O O . VAL A 1 386 ? -7.056 1.241 16.199 1.00 96.44 386 VAL A O 1
ATOM 3119 N N . PHE A 1 387 ? -6.251 3.087 17.181 1.00 97.44 387 PHE A N 1
ATOM 3120 C CA . PHE A 1 387 ? -7.307 3.954 16.655 1.00 97.44 387 PHE A CA 1
ATOM 3121 C C . PHE A 1 387 ? -7.276 4.063 15.132 1.00 97.44 387 PHE A C 1
ATOM 3123 O O . PHE A 1 387 ? -8.337 4.071 14.518 1.00 97.44 387 PHE A O 1
ATOM 3130 N N . SER A 1 388 ? -6.094 4.062 14.513 1.00 98.19 388 SER A N 1
ATOM 3131 C CA . SER A 1 388 ? -5.972 4.077 13.049 1.00 98.19 388 SER A CA 1
ATOM 3132 C C . SER A 1 388 ? -6.538 2.801 12.416 1.00 98.19 388 SER A C 1
ATOM 3134 O O . SER A 1 388 ? -7.338 2.875 11.484 1.00 98.19 388 SER A O 1
ATOM 3136 N N . ARG A 1 389 ? -6.216 1.628 12.980 1.00 97.44 389 ARG A N 1
ATOM 3137 C CA . ARG A 1 389 ? -6.824 0.345 12.587 1.00 97.44 389 ARG A CA 1
ATOM 3138 C C . ARG A 1 389 ? -8.333 0.338 12.826 1.00 97.44 389 ARG A C 1
ATOM 3140 O O . ARG A 1 389 ? -9.092 -0.086 11.962 1.00 97.44 389 ARG A O 1
ATOM 3147 N N . ASP A 1 390 ? -8.779 0.772 13.999 1.00 97.31 390 ASP A N 1
ATOM 3148 C CA . ASP A 1 390 ? -10.195 0.724 14.358 1.00 97.31 390 ASP A CA 1
ATOM 3149 C C . ASP A 1 390 ? -11.014 1.672 13.480 1.00 97.31 390 ASP A C 1
ATOM 3151 O O . ASP A 1 390 ? -12.127 1.319 13.096 1.00 97.31 390 ASP A O 1
ATOM 3155 N N . TYR A 1 391 ? -10.459 2.828 13.096 1.00 98.12 391 TYR A N 1
ATOM 3156 C CA . TYR A 1 391 ? -11.076 3.736 12.128 1.00 98.12 391 TYR A CA 1
ATOM 3157 C C . TYR A 1 391 ? -11.357 3.020 10.807 1.00 98.12 391 TYR A C 1
ATOM 3159 O O . TYR A 1 391 ? -12.449 3.153 10.260 1.00 98.12 391 TYR A O 1
ATOM 3167 N N . ILE A 1 392 ? -10.421 2.186 10.342 1.00 98.25 392 ILE A N 1
ATOM 3168 C CA . ILE A 1 392 ? -10.583 1.380 9.126 1.00 98.25 392 ILE A CA 1
ATOM 3169 C C . ILE A 1 392 ? -11.709 0.341 9.258 1.00 98.25 392 ILE A C 1
ATOM 3171 O O . ILE A 1 392 ? -12.400 0.028 8.288 1.00 98.25 392 ILE A O 1
ATOM 3175 N N . LEU A 1 393 ? -11.918 -0.191 10.462 1.00 97.31 393 LEU A N 1
ATOM 3176 C CA . LEU A 1 393 ? -12.886 -1.256 10.738 1.00 97.31 393 LEU A CA 1
ATOM 3177 C C . LEU A 1 393 ? -14.250 -0.762 11.250 1.00 97.31 393 LEU A C 1
ATOM 3179 O O . LEU A 1 393 ? -15.092 -1.588 11.602 1.00 97.31 393 LEU A O 1
ATOM 3183 N N . GLY A 1 394 ? -14.489 0.552 11.289 1.00 95.94 394 GLY A N 1
ATOM 3184 C CA . GLY A 1 394 ? -15.797 1.122 11.634 1.00 95.94 394 GLY A CA 1
ATOM 3185 C C . GLY A 1 394 ? -15.826 2.064 12.837 1.00 95.94 394 GLY A C 1
ATOM 3186 O O . GLY A 1 394 ? -16.888 2.600 13.145 1.00 95.94 394 GLY A O 1
ATOM 3187 N N . ARG A 1 395 ? -14.700 2.340 13.508 1.00 95.06 395 ARG A N 1
ATOM 3188 C CA . ARG A 1 395 ? -14.582 3.439 14.491 1.00 95.06 395 ARG A CA 1
ATOM 3189 C C . ARG A 1 395 ? -14.414 4.780 13.768 1.00 95.06 395 ARG A C 1
ATOM 3191 O O . ARG A 1 395 ? -13.426 5.488 13.936 1.00 95.06 395 ARG A O 1
ATOM 3198 N N . ASN A 1 396 ? -15.386 5.109 12.936 1.00 95.69 396 ASN A N 1
ATOM 3199 C CA . ASN A 1 396 ? -15.423 6.305 12.108 1.00 95.69 396 ASN A CA 1
ATOM 3200 C C . ASN A 1 396 ? -16.856 6.874 12.096 1.00 95.69 396 ASN A C 1
ATOM 3202 O O . ASN A 1 396 ? -17.768 6.222 12.616 1.00 95.69 396 ASN A O 1
ATOM 3206 N N . PRO A 1 397 ? -17.074 8.074 11.530 1.00 94.75 397 PRO A N 1
ATOM 3207 C CA . PRO A 1 397 ? -18.371 8.755 11.553 1.00 94.75 397 PRO A CA 1
ATOM 3208 C C . PRO A 1 397 ? -19.541 7.929 11.028 1.00 94.75 397 PRO A C 1
ATOM 3210 O O . PRO A 1 397 ? -20.672 8.096 11.476 1.00 94.75 397 PRO A O 1
ATOM 3213 N N . TRP A 1 398 ? -19.258 7.039 10.082 1.00 94.88 398 TRP A N 1
ATOM 3214 C CA . TRP A 1 398 ? -20.262 6.293 9.337 1.00 94.88 398 TRP A CA 1
ATOM 3215 C C . TRP A 1 398 ? -20.536 4.908 9.929 1.00 94.88 398 TRP A C 1
ATOM 3217 O O . TRP A 1 398 ? -21.513 4.269 9.546 1.00 94.88 398 TRP A O 1
ATOM 3227 N N . GLY A 1 399 ? -19.696 4.424 10.852 1.00 94.75 399 GLY A N 1
ATOM 3228 C CA . GLY A 1 399 ? -19.806 3.066 11.391 1.00 94.75 399 GLY A CA 1
ATOM 3229 C C . GLY A 1 399 ? -19.542 1.975 10.346 1.00 94.75 399 GLY A C 1
ATOM 3230 O O . GLY A 1 399 ? -20.089 0.877 10.456 1.00 94.75 399 GLY A O 1
ATOM 3231 N N . ILE A 1 400 ? -18.753 2.287 9.311 1.00 95.75 400 ILE A N 1
ATOM 3232 C CA . ILE A 1 400 ? -18.521 1.436 8.133 1.00 95.75 400 ILE A CA 1
ATOM 3233 C C . ILE A 1 400 ? -17.087 0.917 8.140 1.00 95.75 400 ILE A C 1
ATOM 3235 O O . ILE A 1 400 ? -16.154 1.694 8.311 1.00 95.75 400 ILE A O 1
ATOM 3239 N N . SER A 1 401 ? -16.884 -0.377 7.900 1.00 97.44 401 SER A N 1
ATOM 3240 C CA . SER A 1 401 ? -15.554 -0.867 7.546 1.00 97.44 401 SER A CA 1
ATOM 3241 C C . SER A 1 401 ? -15.211 -0.511 6.101 1.00 97.44 401 SER A C 1
ATOM 3243 O O . SER A 1 401 ? -16.002 -0.726 5.186 1.00 97.44 401 SER A O 1
ATOM 3245 N N . PHE A 1 402 ? -13.995 -0.035 5.879 1.00 98.31 402 PHE A N 1
ATOM 3246 C CA . PHE A 1 402 ? -13.490 0.246 4.537 1.00 98.31 402 PHE A CA 1
ATOM 3247 C C . PHE A 1 402 ? -12.914 -0.988 3.831 1.00 98.31 402 PHE A C 1
ATOM 3249 O O . PHE A 1 402 ? -12.355 -0.854 2.749 1.00 98.31 402 PHE A O 1
ATOM 3256 N N . ILE A 1 403 ? -13.030 -2.183 4.422 1.00 97.94 403 ILE A N 1
ATOM 3257 C CA . ILE A 1 403 ? -12.615 -3.447 3.802 1.00 97.94 403 ILE A CA 1
ATOM 3258 C C . ILE A 1 403 ? -13.869 -4.231 3.436 1.00 97.94 403 ILE A C 1
ATOM 3260 O O . ILE A 1 403 ? -14.647 -4.631 4.308 1.00 97.94 403 ILE A O 1
ATOM 3264 N N . SER A 1 404 ? -14.062 -4.468 2.142 1.00 96.56 404 SER A N 1
ATOM 3265 C CA . SER A 1 404 ? -15.224 -5.201 1.656 1.00 96.56 404 SER A CA 1
ATOM 3266 C C . SER A 1 404 ? -15.284 -6.606 2.262 1.00 96.56 404 SER A C 1
ATOM 3268 O O . SER A 1 404 ? -14.298 -7.343 2.261 1.00 96.56 404 SER A O 1
ATOM 3270 N N . GLY A 1 405 ? -16.449 -6.972 2.798 1.00 93.94 405 GLY A N 1
ATOM 3271 C CA . GLY A 1 405 ? -16.691 -8.275 3.421 1.00 93.94 405 GLY A CA 1
ATOM 3272 C C . GLY A 1 405 ? -16.422 -8.357 4.927 1.00 93.94 405 GLY A C 1
ATOM 3273 O O . GLY A 1 405 ? -16.762 -9.378 5.524 1.00 93.94 405 GLY A O 1
ATOM 3274 N N . PHE A 1 406 ? -15.891 -7.308 5.570 1.00 94.44 406 PHE A N 1
ATOM 3275 C CA . PHE A 1 406 ? -15.571 -7.327 7.005 1.00 94.44 406 PHE A CA 1
ATOM 3276 C C . PHE A 1 406 ? -16.383 -6.317 7.814 1.00 94.44 406 PHE A C 1
ATOM 3278 O O . PHE A 1 406 ? -16.639 -5.202 7.387 1.00 94.44 406 PHE A O 1
ATOM 3285 N N . GLY A 1 407 ? -16.790 -6.706 9.023 1.00 91.25 407 GLY A N 1
ATOM 3286 C CA . GLY A 1 407 ? -17.689 -5.903 9.855 1.00 91.25 407 GLY A CA 1
ATOM 3287 C C . GLY A 1 407 ? -19.166 -6.028 9.455 1.00 91.25 407 GLY A C 1
ATOM 3288 O O . GLY A 1 407 ? -19.529 -6.677 8.475 1.00 91.25 407 GLY A O 1
ATOM 3289 N N . LYS A 1 408 ? -20.059 -5.441 10.263 1.00 90.69 408 LYS A N 1
ATOM 3290 C CA . LYS A 1 408 ? -21.515 -5.514 10.027 1.00 90.69 408 LYS A CA 1
ATOM 3291 C C . LYS A 1 408 ? -21.946 -4.676 8.819 1.00 90.69 408 LYS A C 1
ATOM 3293 O O . LYS A 1 408 ? -22.840 -5.084 8.078 1.00 90.69 408 LYS A O 1
ATOM 3298 N N . PHE A 1 409 ? -21.302 -3.525 8.647 1.00 93.88 409 PHE A N 1
ATOM 3299 C CA . PHE A 1 409 ? -21.430 -2.642 7.496 1.00 93.88 409 PHE A CA 1
ATOM 3300 C C . PHE A 1 409 ? -20.041 -2.403 6.930 1.00 93.88 409 PHE A C 1
ATOM 3302 O O . PHE A 1 409 ? -19.094 -2.194 7.687 1.00 93.88 409 PHE A O 1
ATOM 3309 N N . TYR A 1 410 ? -19.941 -2.435 5.610 1.00 96.06 410 TYR A N 1
ATOM 3310 C CA . TYR A 1 410 ? -18.701 -2.228 4.882 1.00 96.06 410 TYR A CA 1
ATOM 3311 C C . TYR A 1 410 ? -18.977 -1.568 3.533 1.00 96.06 410 TYR A C 1
ATOM 3313 O O . TYR A 1 410 ? -20.124 -1.586 3.077 1.00 96.06 410 TYR A O 1
ATOM 3321 N N . SER A 1 411 ? -17.941 -1.015 2.904 1.00 95.31 411 SER A N 1
ATOM 3322 C CA . SER A 1 411 ? -17.985 -0.460 1.544 1.00 95.31 411 SER A CA 1
ATOM 3323 C C . SER A 1 411 ? -18.378 -1.526 0.516 1.00 95.31 411 SER A C 1
ATOM 3325 O O . SER A 1 41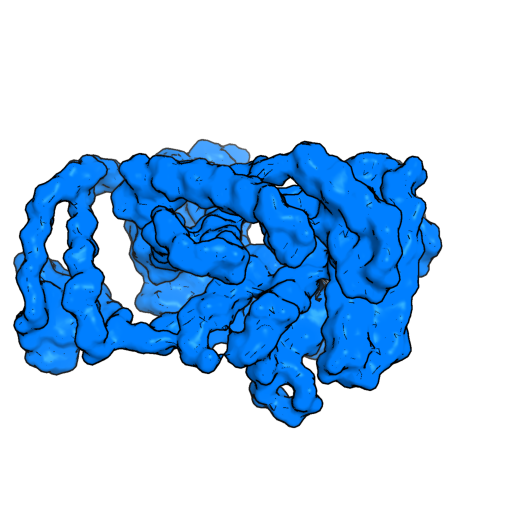1 ? -17.702 -2.551 0.371 1.00 95.31 411 SER A O 1
ATOM 3327 N N . LYS A 1 412 ? -19.489 -1.308 -0.195 1.00 93.31 412 LYS A N 1
ATOM 3328 C CA . LYS A 1 412 ? -20.056 -2.276 -1.155 1.00 93.31 412 LYS A CA 1
ATOM 3329 C C . LYS A 1 412 ? -19.987 -1.802 -2.596 1.00 93.31 412 LYS A C 1
ATOM 3331 O O . LYS A 1 412 ? -19.920 -2.628 -3.500 1.00 93.31 412 LYS A O 1
ATOM 3336 N N . ASN A 1 413 ? -20.054 -0.497 -2.819 1.00 95.06 413 ASN A N 1
ATOM 3337 C CA . ASN A 1 413 ? -20.157 0.111 -4.139 1.00 95.06 413 ASN A CA 1
ATOM 3338 C C . ASN A 1 413 ? -18.810 0.728 -4.530 1.00 95.06 413 ASN A C 1
ATOM 3340 O O . ASN A 1 413 ? -18.768 1.887 -4.916 1.00 95.06 413 ASN A O 1
ATOM 3344 N N . LEU A 1 414 ? -17.723 -0.037 -4.393 1.00 97.25 414 LEU A N 1
ATOM 3345 C CA . LEU A 1 414 ? -16.363 0.417 -4.700 1.00 97.25 414 LEU A CA 1
ATOM 3346 C C . LEU A 1 414 ? -16.244 0.873 -6.166 1.00 97.25 414 LEU A C 1
ATOM 3348 O O . LEU A 1 414 ? -16.885 0.287 -7.048 1.00 97.25 414 LEU A O 1
ATOM 3352 N N . HIS A 1 415 ? -15.421 1.895 -6.422 1.00 97.75 415 HIS A N 1
ATOM 3353 C CA . HIS A 1 415 ? -15.074 2.341 -7.776 1.00 97.75 415 HIS A CA 1
ATOM 3354 C C . HIS A 1 415 ? -14.164 1.296 -8.423 1.00 97.75 415 HIS A C 1
ATOM 3356 O O . HIS A 1 415 ? -12.947 1.351 -8.305 1.00 97.75 415 HIS A O 1
ATOM 3362 N N . HIS A 1 416 ? -14.768 0.254 -8.993 1.00 98.31 416 HIS A N 1
ATOM 3363 C CA . HIS A 1 416 ? -14.025 -0.883 -9.514 1.00 98.31 416 HIS A CA 1
ATOM 3364 C C . HIS A 1 416 ? -14.818 -1.664 -10.556 1.00 98.31 416 HIS A C 1
ATOM 3366 O O . HIS A 1 416 ? -15.908 -2.171 -10.268 1.00 98.31 416 HIS A O 1
ATOM 3372 N N . GLN A 1 417 ? -14.251 -1.833 -11.751 1.00 97.94 417 GLN A N 1
ATOM 3373 C CA . GLN A 1 417 ? -14.985 -2.365 -12.901 1.00 97.94 417 GLN A CA 1
ATOM 3374 C C . GLN A 1 417 ? -15.437 -3.818 -12.727 1.00 97.94 417 GLN A C 1
ATOM 3376 O O . GLN A 1 417 ? -16.635 -4.107 -12.776 1.00 97.94 417 GLN A O 1
ATOM 3381 N N . ILE A 1 418 ? -14.507 -4.727 -12.414 1.00 98.31 418 ILE A N 1
ATOM 3382 C CA . ILE A 1 418 ? -14.833 -6.149 -12.195 1.00 98.31 418 ILE A CA 1
ATOM 3383 C C . ILE A 1 418 ? -15.777 -6.304 -10.993 1.00 98.31 418 ILE A C 1
ATOM 3385 O O . ILE A 1 418 ? -16.804 -6.978 -11.081 1.00 98.31 418 ILE A O 1
ATOM 3389 N N . GLY A 1 419 ? -15.461 -5.631 -9.882 1.00 97.62 419 GLY A N 1
ATOM 3390 C CA . GLY A 1 419 ? -16.268 -5.629 -8.669 1.00 97.62 419 GLY A CA 1
ATOM 3391 C C . GLY A 1 419 ? -17.718 -5.201 -8.893 1.00 97.62 419 GLY A C 1
ATOM 3392 O O . GLY A 1 419 ? -18.642 -5.847 -8.394 1.00 97.62 419 GLY A O 1
ATOM 3393 N N . TYR A 1 420 ? -17.932 -4.160 -9.700 1.00 96.25 420 TYR A N 1
ATOM 3394 C CA . TYR A 1 420 ? -19.264 -3.740 -10.120 1.00 96.25 420 TYR A CA 1
ATOM 3395 C C . TYR A 1 420 ? -19.979 -4.834 -10.913 1.00 96.25 420 TYR A C 1
ATOM 3397 O O . TYR A 1 420 ? -21.063 -5.263 -10.513 1.00 96.25 420 TYR A O 1
ATOM 3405 N N . LEU A 1 421 ? -19.384 -5.287 -12.015 1.00 97.56 421 LEU A N 1
ATOM 3406 C CA . LEU A 1 421 ? -20.041 -6.192 -12.963 1.00 97.56 421 LEU A CA 1
ATOM 3407 C C . LEU A 1 421 ? -20.279 -7.591 -12.385 1.00 97.56 421 LEU A C 1
ATOM 3409 O O . LEU A 1 421 ? -21.168 -8.310 -12.839 1.00 97.56 421 LEU A O 1
ATOM 3413 N N . ARG A 1 422 ? -19.527 -7.970 -11.348 1.00 97.00 422 ARG A N 1
ATOM 3414 C CA . ARG A 1 422 ? -19.710 -9.222 -10.601 1.00 97.00 422 ARG A CA 1
ATOM 3415 C C . ARG A 1 422 ? -20.503 -9.062 -9.303 1.00 97.00 422 ARG A C 1
ATOM 3417 O O . ARG A 1 422 ? -20.806 -10.064 -8.659 1.00 97.00 422 ARG A O 1
ATOM 3424 N N . GLY A 1 423 ? -20.828 -7.832 -8.904 1.00 95.12 423 GLY A N 1
ATOM 3425 C CA . GLY A 1 423 ? -21.610 -7.522 -7.702 1.00 95.12 423 GLY A CA 1
ATOM 3426 C C . GLY A 1 423 ? -20.894 -7.762 -6.366 1.00 95.12 423 GLY A C 1
ATOM 3427 O O . GLY A 1 423 ? -21.539 -7.727 -5.318 1.00 95.12 423 GLY A O 1
ATOM 3428 N N . LYS A 1 424 ? -19.584 -8.025 -6.378 1.00 94.94 424 LYS A N 1
ATOM 3429 C CA . LYS A 1 424 ? -18.745 -8.219 -5.186 1.00 94.94 424 LYS A CA 1
ATOM 3430 C C . LYS A 1 424 ? -17.293 -7.904 -5.520 1.00 94.94 424 LYS A C 1
ATOM 3432 O O . LYS A 1 424 ? -16.892 -8.109 -6.656 1.00 94.94 424 LYS A O 1
ATOM 3437 N N . LEU A 1 425 ? -16.495 -7.498 -4.536 1.00 97.25 425 LEU A N 1
ATOM 3438 C CA . LEU A 1 425 ? -15.047 -7.347 -4.690 1.00 97.25 425 LEU A CA 1
ATOM 3439 C C . LEU A 1 425 ? -14.348 -7.846 -3.418 1.00 97.25 425 LEU A C 1
ATOM 3441 O O . LEU A 1 425 ? -14.304 -7.106 -2.433 1.00 97.25 425 LEU A O 1
ATOM 3445 N N . PRO A 1 426 ? -13.869 -9.103 -3.385 1.00 95.50 426 PRO A N 1
ATOM 3446 C CA . PRO A 1 426 ? -13.203 -9.633 -2.200 1.00 95.50 426 PRO A CA 1
ATOM 3447 C C . PRO A 1 426 ? -11.966 -8.796 -1.875 1.00 95.50 426 PRO A C 1
ATOM 3449 O O . PRO A 1 426 ? -11.203 -8.437 -2.769 1.00 95.50 426 PRO A O 1
ATOM 3452 N N . GLY A 1 427 ? -11.804 -8.443 -0.601 1.00 95.19 427 GLY A N 1
ATOM 3453 C CA . GLY A 1 427 ? -10.650 -7.684 -0.134 1.00 95.19 427 GLY A CA 1
ATOM 3454 C C . GLY A 1 427 ? -10.549 -6.253 -0.651 1.00 95.19 427 GLY A C 1
ATOM 3455 O O . GLY A 1 427 ? -9.548 -5.611 -0.369 1.00 95.19 427 GLY A O 1
ATOM 3456 N N . GLY A 1 428 ? -11.527 -5.720 -1.387 1.00 97.56 428 GLY A N 1
ATOM 3457 C CA . GLY A 1 428 ? -11.466 -4.330 -1.842 1.00 97.56 428 GLY A CA 1
ATOM 3458 C C . GLY A 1 428 ? -11.353 -3.372 -0.651 1.00 97.56 428 GLY A C 1
ATOM 3459 O O . GLY A 1 428 ? -12.216 -3.388 0.232 1.00 97.56 428 GLY A O 1
ATOM 3460 N N . PHE A 1 429 ? -10.289 -2.570 -0.610 1.00 98.25 429 PHE A N 1
ATOM 3461 C CA . PHE A 1 429 ? -10.013 -1.619 0.465 1.00 98.25 429 PHE A CA 1
ATOM 3462 C C . PHE A 1 429 ? -10.197 -0.177 -0.013 1.00 98.25 429 PHE A C 1
ATOM 3464 O O . PHE A 1 429 ? -9.398 0.322 -0.797 1.00 98.25 429 PHE A O 1
ATOM 3471 N N . ALA A 1 430 ? -11.237 0.501 0.467 1.00 98.06 430 ALA A N 1
ATOM 3472 C CA . ALA A 1 430 ? -11.555 1.863 0.048 1.00 98.06 430 ALA A CA 1
ATOM 3473 C C . ALA A 1 430 ? -10.483 2.880 0.488 1.00 98.06 430 ALA A C 1
ATOM 3475 O O . ALA A 1 430 ? -10.051 2.879 1.650 1.00 98.06 430 ALA A O 1
ATOM 3476 N N . ALA A 1 431 ? -10.133 3.805 -0.414 1.00 97.44 431 ALA A N 1
ATOM 3477 C CA . ALA A 1 431 ? -9.176 4.894 -0.184 1.00 97.44 431 ALA A CA 1
ATOM 3478 C C . ALA A 1 431 ? -9.476 5.738 1.070 1.00 97.44 431 ALA A C 1
ATOM 3480 O O . ALA A 1 431 ? -8.550 6.213 1.742 1.00 97.44 431 ALA A O 1
ATOM 3481 N N . GLY A 1 432 ? -10.753 5.875 1.426 1.00 97.25 432 GLY A N 1
ATOM 3482 C CA . GLY A 1 432 ? -11.199 6.555 2.634 1.00 97.25 432 GLY A CA 1
ATOM 3483 C C . GLY A 1 432 ? -11.515 8.026 2.432 1.00 97.25 432 GLY A C 1
ATOM 3484 O O . GLY A 1 432 ? -11.498 8.530 1.315 1.00 97.25 432 GLY A O 1
ATOM 3485 N N . PRO A 1 433 ? -11.838 8.737 3.518 1.00 97.56 433 PRO A N 1
ATOM 3486 C CA . PRO A 1 433 ? -12.409 10.065 3.406 1.00 97.56 433 PRO A CA 1
ATOM 3487 C C . PRO A 1 433 ? -11.413 11.096 2.887 1.00 97.56 433 PRO A C 1
ATOM 3489 O O . PRO A 1 433 ? -10.228 11.058 3.221 1.00 97.56 433 PRO A O 1
ATOM 3492 N N . ALA A 1 434 ? -11.935 12.078 2.165 1.00 97.75 434 ALA A N 1
ATOM 3493 C CA . ALA A 1 434 ? -11.233 13.299 1.792 1.00 97.75 434 ALA A CA 1
ATOM 3494 C C . ALA A 1 434 ? -12.037 14.523 2.262 1.00 97.75 434 ALA A C 1
ATOM 3496 O O . ALA A 1 434 ? -13.145 14.388 2.788 1.00 97.75 434 ALA A O 1
ATOM 3497 N N . SER A 1 435 ? -11.476 15.723 2.098 1.00 96.88 435 SER A N 1
ATOM 3498 C CA . SER A 1 435 ? -12.227 16.942 2.397 1.00 96.88 435 SER A CA 1
ATOM 3499 C C . SER A 1 435 ? -13.339 17.144 1.370 1.00 96.88 435 SER A C 1
ATOM 3501 O O . SER A 1 435 ? -13.164 16.874 0.178 1.00 96.88 435 SER A O 1
ATOM 3503 N N . LYS A 1 436 ? -14.477 17.675 1.819 1.00 95.38 436 LYS A N 1
ATOM 3504 C CA . LYS A 1 436 ? -15.617 17.955 0.942 1.00 95.38 436 LYS A CA 1
ATOM 3505 C C . LYS A 1 436 ? -15.234 18.899 -0.198 1.00 95.38 436 LYS A C 1
ATOM 3507 O O . LYS A 1 436 ? -15.598 18.653 -1.340 1.00 95.38 436 LYS A O 1
ATOM 3512 N N . LYS A 1 437 ? -14.438 19.930 0.105 1.00 96.56 437 LYS A N 1
ATOM 3513 C CA . LYS A 1 437 ? -13.924 20.876 -0.893 1.00 96.56 437 LYS A CA 1
ATOM 3514 C C . LYS A 1 437 ? -13.188 20.161 -2.031 1.00 96.56 437 LYS A C 1
ATOM 3516 O O . LYS A 1 437 ? -13.495 20.404 -3.191 1.00 96.56 437 LYS A O 1
ATOM 3521 N N . PHE A 1 438 ? -12.250 19.274 -1.695 1.00 96.06 438 PHE A N 1
ATOM 3522 C CA . PHE A 1 438 ? -11.458 18.552 -2.692 1.00 96.06 438 PHE A CA 1
ATOM 3523 C C . PHE A 1 438 ? -12.329 17.660 -3.584 1.00 96.06 438 PHE A C 1
ATOM 3525 O O . PHE A 1 438 ? -12.097 17.565 -4.784 1.00 96.06 438 PHE A O 1
ATOM 3532 N N . ILE A 1 439 ? -13.352 17.036 -3.000 1.00 95.50 439 ILE A N 1
ATOM 3533 C CA . ILE A 1 439 ? -14.302 16.181 -3.716 1.00 95.50 439 ILE A CA 1
ATOM 3534 C C . ILE A 1 439 ? -15.209 16.999 -4.641 1.00 95.50 439 ILE A C 1
ATOM 3536 O O . ILE A 1 439 ? -15.405 16.624 -5.795 1.00 95.50 439 ILE A O 1
ATOM 3540 N N . ASP A 1 440 ? -15.750 18.120 -4.162 1.00 95.31 440 ASP A N 1
ATOM 3541 C CA . ASP A 1 440 ? -16.639 18.974 -4.954 1.00 95.31 440 ASP A CA 1
ATOM 3542 C C . ASP A 1 440 ? -15.904 19.556 -6.185 1.00 95.31 440 ASP A C 1
ATOM 3544 O O . ASP A 1 440 ? -16.497 19.681 -7.258 1.00 95.31 440 ASP A O 1
ATOM 3548 N N . GLU A 1 441 ? -14.595 19.826 -6.073 1.00 96.88 441 GLU A N 1
ATOM 3549 C CA . GLU A 1 441 ? -13.728 20.246 -7.189 1.00 96.88 441 GLU A CA 1
ATOM 3550 C C . GLU A 1 441 ? -13.651 19.203 -8.321 1.00 96.88 441 GLU A C 1
ATOM 3552 O O . GLU A 1 441 ? -13.494 19.581 -9.483 1.00 96.88 441 GLU A O 1
ATOM 3557 N N . GLN A 1 442 ? -13.828 17.913 -8.011 1.00 95.44 442 GLN A N 1
ATOM 3558 C CA . GLN A 1 442 ? -13.795 16.824 -8.995 1.00 95.44 442 GLN A CA 1
ATOM 3559 C C . GLN A 1 442 ? -15.093 16.682 -9.802 1.00 95.44 442 GLN A C 1
ATOM 3561 O O . GLN A 1 442 ? -15.105 16.006 -10.827 1.00 95.44 442 GLN A O 1
ATOM 3566 N N . LYS A 1 443 ? -16.198 17.304 -9.359 1.00 95.81 443 LYS A N 1
ATOM 3567 C CA . LYS A 1 443 ? -17.514 17.257 -10.033 1.00 95.81 443 LYS A CA 1
ATOM 3568 C C . LYS A 1 443 ? -18.006 15.831 -10.332 1.00 95.81 443 LYS A C 1
ATOM 3570 O O . LYS A 1 443 ? -18.575 15.569 -11.391 1.00 95.81 443 LYS A O 1
ATOM 3575 N N . ILE A 1 444 ? -17.803 14.916 -9.385 1.00 95.56 444 ILE A N 1
ATOM 3576 C CA . ILE A 1 444 ? -18.142 13.497 -9.544 1.00 95.56 444 ILE A CA 1
ATOM 3577 C C . ILE A 1 444 ? -19.654 13.327 -9.795 1.00 95.56 444 ILE A C 1
ATOM 3579 O O . ILE A 1 444 ? -20.465 13.758 -8.966 1.00 95.56 444 ILE A O 1
ATOM 3583 N N . PRO A 1 445 ? -20.068 12.668 -10.896 1.00 94.50 445 PRO A N 1
ATOM 3584 C CA . PRO A 1 445 ? -21.475 12.464 -11.219 1.00 94.50 445 PRO A CA 1
ATOM 3585 C C . PRO A 1 445 ? -22.035 11.283 -10.421 1.00 94.50 445 PRO A C 1
ATOM 3587 O O . PRO A 1 445 ? -22.146 10.167 -10.923 1.00 94.50 445 PRO A O 1
ATOM 3590 N N . TYR A 1 446 ? -22.352 11.492 -9.148 1.00 94.81 446 TYR A N 1
ATOM 3591 C CA . TYR A 1 446 ? -22.798 10.400 -8.286 1.00 94.81 446 TYR A CA 1
ATOM 3592 C C . TYR A 1 446 ? -24.108 9.735 -8.738 1.00 94.81 446 TYR A C 1
ATOM 3594 O O . TYR A 1 446 ? -25.030 10.403 -9.200 1.00 94.81 446 TYR A O 1
ATOM 3602 N N . GLN A 1 447 ? -24.225 8.418 -8.534 1.00 89.81 447 GLN A N 1
ATOM 3603 C CA . GLN A 1 447 ? -25.388 7.650 -9.001 1.00 89.81 447 GLN A CA 1
ATOM 3604 C C . GLN A 1 447 ? -26.597 7.714 -8.067 1.00 89.81 447 GLN A C 1
ATOM 3606 O O . GLN A 1 447 ? -27.735 7.542 -8.502 1.00 89.81 447 GLN A O 1
ATOM 3611 N N . LYS A 1 448 ? -26.353 7.851 -6.763 1.00 86.44 448 LYS A N 1
ATOM 3612 C CA . LYS A 1 448 ? -27.399 7.768 -5.730 1.00 86.44 448 LYS A CA 1
ATOM 3613 C C . LYS A 1 448 ? -27.564 9.100 -4.996 1.00 86.44 448 LYS A C 1
ATOM 3615 O O . LYS A 1 448 ? -26.889 10.078 -5.298 1.00 86.44 448 LYS A O 1
ATOM 3620 N N . ASN A 1 449 ? -28.446 9.152 -4.006 1.00 91.00 449 ASN A N 1
ATOM 3621 C CA . ASN A 1 449 ? -28.388 10.205 -2.992 1.00 91.00 449 ASN A CA 1
ATOM 3622 C C . ASN A 1 449 ? -27.406 9.795 -1.890 1.00 91.00 449 ASN A C 1
ATOM 3624 O O . ASN A 1 449 ? -27.226 8.603 -1.633 1.00 91.00 449 ASN A O 1
ATOM 3628 N N . ASP A 1 450 ? -26.786 10.774 -1.230 1.00 92.25 450 ASP A N 1
ATOM 3629 C CA . ASP A 1 450 ? -25.871 10.511 -0.120 1.00 92.25 450 ASP A CA 1
ATOM 3630 C C . ASP A 1 450 ? -26.649 9.985 1.100 1.00 92.25 450 ASP A C 1
ATOM 3632 O O . ASP A 1 450 ? -27.256 10.747 1.851 1.00 92.25 450 ASP A O 1
ATOM 3636 N N . SER A 1 451 ? -26.640 8.667 1.314 1.00 90.88 451 SER A N 1
ATOM 3637 C CA . SER A 1 451 ? -27.270 8.039 2.485 1.00 90.88 451 SER A CA 1
ATOM 3638 C C . SER A 1 451 ? -26.542 8.344 3.797 1.00 90.88 451 SER A C 1
ATOM 3640 O O . SER A 1 451 ? -27.086 8.105 4.875 1.00 90.88 451 SER A O 1
ATOM 3642 N N . LEU A 1 452 ? -25.311 8.845 3.712 1.00 92.88 452 LEU A N 1
ATOM 3643 C CA . LEU A 1 452 ? -24.431 9.152 4.831 1.00 92.88 452 LEU A CA 1
ATOM 3644 C C . LEU A 1 452 ? -24.430 10.645 5.182 1.00 92.88 452 LEU A C 1
ATOM 3646 O O . LEU A 1 452 ? -23.737 11.033 6.120 1.00 92.88 452 LEU A O 1
ATOM 3650 N N . TYR A 1 453 ? -25.252 11.464 4.511 1.00 92.44 453 TYR A N 1
ATOM 3651 C CA . TYR A 1 453 ? -25.254 12.930 4.613 1.00 92.44 453 TYR A CA 1
ATOM 3652 C C . TYR A 1 453 ? -25.279 13.474 6.052 1.00 92.44 453 TYR A C 1
ATOM 3654 O O . TYR A 1 453 ? -24.675 14.502 6.340 1.00 92.44 453 TYR A O 1
ATOM 3662 N N . LYS A 1 454 ? -25.949 12.778 6.982 1.00 91.94 454 LYS A N 1
ATOM 3663 C CA . LYS A 1 454 ? -26.049 13.192 8.393 1.00 91.94 454 LYS A CA 1
ATOM 3664 C C . LYS A 1 454 ? -24.717 13.124 9.148 1.00 91.94 454 LYS A C 1
ATOM 3666 O O . LYS A 1 454 ? -24.592 13.789 10.175 1.00 91.94 454 LYS A O 1
ATOM 3671 N N . PHE A 1 455 ? -23.774 12.318 8.662 1.00 93.12 455 PHE A N 1
ATOM 3672 C CA . PHE A 1 455 ? -22.486 12.020 9.294 1.00 93.12 455 PHE A CA 1
ATOM 3673 C C . PHE A 1 455 ? -21.301 12.724 8.620 1.00 93.12 455 PHE A C 1
ATOM 3675 O O . PHE A 1 455 ? -20.188 12.639 9.132 1.00 93.12 455 PHE A O 1
ATOM 3682 N N . GLN A 1 456 ? -21.526 13.394 7.486 1.00 93.88 456 GLN A N 1
ATOM 3683 C CA . GLN A 1 456 ? -20.475 14.107 6.764 1.00 93.88 456 GLN A CA 1
ATOM 3684 C C . GLN A 1 456 ? -20.067 15.385 7.498 1.00 93.88 456 GLN A C 1
ATOM 3686 O O . GLN A 1 456 ? -20.883 16.028 8.166 1.00 93.88 456 GLN A O 1
ATOM 3691 N N . THR A 1 457 ? -18.818 15.794 7.308 1.00 93.88 457 THR A N 1
ATOM 3692 C CA . THR A 1 457 ? -18.332 17.137 7.641 1.00 93.88 457 THR A CA 1
ATOM 3693 C C . THR A 1 457 ? -17.511 17.696 6.481 1.00 93.88 457 THR A C 1
ATOM 3695 O O . THR A 1 457 ? -17.130 16.956 5.575 1.00 93.88 457 THR A O 1
ATOM 3698 N N . ASP A 1 458 ? -17.196 18.993 6.510 1.00 93.81 458 ASP A N 1
ATOM 3699 C CA . ASP A 1 458 ? -16.338 19.599 5.480 1.00 93.81 458 ASP A CA 1
ATOM 3700 C C . ASP A 1 458 ? -14.932 18.981 5.452 1.00 93.81 458 ASP A C 1
ATOM 3702 O O . ASP A 1 458 ? -14.304 18.882 4.396 1.00 93.81 458 ASP A O 1
ATOM 3706 N N . GLU A 1 459 ? -14.445 18.532 6.610 1.00 92.94 459 GLU A N 1
ATOM 3707 C CA . GLU A 1 459 ? -13.159 17.849 6.725 1.00 92.94 459 GLU A CA 1
ATOM 3708 C C . GLU A 1 459 ? -13.269 16.358 6.383 1.00 92.94 459 GLU A C 1
ATOM 3710 O O . GLU A 1 459 ? -12.373 15.811 5.762 1.00 92.94 459 GLU A O 1
ATOM 3715 N N . ASN A 1 460 ? -14.344 15.672 6.778 1.00 94.44 460 ASN A N 1
ATOM 3716 C CA . ASN A 1 460 ? -14.476 14.228 6.590 1.00 94.44 460 ASN A CA 1
ATOM 3717 C C . ASN A 1 460 ? -15.695 13.934 5.725 1.00 94.44 460 ASN A C 1
ATOM 3719 O O . ASN A 1 460 ? -16.825 13.907 6.218 1.00 94.44 460 ASN A O 1
ATOM 3723 N N . TYR A 1 461 ? -15.436 13.665 4.452 1.00 96.00 461 TYR A N 1
ATOM 3724 C CA . TYR A 1 461 ? -16.446 13.265 3.493 1.00 96.00 461 TYR A CA 1
ATOM 3725 C C . TYR A 1 461 ? -16.067 11.914 2.887 1.00 96.00 461 TYR A C 1
ATOM 3727 O O . TYR A 1 461 ? -14.954 11.733 2.392 1.00 96.00 461 TYR A O 1
ATOM 3735 N N . TYR A 1 462 ? -16.985 10.957 2.954 1.00 96.75 462 TYR A N 1
ATOM 3736 C CA . TYR A 1 462 ? -16.839 9.634 2.348 1.00 96.75 462 TYR A CA 1
ATOM 3737 C C . TYR A 1 462 ? -18.174 9.184 1.783 1.00 96.75 462 TYR A C 1
ATOM 3739 O O . TYR A 1 462 ? -19.216 9.362 2.423 1.00 96.75 462 TYR A O 1
ATOM 3747 N N . ARG A 1 463 ? -18.146 8.536 0.622 1.00 94.75 463 ARG A N 1
ATOM 3748 C CA . ARG A 1 463 ? -19.361 8.057 -0.011 1.00 94.75 463 ARG A CA 1
ATOM 3749 C C . ARG A 1 463 ? -19.175 6.663 -0.590 1.00 94.75 463 ARG A C 1
ATOM 3751 O O . ARG A 1 463 ? -18.320 6.428 -1.430 1.00 94.75 463 ARG A O 1
ATOM 3758 N N . ASP A 1 464 ? -20.048 5.743 -0.178 1.00 95.06 464 ASP A N 1
ATOM 3759 C CA . ASP A 1 464 ? -20.108 4.405 -0.775 1.00 95.06 464 ASP A CA 1
ATOM 3760 C C . ASP A 1 464 ? -20.874 4.443 -2.111 1.00 95.06 464 ASP A C 1
ATOM 3762 O O . ASP A 1 464 ? -22.010 3.973 -2.220 1.00 95.06 464 ASP A O 1
ATOM 3766 N N . ASP A 1 465 ? -20.274 5.076 -3.116 1.00 95.12 465 ASP A N 1
ATOM 3767 C CA . ASP A 1 465 ? -20.805 5.222 -4.472 1.00 95.12 465 ASP A CA 1
ATOM 3768 C C . ASP A 1 465 ? -19.736 4.812 -5.485 1.00 95.12 465 ASP A C 1
ATOM 3770 O O . ASP A 1 465 ? -18.561 5.133 -5.324 1.00 95.12 465 ASP A O 1
ATOM 3774 N N . ARG A 1 466 ? -20.139 4.100 -6.541 1.00 94.06 466 ARG A N 1
ATOM 3775 C CA . ARG A 1 466 ? -19.185 3.540 -7.507 1.00 94.06 466 ARG A CA 1
ATOM 3776 C C . ARG A 1 466 ? -18.511 4.602 -8.352 1.00 94.06 466 ARG A C 1
ATOM 3778 O O . ARG A 1 466 ? -17.474 4.323 -8.929 1.00 94.06 466 ARG A O 1
ATOM 3785 N N . ASN A 1 467 ? -19.119 5.776 -8.491 1.00 95.50 467 ASN A N 1
ATOM 3786 C CA . ASN A 1 467 ? -18.510 6.863 -9.246 1.00 95.50 467 ASN A CA 1
ATOM 3787 C C . ASN A 1 467 ? -17.506 7.645 -8.383 1.00 95.50 467 ASN A C 1
ATOM 3789 O O . ASN A 1 467 ? -16.757 8.447 -8.925 1.00 95.50 467 ASN A O 1
ATOM 3793 N N . ASP A 1 468 ? -17.455 7.399 -7.067 1.00 96.38 468 ASP A N 1
ATOM 3794 C CA . ASP A 1 468 ? -16.509 8.047 -6.158 1.00 96.38 468 ASP A CA 1
ATOM 3795 C C . ASP A 1 468 ? -15.125 7.379 -6.200 1.00 96.38 468 ASP A C 1
ATOM 3797 O O . ASP A 1 468 ? -14.782 6.546 -5.358 1.00 96.38 468 ASP A O 1
ATOM 3801 N N . TYR A 1 469 ? -14.316 7.759 -7.186 1.00 96.25 469 TYR A N 1
ATOM 3802 C CA . TYR A 1 469 ? -12.932 7.294 -7.302 1.00 96.25 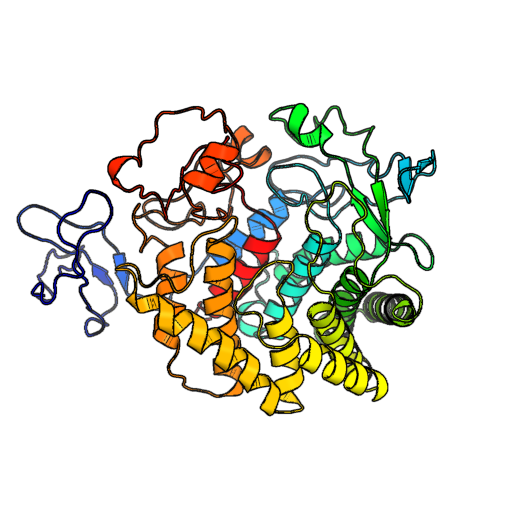469 TYR A CA 1
ATOM 3803 C C . TYR A 1 469 ? -11.992 7.918 -6.251 1.00 96.25 469 TYR A C 1
ATOM 3805 O O . TYR A 1 469 ? -10.915 7.398 -5.976 1.00 96.25 469 TYR A O 1
ATOM 3813 N N . ILE A 1 470 ? -12.400 9.008 -5.592 1.00 96.62 470 ILE A N 1
ATOM 3814 C CA . ILE A 1 470 ? -11.571 9.679 -4.583 1.00 96.62 470 ILE A CA 1
ATOM 3815 C C . ILE A 1 470 ? -11.611 8.927 -3.258 1.00 96.62 470 ILE A C 1
ATOM 3817 O O . ILE A 1 470 ? -10.573 8.685 -2.638 1.00 96.62 470 ILE A O 1
ATOM 3821 N N . THR A 1 471 ? -12.812 8.586 -2.794 1.00 96.81 471 THR A N 1
ATOM 3822 C CA . THR A 1 471 ? -12.989 8.024 -1.450 1.00 96.81 471 THR A CA 1
ATOM 3823 C C . THR A 1 471 ? -13.224 6.520 -1.444 1.00 96.81 471 THR A C 1
ATOM 3825 O O . THR A 1 471 ? -13.007 5.874 -0.413 1.00 96.81 471 THR A O 1
ATOM 3828 N N . ASN A 1 472 ? -13.608 5.944 -2.588 1.00 96.44 472 ASN A N 1
ATOM 3829 C CA . ASN A 1 472 ? -14.112 4.575 -2.668 1.00 96.44 472 ASN A CA 1
ATOM 3830 C C . ASN A 1 472 ? -13.395 3.684 -3.698 1.00 96.44 472 ASN A C 1
ATOM 3832 O O . ASN A 1 472 ? -13.839 2.560 -3.943 1.00 96.44 472 ASN A O 1
ATOM 3836 N N . GLU A 1 473 ? -12.290 4.143 -4.288 1.00 98.00 473 GLU A N 1
ATOM 3837 C CA . GLU A 1 473 ? -11.445 3.322 -5.161 1.00 98.00 473 GLU A CA 1
ATOM 3838 C C . GLU A 1 473 ? -10.425 2.506 -4.347 1.00 98.00 473 GLU A C 1
ATOM 3840 O O . GLU A 1 473 ? -9.689 3.076 -3.532 1.00 98.00 473 GLU A O 1
ATOM 3845 N N . PRO A 1 474 ? -10.375 1.174 -4.522 1.00 98.19 474 PRO A N 1
ATOM 3846 C CA . PRO A 1 474 ? -9.303 0.345 -3.995 1.00 98.19 474 PRO A CA 1
ATOM 3847 C C . PRO A 1 474 ? -8.105 0.304 -4.948 1.00 98.19 474 PRO A C 1
ATOM 3849 O O . PRO A 1 474 ? -8.267 0.310 -6.164 1.00 98.19 474 PRO A O 1
ATOM 3852 N N . THR A 1 475 ? -6.900 0.200 -4.388 1.00 98.50 475 THR A N 1
ATOM 3853 C CA . THR A 1 475 ? -5.646 0.125 -5.155 1.00 98.50 475 THR A CA 1
ATOM 3854 C C . THR A 1 475 ? -4.757 -0.996 -4.636 1.00 98.50 475 THR A C 1
ATOM 3856 O O . THR A 1 475 ? -4.787 -1.330 -3.443 1.00 98.50 475 THR A O 1
ATOM 3859 N N . ILE A 1 476 ? -3.889 -1.539 -5.494 1.00 98.69 476 ILE A N 1
ATOM 3860 C CA . ILE A 1 476 ? -2.892 -2.541 -5.078 1.00 98.69 476 ILE A CA 1
ATOM 3861 C C . ILE A 1 476 ? -1.975 -2.019 -3.957 1.00 98.69 476 ILE A C 1
ATOM 3863 O O . ILE A 1 476 ? -1.620 -2.769 -3.051 1.00 98.69 476 ILE A O 1
ATOM 3867 N N . VAL A 1 477 ? -1.682 -0.714 -3.933 1.00 98.06 477 VAL A N 1
ATOM 3868 C CA . VAL A 1 477 ? -0.867 -0.046 -2.898 1.00 98.06 477 VAL A CA 1
ATOM 3869 C C . VAL A 1 477 ? -1.541 -0.106 -1.526 1.00 98.06 477 VAL A C 1
ATOM 3871 O O . VAL A 1 477 ? -0.914 -0.474 -0.520 1.00 98.06 477 VAL A O 1
ATOM 3874 N N . GLY A 1 478 ? -2.822 0.274 -1.472 1.00 98.06 478 GLY A N 1
ATOM 3875 C CA . GLY A 1 478 ? -3.610 0.248 -0.243 1.00 98.06 478 GLY A CA 1
ATOM 3876 C C . GLY A 1 478 ? -3.754 -1.176 0.279 1.00 98.06 478 GLY A C 1
ATOM 3877 O O . GLY A 1 478 ? -3.461 -1.443 1.448 1.00 98.06 478 GLY A O 1
ATOM 3878 N N . ASN A 1 479 ? -4.098 -2.106 -0.612 1.00 98.62 479 ASN A N 1
ATOM 3879 C CA . ASN A 1 479 ? -4.231 -3.524 -0.302 1.00 98.62 479 ASN A CA 1
ATOM 3880 C C . ASN A 1 479 ? -2.918 -4.159 0.184 1.00 98.62 479 ASN A C 1
ATOM 3882 O O . ASN A 1 479 ? -2.938 -4.869 1.189 1.00 98.62 479 ASN A O 1
ATOM 3886 N N . ALA A 1 480 ? -1.768 -3.868 -0.436 1.00 98.81 480 ALA A N 1
ATOM 3887 C CA . ALA A 1 480 ? -0.471 -4.391 0.008 1.00 98.81 480 ALA A CA 1
ATOM 3888 C C . ALA A 1 480 ? -0.126 -3.935 1.435 1.00 98.81 480 ALA A C 1
ATOM 3890 O O . ALA A 1 480 ? 0.312 -4.726 2.276 1.00 98.81 480 ALA A O 1
ATOM 3891 N N . THR A 1 481 ? -0.372 -2.654 1.733 1.00 98.69 481 THR A N 1
ATOM 3892 C CA . THR A 1 481 ? -0.173 -2.103 3.081 1.00 98.69 481 THR A CA 1
ATOM 3893 C C . THR A 1 481 ? -1.122 -2.767 4.083 1.00 98.69 481 THR A C 1
ATOM 3895 O O . THR A 1 481 ? -0.714 -3.126 5.192 1.00 98.69 481 THR A O 1
ATOM 3898 N N . ALA A 1 482 ? -2.380 -2.983 3.692 1.00 98.69 482 ALA A N 1
ATOM 3899 C CA . ALA A 1 482 ? -3.387 -3.618 4.533 1.00 98.69 482 ALA A CA 1
ATOM 3900 C C . ALA A 1 482 ? -3.014 -5.070 4.866 1.00 98.69 482 ALA A C 1
ATOM 3902 O O . ALA A 1 482 ? -3.134 -5.474 6.024 1.00 98.69 482 ALA A O 1
ATOM 3903 N N . ILE A 1 483 ? -2.500 -5.833 3.894 1.00 98.69 483 ILE A N 1
ATOM 3904 C CA . ILE A 1 483 ? -2.027 -7.213 4.096 1.00 98.69 483 ILE A CA 1
ATOM 3905 C C . ILE A 1 483 ? -0.934 -7.247 5.163 1.00 98.69 483 ILE A C 1
ATOM 3907 O O . ILE A 1 483 ? -1.029 -8.040 6.102 1.00 98.69 483 ILE A O 1
ATOM 3911 N N . PHE A 1 484 ? 0.061 -6.355 5.073 1.00 98.75 484 PHE A N 1
ATOM 3912 C CA . PHE A 1 484 ? 1.112 -6.261 6.087 1.00 98.75 484 PHE A CA 1
ATOM 3913 C C . PHE A 1 484 ? 0.524 -6.006 7.480 1.00 98.75 484 PHE A C 1
ATOM 3915 O O . PHE A 1 484 ? 0.854 -6.717 8.432 1.00 98.75 484 PHE A O 1
ATOM 3922 N N . VAL A 1 485 ? -0.351 -5.006 7.612 1.00 98.62 485 VAL A N 1
ATOM 3923 C CA . VAL A 1 485 ? -0.923 -4.607 8.906 1.00 98.62 485 VAL A CA 1
ATOM 3924 C C . VAL A 1 485 ? -1.783 -5.721 9.489 1.00 98.62 485 VAL A C 1
ATOM 3926 O O . VAL A 1 485 ? -1.506 -6.195 10.590 1.00 98.62 485 VAL A O 1
ATOM 3929 N N . PHE A 1 486 ? -2.806 -6.172 8.766 1.00 98.06 486 PHE A N 1
ATOM 3930 C CA . PHE A 1 486 ? -3.759 -7.145 9.292 1.00 98.06 486 PHE A CA 1
ATOM 3931 C C . PHE A 1 486 ? -3.142 -8.525 9.472 1.00 98.06 486 PHE A C 1
ATOM 3933 O O . PHE A 1 486 ? -3.432 -9.170 10.476 1.00 98.06 486 PHE A O 1
ATOM 3940 N N . GLY A 1 487 ? -2.221 -8.940 8.597 1.00 97.31 487 GLY A N 1
ATOM 3941 C CA . GLY A 1 487 ? -1.472 -10.180 8.787 1.00 97.31 487 GLY A CA 1
ATOM 3942 C C . GLY A 1 487 ? -0.625 -10.156 10.061 1.00 97.31 487 GLY A C 1
ATOM 3943 O O . GLY A 1 487 ? -0.597 -11.137 10.800 1.00 97.31 487 GLY A O 1
ATOM 3944 N N . ASN A 1 488 ? -0.025 -9.011 10.408 1.00 96.88 488 ASN A N 1
ATOM 3945 C CA . ASN A 1 488 ? 0.721 -8.854 11.661 1.00 96.88 488 ASN A CA 1
ATOM 3946 C C . ASN A 1 488 ? -0.157 -8.727 12.914 1.00 96.88 488 ASN A C 1
ATOM 3948 O O . ASN A 1 488 ? 0.354 -8.922 14.020 1.00 96.88 488 ASN A O 1
ATOM 3952 N N . LEU A 1 489 ? -1.450 -8.444 12.772 1.00 94.25 489 LEU A N 1
ATOM 3953 C CA . LEU A 1 489 ? -2.396 -8.359 13.889 1.00 94.25 489 LEU A CA 1
ATOM 3954 C C . LEU A 1 489 ? -3.055 -9.698 14.239 1.00 94.25 489 LEU A C 1
ATOM 3956 O O . LEU A 1 489 ? -3.642 -9.807 15.314 1.00 94.25 489 LEU A O 1
ATOM 3960 N N . VAL A 1 490 ? -2.956 -10.712 13.375 1.00 90.00 490 VAL A N 1
ATOM 3961 C CA . VAL A 1 490 ? -3.456 -12.056 13.690 1.00 90.00 490 VAL A CA 1
ATOM 3962 C C . VAL A 1 490 ? -2.533 -12.736 14.706 1.00 90.00 490 VAL A C 1
ATOM 3964 O O . VAL A 1 490 ? -1.302 -12.638 14.617 1.00 90.00 490 VAL A O 1
ATOM 3967 N N . ASN A 1 491 ? -3.135 -13.432 15.669 1.00 75.12 491 ASN A N 1
ATOM 3968 C CA . ASN A 1 491 ? -2.447 -14.382 16.535 1.00 75.12 491 ASN A CA 1
ATOM 3969 C C . ASN A 1 491 ? -2.386 -15.727 15.799 1.00 75.12 491 ASN A C 1
ATOM 3971 O O . ASN A 1 491 ? -3.380 -16.446 15.769 1.00 75.12 491 ASN A O 1
ATOM 3975 N N . ARG A 1 492 ? -1.256 -16.009 15.145 1.00 62.25 492 ARG A N 1
ATOM 3976 C CA . ARG A 1 492 ? -0.945 -17.300 14.516 1.00 62.25 492 ARG A CA 1
ATOM 3977 C C . ARG A 1 492 ? 0.264 -17.907 15.201 1.00 62.25 492 ARG A C 1
ATOM 3979 O O . ARG A 1 492 ? 1.192 -17.114 15.503 1.00 62.25 492 ARG A O 1
#

Sequence (492 aa):
LYESRSNNKISSFTFNHNQGSYGNFMFSYVIDFSKVNKKGEYYFQFGKQKSFSFKISDNVFEGIADSLLEFFKVQRCGYTSPLMHDVCHISDATSLIENGKATQKTVDVTGGWHDAGDYVKILNTTAFSTYMLLFAYDFAPQKFSFDKNKNNVPDILEEAKIGLDWLHRAYFEKNRLITQVQDLRDHDVGWRMPEKDPLGFDRPAYVGIGKNLIGIYSATMSLAYRIWKEKLNFPEFANQCLNDAQKIYSLNKFVKDIDSSGTGVYVDKSFNGKMALGAVELYLSTMKPNYLSDATTFADSAKSDYWWSWGDVNSLAHYRLAKIIPRYSDYLKNNLEHFNKKKNENVFGKGVSTSWGTNVTLLGITLQNILYKKLNGKNGFDSVAVFSRDYILGRNPWGISFISGFGKFYSKNLHHQIGYLRGKLPGGFAAGPASKKFIDEQKIPYQKNDSLYKFQTDENYYRDDRNDYITNEPTIVGNATAIFVFGNLVNR

pLDDT: mean 96.17, std 3.26, range [62.25, 98.94]

Radius of gyration: 22.7 Å; Cα contacts (8 Å, |Δi|>4): 1049; chains: 1; bounding box: 64×48×67 Å